Protein AF-A0A2V6ZKV6-F1 (afdb_monomer)

Radius of gyration: 33.15 Å; Cα contacts (8 Å, |Δi|>4): 1431; chains: 1; bounding box: 120×64×108 Å

Sequence (662 aa):
MRSTGNVPPTNAAPPEKPWSIALDKLELADHRVGITDRGTTPAVELGLADLKASVRDVRTDGKKPWPFDASFRVVQGGRFTARGRVAHDGRTADAMLKLTQLALTPAQPYVARSADVVLRSGEVSSTGKLTYRAGAESPSVTYTGSADVERLVVMEADIADPVLAWKSLHAETIRFGLGADRLEIDEVRVGDLDGRLVIFQDKTLNLAKLMKPGATAQNTAPAPPTPSALPTTTTGREPSPAFPVRIGRVRLDNSSMNFADLSLVLPFATRIHTLNGAVAGLGSDPNGRATVKLDGQVDEFGSVKVDGSMSALQPKVFTDIAVIFRNVPMSTLSPYSATFAGRRIEAGTMNLDLEYKVDRSELQGENKVVLERFKLGARVESAGAMKLPLDLAIAILTDSDGRINVAVPVRGNVDHPEFSYGHVLWQALVTVITKVATAPFRALGALFGGSGEERMEAVAFEPGRDVVPPPEREKLKRVGEVLGKRPQLKVTVHGGYDAKLDGEALRARHVREDLARRLGVTLKPGEDPGPVAFDDVKTQRALEAMLRERGRDKAVDEAMARYEKSSGKKAERASAVLALVGRGSGDRALYEAFYRQLVEMAPLAESEVTELAKRRGEATVRALNESSGAAAGRAEVGAPEAAGGADRKGISSRLELGAVGS

Foldseek 3Di:
DDDDDDDDDDDDDDPPDDDKDWDAKDKDWFDKDWDWAPVFVVIQIKIWGGWIKMWGGQILPQDDWIWMWIKTAIPQGWIKIKTWTAGNVNFKIKIWIWIWFRWCQSVQRVLVQWFQKHWPTKTKIWTWMWIWGRDPVHIKIKIWTKMKIAFTFIGRNPDPDTQKTFGIKIFHTWIDIPVLLETETLEIETEAIEHEWEQALVRDIPVVNGTDDPPPPDPPPPDDDDDDDDDDDPPPPDPDDPRKYWYQKYWYAFYKYKYWYHNFPDIAIWMWTGKTFMWGTDIDPQLFKIWTWIKTATPQQKIKIKGDIARPVCRQQWDWIKIWIFFAWCQSVQRVCCAAAQWGWPGWTKIWIWTWIHHNQKIKIKIKIKIAPTDIHDGHDYPNYDPDPVVVLLVQQQDLLRMGIDIDIFTDGNVDPPGPVPPVVVVVSCVSVVVCVPDDPDPPPPNPDDDNPPPLFKFWDAQQDQARHSNSLVSLLVVLAVCLVPVFKFKEWAQAFACPRNLLVNLLQVLLVQLCVQSVHDDDVPGRSHDQRLFWASSLVSLLVLQCVQPPNCRLVVLQVVCCVVVVDHDDFADPVCVVSRTTDSPSVSSVSSSSVSSVSGDDDPCVRQVSSQSNSVNSLVSSLVNNVVSRPSYHYDGHDYADPDDNVGTIIGMDMDTPPD

Solvent-accessible surface area (backbone atoms only — not comparable to full-atom values): 34890 Å² total; per-residue (Å²): 134,88,84,85,82,80,77,79,79,80,80,75,75,76,83,75,78,77,88,70,54,78,43,69,69,51,78,47,71,75,41,74,49,82,45,73,44,74,92,39,74,67,58,36,72,48,41,38,33,62,30,33,37,37,42,34,59,42,40,64,78,74,81,53,59,27,42,35,42,36,35,31,33,36,72,80,35,30,40,40,39,38,40,34,36,31,37,70,83,69,44,36,36,44,32,44,40,36,38,41,49,29,46,45,47,67,52,39,45,65,51,50,69,50,23,60,49,38,52,76,37,28,26,39,28,34,43,33,41,39,37,40,36,64,46,96,90,55,60,37,42,37,38,43,28,38,39,36,41,35,51,34,34,30,26,38,72,91,44,101,53,65,41,37,33,28,53,36,33,42,36,41,58,34,39,38,26,62,69,73,52,35,38,38,28,49,36,34,42,34,33,44,34,42,40,50,46,38,33,35,68,88,67,47,46,49,70,64,70,31,42,47,82,62,99,82,79,79,88,78,73,88,73,79,92,74,95,79,91,78,93,73,83,81,77,73,78,70,77,73,80,74,80,43,38,37,35,44,27,41,34,39,39,64,13,34,39,39,42,33,37,44,58,42,83,38,74,35,72,53,50,38,35,60,28,30,41,21,37,11,30,43,48,66,55,89,87,42,43,21,20,39,30,38,40,28,30,34,72,96,30,9,30,39,35,37,42,39,36,27,17,82,86,41,50,51,53,29,27,39,39,37,39,41,36,38,50,34,62,37,44,75,47,18,27,59,35,21,29,51,54,20,23,32,37,63,39,31,33,30,34,37,42,36,39,42,34,22,54,70,32,41,36,45,35,43,34,39,39,39,34,36,65,67,37,78,45,61,78,38,95,38,100,74,28,50,95,66,69,54,74,58,52,49,66,70,49,38,48,98,79,46,33,33,76,46,78,50,76,45,71,50,39,69,88,57,76,80,71,66,66,67,63,61,56,46,53,55,52,50,56,52,52,64,66,53,75,77,60,93,76,81,68,78,83,72,76,82,75,85,84,75,77,77,60,85,45,48,44,59,23,51,65,63,51,47,64,77,42,45,54,48,50,53,53,32,34,54,52,17,51,52,36,50,76,33,79,58,46,25,37,37,22,25,4,24,29,44,77,63,58,26,46,51,37,42,18,43,47,52,48,40,47,54,50,33,52,77,69,70,51,84,76,61,91,92,56,77,72,51,49,75,25,51,45,33,35,68,51,46,52,49,53,49,50,53,35,29,74,75,54,43,90,58,26,52,61,53,50,40,53,52,45,24,71,73,68,76,44,84,76,55,71,57,45,75,70,38,49,74,75,65,35,33,30,88,44,36,67,58,45,52,49,53,50,50,52,48,28,73,69,39,82,74,64,82,62,56,50,50,50,45,5,41,45,31,12,49,38,49,38,51,55,27,37,76,48,12,66,96,34,47,82,43,51,46,68,47,69,54,42,78,30,87,84,59,53,100,85,26,32,41,17,41,49,42,82,45,51,68,93,113

Structure (mmCIF, N/CA/C/O backbone):
data_AF-A0A2V6ZKV6-F1
#
_entry.id   AF-A0A2V6ZKV6-F1
#
loop_
_atom_site.group_PDB
_atom_site.id
_atom_site.type_symbol
_atom_site.label_atom_id
_atom_site.label_alt_id
_atom_site.label_comp_id
_atom_site.label_asym_id
_atom_site.label_entity_id
_atom_site.label_seq_id
_atom_site.pdbx_PDB_ins_code
_atom_site.Cartn_x
_atom_site.Cartn_y
_atom_site.Cartn_z
_atom_site.occupancy
_atom_site.B_iso_or_equiv
_atom_site.auth_seq_id
_atom_site.auth_comp_id
_atom_site.auth_asym_id
_atom_site.auth_atom_id
_atom_site.pdbx_PDB_model_num
ATOM 1 N N . MET A 1 1 ? 75.561 31.042 -51.340 1.00 42.53 1 MET A N 1
ATOM 2 C CA . MET A 1 1 ? 74.312 31.426 -52.035 1.00 42.53 1 MET A CA 1
ATOM 3 C C . MET A 1 1 ? 73.826 30.241 -52.863 1.00 42.53 1 MET A C 1
ATOM 5 O O . MET A 1 1 ? 74.603 29.754 -53.664 1.00 42.53 1 MET A O 1
ATOM 9 N N . ARG A 1 2 ? 72.563 29.840 -52.645 1.00 41.91 2 ARG A N 1
ATOM 10 C CA . ARG A 1 2 ? 71.647 29.074 -53.522 1.00 41.91 2 ARG A CA 1
ATOM 11 C C . ARG A 1 2 ? 72.077 27.690 -54.046 1.00 41.91 2 ARG A C 1
ATOM 13 O O . ARG A 1 2 ? 72.865 27.592 -54.971 1.00 41.91 2 ARG A O 1
ATOM 20 N N . SER A 1 3 ? 71.364 26.653 -53.601 1.00 39.41 3 SER A N 1
ATOM 21 C CA . SER A 1 3 ? 70.310 26.043 -54.432 1.00 39.41 3 SER A CA 1
ATOM 22 C C . SER A 1 3 ? 69.434 25.122 -53.572 1.00 39.41 3 SER A C 1
ATOM 24 O O . SER A 1 3 ? 69.829 24.020 -53.205 1.00 39.41 3 SER A O 1
ATOM 26 N N . THR A 1 4 ? 68.254 25.610 -53.191 1.00 41.41 4 THR A N 1
ATOM 27 C CA . THR A 1 4 ? 67.173 24.810 -52.607 1.00 41.41 4 THR A CA 1
ATOM 28 C C . THR A 1 4 ? 66.502 24.029 -53.733 1.00 41.41 4 THR A C 1
ATOM 30 O O . THR A 1 4 ? 65.799 24.616 -54.556 1.00 41.41 4 THR A O 1
ATOM 33 N N . GLY A 1 5 ? 66.740 22.717 -53.782 1.00 43.91 5 GLY A N 1
ATOM 34 C CA . GLY A 1 5 ? 66.009 21.798 -54.649 1.00 43.91 5 GLY A CA 1
ATOM 35 C C . GLY A 1 5 ? 64.541 21.741 -54.232 1.00 43.91 5 GLY A C 1
ATOM 36 O O . GLY A 1 5 ? 64.217 21.336 -53.119 1.00 43.91 5 GLY A O 1
ATOM 37 N N . ASN A 1 6 ? 63.672 22.196 -55.127 1.00 46.06 6 ASN A N 1
ATOM 38 C CA . ASN A 1 6 ? 62.226 22.194 -54.980 1.00 46.06 6 ASN A CA 1
ATOM 39 C C . ASN A 1 6 ? 61.712 20.767 -55.246 1.0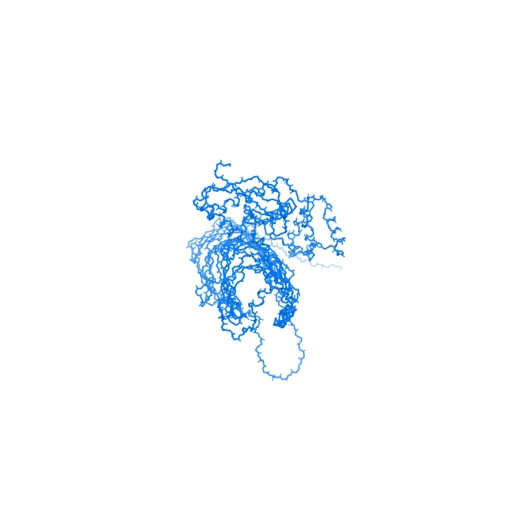0 46.06 6 ASN A C 1
ATOM 41 O O . ASN A 1 6 ? 61.747 20.309 -56.388 1.00 46.06 6 ASN A O 1
ATOM 45 N N . VAL A 1 7 ? 61.272 20.049 -54.210 1.00 53.66 7 VAL A N 1
ATOM 46 C CA . VAL A 1 7 ? 60.525 18.790 -54.375 1.00 53.66 7 VAL A CA 1
ATOM 47 C C . VAL A 1 7 ? 59.078 19.163 -54.727 1.00 53.66 7 VAL A C 1
ATOM 49 O O . VAL A 1 7 ? 58.478 19.953 -53.996 1.00 53.66 7 VAL A O 1
ATOM 52 N N . PRO A 1 8 ? 58.505 18.667 -55.837 1.00 53.34 8 PRO A N 1
ATOM 53 C CA . PRO A 1 8 ? 57.137 19.002 -56.214 1.00 53.34 8 PRO A CA 1
ATOM 54 C C . PRO A 1 8 ? 56.140 18.414 -55.199 1.00 53.34 8 PRO A C 1
ATOM 56 O O . PRO A 1 8 ? 56.352 17.300 -54.715 1.00 53.34 8 PRO A O 1
ATOM 59 N N . PRO A 1 9 ? 55.045 19.123 -54.870 1.00 50.91 9 PRO A N 1
ATOM 60 C CA . PRO A 1 9 ? 54.010 18.579 -54.005 1.00 50.91 9 PRO A CA 1
ATOM 61 C C . PRO A 1 9 ? 53.332 17.395 -54.701 1.00 50.91 9 PRO A C 1
ATOM 63 O O . PRO A 1 9 ? 52.823 17.522 -55.816 1.00 50.91 9 PRO A O 1
ATOM 66 N N . THR A 1 10 ? 53.322 16.241 -54.032 1.00 49.75 10 THR A N 1
ATOM 67 C CA . THR A 1 10 ? 52.497 15.089 -54.402 1.00 49.75 10 THR A CA 1
ATOM 68 C C . THR A 1 10 ? 51.052 15.552 -54.545 1.00 49.75 10 THR A C 1
ATOM 70 O O . THR A 1 10 ? 50.421 15.974 -53.577 1.00 49.75 10 THR A O 1
ATOM 73 N N . ASN A 1 11 ? 50.551 15.497 -55.777 1.00 49.25 11 ASN A N 1
ATOM 74 C CA . ASN A 1 11 ? 49.179 15.810 -56.141 1.00 49.25 11 ASN A CA 1
ATOM 75 C C . ASN A 1 11 ? 48.253 14.806 -55.430 1.00 49.25 11 ASN A C 1
ATOM 77 O O . ASN A 1 11 ? 48.142 13.654 -55.850 1.00 49.25 11 ASN A O 1
ATOM 81 N N . ALA A 1 12 ? 47.658 15.208 -54.306 1.00 56.19 12 ALA A N 1
ATOM 82 C CA . ALA A 1 12 ? 46.660 14.407 -53.614 1.00 56.19 12 ALA A CA 1
ATOM 83 C C . ALA A 1 12 ? 45.432 14.282 -54.523 1.00 56.19 12 ALA A C 1
ATOM 85 O O . ALA A 1 12 ? 44.820 15.287 -54.891 1.00 56.19 12 ALA A O 1
ATOM 86 N N . ALA A 1 13 ? 45.099 13.051 -54.915 1.00 56.25 13 ALA A N 1
ATOM 87 C CA . ALA A 1 13 ? 43.889 12.769 -55.673 1.00 56.25 13 ALA A CA 1
ATOM 88 C C . ALA A 1 13 ? 42.661 13.336 -54.928 1.00 56.25 13 ALA A C 1
ATOM 90 O O . ALA A 1 13 ? 42.603 13.241 -53.697 1.00 56.25 13 ALA A O 1
ATOM 91 N N . PRO A 1 14 ? 41.688 13.942 -55.635 1.00 55.62 14 PRO A N 1
ATOM 92 C CA . PRO A 1 14 ? 40.474 14.442 -55.003 1.00 55.62 14 PRO A CA 1
ATOM 93 C C . PRO A 1 14 ? 39.762 13.285 -54.284 1.00 55.62 14 PRO A C 1
ATOM 95 O O . PRO A 1 14 ? 39.712 12.187 -54.840 1.00 55.62 14 PRO A O 1
ATOM 98 N N . PRO A 1 15 ? 39.218 13.493 -53.069 1.00 56.53 15 PRO A N 1
ATOM 99 C CA . PRO A 1 15 ? 38.537 12.431 -52.339 1.00 56.53 15 PRO A CA 1
ATOM 100 C C . PRO A 1 15 ? 37.385 11.894 -53.192 1.00 56.53 15 PRO A C 1
ATOM 102 O O . PRO A 1 15 ? 36.459 12.635 -53.539 1.00 56.53 15 PRO A O 1
ATOM 105 N N . GLU A 1 16 ? 37.468 10.616 -53.566 1.00 62.41 16 GLU A N 1
ATOM 106 C CA . GLU A 1 16 ? 36.408 9.933 -54.300 1.00 62.41 16 GLU A CA 1
ATOM 107 C C . GLU A 1 16 ? 35.109 10.039 -53.500 1.00 62.41 16 GLU A C 1
ATOM 109 O O . GLU A 1 16 ? 35.068 9.758 -52.299 1.00 62.41 16 GLU A O 1
ATOM 114 N N . LYS A 1 17 ? 34.031 10.480 -54.159 1.00 68.50 17 LYS A N 1
ATOM 115 C CA . LYS A 1 17 ? 32.712 10.501 -53.525 1.00 68.50 17 LYS A CA 1
ATOM 116 C C . LYS A 1 17 ? 32.352 9.058 -53.154 1.00 68.50 17 LYS A C 1
ATOM 118 O O . LYS A 1 17 ? 32.308 8.218 -54.056 1.00 68.50 17 LYS A O 1
ATOM 123 N N . PRO A 1 18 ? 32.077 8.758 -51.874 1.00 75.31 18 PRO A N 1
ATOM 124 C CA . PRO A 1 18 ? 31.695 7.414 -51.477 1.00 75.31 18 PRO A CA 1
ATOM 125 C C . PRO A 1 18 ? 30.413 7.007 -52.209 1.00 75.31 18 PRO A C 1
ATOM 127 O O . PRO A 1 18 ? 29.516 7.826 -52.429 1.00 75.31 18 PRO A O 1
ATOM 130 N N . TRP A 1 19 ? 30.336 5.739 -52.606 1.00 81.56 19 TRP A N 1
ATOM 131 C CA . TRP A 1 19 ? 29.158 5.188 -53.268 1.00 81.56 19 TRP A CA 1
ATOM 132 C C . TRP A 1 19 ? 27.944 5.277 -52.331 1.00 81.56 19 TRP A C 1
ATOM 134 O O . TRP A 1 19 ? 28.034 4.930 -51.152 1.00 81.56 19 TRP A O 1
ATOM 144 N N . SER A 1 20 ? 26.798 5.731 -52.850 1.00 82.19 20 SER A N 1
ATOM 145 C CA . SER A 1 20 ? 25.534 5.786 -52.103 1.00 82.19 20 SER A CA 1
ATOM 146 C C . SER A 1 20 ? 24.582 4.681 -52.551 1.00 82.19 20 SER A C 1
ATOM 148 O O . SER A 1 20 ? 24.371 4.503 -53.749 1.00 82.19 20 SER A O 1
ATOM 150 N N . ILE A 1 21 ? 23.953 3.999 -51.598 1.00 86.19 21 ILE A N 1
ATOM 151 C CA . ILE A 1 21 ? 22.954 2.954 -51.828 1.00 86.19 21 ILE A CA 1
ATOM 152 C C . ILE A 1 21 ? 21.574 3.532 -51.504 1.00 86.19 21 ILE A C 1
ATOM 154 O O . ILE A 1 21 ? 21.418 4.253 -50.514 1.00 86.19 21 ILE A O 1
ATOM 158 N N . ALA A 1 22 ? 20.582 3.211 -52.334 1.00 90.50 22 ALA A N 1
ATOM 159 C CA . ALA A 1 22 ? 19.174 3.492 -52.084 1.00 90.50 22 ALA A CA 1
ATOM 160 C C . ALA A 1 22 ? 18.362 2.202 -52.255 1.00 90.50 22 ALA A C 1
ATOM 162 O O . ALA A 1 22 ? 18.453 1.547 -53.291 1.00 90.50 22 ALA A O 1
ATOM 163 N N . LEU A 1 23 ? 17.588 1.843 -51.234 1.00 91.88 23 LEU A N 1
ATOM 164 C CA . LEU A 1 23 ? 16.707 0.683 -51.209 1.00 91.88 23 LEU A CA 1
ATOM 165 C C . LEU A 1 23 ? 15.352 1.107 -50.633 1.00 91.88 23 LEU A C 1
ATOM 167 O O . LEU A 1 23 ? 15.253 1.475 -49.463 1.00 91.88 23 LEU A O 1
ATOM 171 N N . ASP A 1 24 ? 14.309 1.046 -51.459 1.00 92.50 24 ASP A N 1
ATOM 172 C CA . ASP A 1 24 ? 12.976 1.534 -51.087 1.00 92.50 24 ASP A CA 1
ATOM 173 C C . ASP A 1 24 ? 12.365 0.720 -49.943 1.00 92.50 24 ASP A C 1
ATOM 175 O O . ASP A 1 24 ? 11.793 1.277 -49.003 1.00 92.50 24 ASP A O 1
ATOM 179 N N . LYS A 1 25 ? 12.495 -0.610 -50.000 1.00 93.94 25 LYS A N 1
ATOM 180 C CA . LYS A 1 25 ? 11.951 -1.511 -48.986 1.00 93.94 25 LYS A CA 1
ATOM 181 C C . LYS A 1 25 ? 12.729 -2.819 -48.928 1.00 93.94 25 LYS A C 1
ATOM 183 O O . LYS A 1 25 ? 12.949 -3.463 -49.948 1.00 93.94 25 LYS A O 1
ATOM 188 N N . LEU A 1 26 ? 13.059 -3.235 -47.712 1.00 94.31 26 LEU A N 1
ATOM 189 C CA . LEU A 1 26 ? 13.461 -4.597 -47.382 1.00 94.31 26 LEU A CA 1
ATOM 190 C C . LEU A 1 26 ? 12.390 -5.195 -46.471 1.00 94.31 26 LEU A C 1
ATOM 192 O O . LEU A 1 26 ? 12.002 -4.566 -45.485 1.00 94.31 26 LEU A O 1
ATOM 196 N N . GLU A 1 27 ? 11.909 -6.392 -46.797 1.00 95.81 27 GLU A N 1
ATOM 197 C CA . GLU A 1 27 ? 10.905 -7.111 -46.012 1.00 95.81 27 GLU A CA 1
ATOM 198 C C . GLU A 1 27 ? 11.345 -8.551 -45.754 1.00 95.81 27 GLU A C 1
ATOM 200 O O . GLU A 1 27 ? 11.869 -9.227 -46.636 1.00 95.81 27 GLU A O 1
ATOM 205 N N . LEU A 1 28 ? 11.102 -8.996 -44.527 1.00 95.19 28 LEU A N 1
ATOM 206 C CA . LEU A 1 28 ? 11.281 -10.347 -44.030 1.00 95.19 28 LEU A CA 1
ATOM 207 C C . LEU A 1 28 ? 9.929 -10.786 -43.453 1.00 95.19 28 LEU A C 1
ATOM 209 O O . LEU A 1 28 ? 9.398 -10.084 -42.592 1.00 95.19 28 LEU A O 1
ATOM 213 N N . ALA A 1 29 ? 9.361 -11.906 -43.902 1.00 95.12 29 ALA A N 1
ATOM 214 C CA . ALA A 1 29 ? 8.031 -12.347 -43.475 1.00 95.12 29 ALA A CA 1
ATOM 215 C C . ALA A 1 29 ? 7.943 -13.867 -43.287 1.00 95.12 29 ALA A C 1
ATOM 217 O O . ALA A 1 29 ? 8.611 -14.628 -43.976 1.00 95.12 29 ALA A O 1
ATOM 218 N N . ASP A 1 30 ? 7.095 -14.287 -42.345 1.00 93.25 30 ASP A N 1
ATOM 219 C CA . ASP A 1 30 ? 6.736 -15.685 -42.073 1.00 93.25 30 ASP A CA 1
ATOM 220 C C . ASP A 1 30 ? 7.921 -16.579 -41.650 1.00 93.25 30 ASP A C 1
ATOM 222 O O . ASP A 1 30 ? 7.932 -17.795 -41.854 1.00 93.25 30 ASP A O 1
ATOM 226 N N . HIS A 1 31 ? 8.909 -15.979 -40.978 1.00 94.50 31 HIS A N 1
ATOM 227 C CA . HIS A 1 31 ? 10.054 -16.699 -40.419 1.00 94.50 31 HIS A CA 1
ATOM 228 C C . HIS A 1 31 ? 9.805 -17.188 -38.988 1.00 94.50 31 HIS A C 1
ATOM 230 O O . HIS A 1 31 ? 9.000 -16.633 -38.231 1.00 94.50 31 HIS A O 1
ATOM 236 N N . ARG A 1 32 ? 10.559 -18.225 -38.607 1.00 95.62 32 ARG A N 1
ATOM 237 C CA . ARG A 1 32 ? 10.631 -18.755 -37.243 1.00 95.62 32 ARG A CA 1
ATOM 238 C C . ARG A 1 32 ? 12.057 -18.667 -36.718 1.00 95.62 32 ARG A C 1
ATOM 240 O O . ARG A 1 32 ? 13.000 -18.915 -37.464 1.00 95.62 32 ARG A O 1
ATOM 247 N N . VAL A 1 33 ? 12.201 -18.342 -35.438 1.00 95.81 33 VAL A N 1
ATOM 248 C CA . VAL A 1 33 ? 13.494 -18.276 -34.743 1.00 95.81 33 VAL A CA 1
ATOM 249 C C . VAL A 1 33 ? 13.369 -19.019 -33.419 1.00 95.81 33 VAL A C 1
ATOM 251 O O . VAL A 1 33 ? 12.435 -18.770 -32.665 1.00 95.81 33 VAL A O 1
ATOM 254 N N . GLY A 1 34 ? 14.297 -19.929 -33.137 1.00 94.88 34 GLY A N 1
ATOM 255 C CA . GLY A 1 34 ? 14.426 -20.574 -31.830 1.00 94.88 34 GLY A CA 1
ATOM 256 C C . GLY A 1 34 ? 15.581 -19.956 -31.052 1.00 94.88 34 GLY A C 1
ATOM 257 O O . GLY A 1 34 ? 16.676 -19.811 -31.592 1.00 94.88 34 GLY A O 1
ATOM 258 N N . ILE A 1 35 ? 15.336 -19.589 -29.798 1.00 94.62 35 ILE A N 1
ATOM 259 C CA . ILE A 1 35 ? 16.343 -19.076 -28.869 1.00 94.62 35 ILE A CA 1
ATOM 260 C C . ILE A 1 35 ? 16.435 -20.057 -27.703 1.00 94.62 35 ILE A C 1
ATOM 262 O O . ILE A 1 35 ? 15.419 -20.404 -27.106 1.00 94.62 35 ILE A O 1
ATOM 266 N N . THR A 1 36 ? 17.651 -20.477 -27.366 1.00 95.31 36 THR A N 1
ATOM 267 C CA . THR A 1 36 ? 17.916 -21.364 -26.229 1.00 95.31 36 THR A CA 1
ATOM 268 C C . THR A 1 36 ? 18.958 -20.719 -25.325 1.00 95.31 36 THR A C 1
ATOM 270 O O . THR A 1 36 ? 20.122 -20.600 -25.716 1.00 95.31 36 THR A O 1
ATOM 273 N N . ASP A 1 37 ? 18.561 -20.325 -24.116 1.00 94.25 37 ASP A N 1
ATOM 274 C CA . ASP A 1 37 ? 19.486 -19.873 -23.079 1.00 94.25 37 ASP A CA 1
ATOM 275 C C . ASP A 1 37 ? 19.994 -21.070 -22.268 1.00 94.25 37 ASP A C 1
ATOM 277 O O . ASP A 1 37 ? 19.275 -21.651 -21.456 1.00 94.25 37 ASP A O 1
ATOM 281 N N . ARG A 1 38 ? 21.266 -21.419 -22.485 1.00 95.25 38 ARG A N 1
ATOM 282 C CA . ARG A 1 38 ? 21.980 -22.484 -21.762 1.00 95.25 38 ARG A CA 1
ATOM 283 C C . ARG A 1 38 ? 22.699 -21.994 -20.501 1.00 95.25 38 ARG A C 1
ATOM 285 O O . ARG A 1 38 ? 23.384 -22.778 -19.856 1.00 95.25 38 ARG A O 1
ATOM 292 N N . GLY A 1 39 ? 22.568 -20.717 -20.143 1.00 92.81 39 GLY A N 1
ATOM 293 C CA . GLY A 1 39 ? 23.064 -20.185 -18.876 1.00 92.81 39 GLY A CA 1
ATOM 294 C C . GLY A 1 39 ? 22.237 -20.652 -17.676 1.00 92.81 39 GLY A C 1
ATOM 295 O O . GLY A 1 39 ? 22.681 -20.539 -16.535 1.00 92.81 39 GLY A O 1
ATOM 296 N N . THR A 1 40 ? 21.029 -21.163 -17.904 1.00 91.25 40 THR A N 1
ATOM 297 C CA . THR A 1 40 ? 20.131 -21.716 -16.885 1.00 91.25 40 THR A CA 1
ATOM 298 C C . THR A 1 40 ? 20.036 -23.238 -16.989 1.00 91.25 40 THR A C 1
ATOM 300 O O . THR A 1 40 ? 20.366 -23.841 -18.010 1.00 91.25 40 THR A O 1
ATOM 303 N N . THR A 1 41 ? 19.610 -23.885 -15.905 1.00 89.00 41 THR A N 1
ATOM 304 C CA . THR A 1 41 ? 19.326 -25.323 -15.881 1.00 89.00 41 THR A CA 1
ATOM 305 C C . THR A 1 41 ? 17.956 -25.538 -15.228 1.00 89.00 41 THR A C 1
ATOM 307 O O . THR A 1 41 ? 17.796 -25.144 -14.072 1.00 89.00 41 THR A O 1
ATOM 310 N N . PRO A 1 42 ? 16.969 -26.125 -15.936 1.00 91.25 42 PRO A N 1
ATOM 311 C CA . PRO A 1 42 ? 17.012 -26.484 -17.361 1.00 91.25 42 PRO A CA 1
ATOM 312 C C . PRO A 1 42 ? 17.187 -25.250 -18.263 1.00 91.25 42 PRO A C 1
ATOM 314 O O . PRO A 1 42 ? 16.921 -24.127 -17.834 1.00 91.25 42 PRO A O 1
ATOM 317 N N . ALA A 1 43 ? 17.664 -25.464 -19.492 1.00 93.38 43 ALA A N 1
ATOM 318 C CA . ALA A 1 43 ? 17.825 -24.388 -20.465 1.00 93.38 43 ALA A CA 1
ATOM 319 C C . ALA A 1 43 ? 16.461 -23.771 -20.807 1.00 93.38 43 ALA A C 1
ATOM 321 O O . ALA A 1 43 ? 15.476 -24.491 -20.986 1.00 93.38 43 ALA A O 1
ATOM 322 N N . VAL A 1 44 ? 16.404 -22.445 -20.912 1.00 93.88 44 VAL A N 1
ATOM 323 C CA . VAL A 1 44 ? 15.177 -21.738 -21.296 1.00 93.88 44 VAL A CA 1
ATOM 324 C C . VAL A 1 44 ? 15.069 -21.711 -22.813 1.00 93.88 44 VAL A C 1
ATOM 326 O O . VAL A 1 44 ? 15.969 -21.226 -23.496 1.00 93.88 44 VAL A O 1
ATOM 329 N N . GLU A 1 45 ? 13.952 -22.198 -23.345 1.00 92.06 45 GLU A N 1
ATOM 330 C CA . GLU A 1 45 ? 13.650 -22.167 -24.775 1.00 92.06 45 GLU A CA 1
ATOM 331 C C . GLU A 1 45 ? 12.543 -21.155 -25.076 1.00 92.06 45 GLU A C 1
ATOM 333 O O . GLU A 1 45 ? 11.464 -21.191 -24.483 1.00 92.06 45 GLU A O 1
ATOM 338 N N . LEU A 1 46 ? 12.800 -20.267 -26.034 1.00 92.56 46 LEU A N 1
ATOM 339 C CA . LEU A 1 46 ? 11.859 -19.271 -26.537 1.00 92.56 46 LEU A CA 1
ATOM 340 C C . LEU A 1 46 ? 11.723 -19.430 -28.050 1.00 92.56 46 LEU A C 1
ATOM 342 O O . LEU A 1 46 ? 12.706 -19.388 -28.788 1.00 92.56 46 LEU A O 1
ATOM 346 N N . GLY A 1 47 ? 10.491 -19.616 -28.519 1.00 94.75 47 GLY A N 1
ATOM 347 C CA . GLY A 1 47 ? 10.184 -19.734 -29.939 1.00 94.75 47 GLY A CA 1
ATOM 348 C C . GLY A 1 47 ? 9.546 -18.450 -30.441 1.00 94.75 47 GLY A C 1
ATOM 349 O O . GLY A 1 47 ? 8.551 -17.998 -29.883 1.00 94.75 47 GLY A O 1
ATOM 350 N N . LEU A 1 48 ? 10.080 -17.873 -31.510 1.00 96.00 48 LEU A N 1
ATOM 351 C CA . LEU A 1 48 ? 9.467 -16.763 -32.230 1.00 96.00 48 LEU A CA 1
ATOM 352 C C . LEU A 1 48 ? 8.848 -17.310 -33.516 1.00 96.00 48 LEU A C 1
ATOM 354 O O . LEU A 1 48 ? 9.516 -17.994 -34.293 1.00 96.00 48 LEU A O 1
ATOM 358 N N . ALA A 1 49 ? 7.575 -17.012 -33.739 1.00 96.69 49 ALA A N 1
ATOM 359 C CA . ALA A 1 49 ? 6.816 -17.413 -34.914 1.00 96.69 49 ALA A CA 1
ATOM 360 C C . ALA A 1 49 ? 6.204 -16.196 -35.610 1.00 96.69 49 ALA A C 1
ATOM 362 O O . ALA A 1 49 ? 5.996 -15.149 -34.994 1.00 96.69 49 ALA A O 1
ATOM 363 N N . ASP A 1 50 ? 5.891 -16.358 -36.893 1.00 96.38 50 ASP A N 1
ATOM 364 C CA . ASP A 1 50 ? 5.298 -15.333 -37.755 1.00 96.38 50 ASP A CA 1
ATOM 365 C C . ASP A 1 50 ? 6.073 -14.009 -37.688 1.00 96.38 50 ASP A C 1
ATOM 367 O O . ASP A 1 50 ? 5.491 -12.924 -37.589 1.00 96.38 50 ASP A O 1
ATOM 371 N N . LEU A 1 51 ? 7.408 -14.112 -37.688 1.00 96.88 51 LEU A N 1
ATOM 372 C CA . LEU A 1 51 ? 8.290 -12.957 -37.681 1.00 96.88 51 LEU A CA 1
ATOM 373 C C . LEU A 1 51 ? 8.078 -12.169 -38.973 1.00 96.88 51 LEU A C 1
ATOM 375 O O . LEU A 1 51 ? 8.291 -12.682 -40.072 1.00 96.88 51 LEU A O 1
ATOM 379 N N . LYS A 1 52 ? 7.690 -10.907 -38.812 1.00 97.19 52 LYS A N 1
ATOM 380 C CA . LYS A 1 52 ? 7.600 -9.914 -39.878 1.00 97.19 52 LYS A CA 1
ATOM 381 C C . LYS A 1 52 ? 8.466 -8.731 -39.501 1.00 97.19 52 LYS A C 1
ATOM 383 O O . LYS A 1 52 ? 8.268 -8.156 -38.434 1.00 97.19 52 LYS A O 1
ATOM 388 N N . ALA A 1 53 ? 9.410 -8.369 -40.352 1.00 97.00 53 ALA A N 1
ATOM 389 C CA . ALA A 1 53 ? 10.250 -7.196 -40.186 1.00 97.00 53 ALA A CA 1
ATOM 390 C C . ALA A 1 53 ? 10.351 -6.460 -41.519 1.00 97.00 53 ALA A C 1
ATOM 392 O O . ALA A 1 53 ? 10.512 -7.076 -42.567 1.00 97.00 53 ALA A O 1
ATOM 393 N N . SER A 1 54 ? 10.253 -5.138 -41.492 1.00 97.00 54 SER A N 1
ATOM 394 C CA . SER A 1 54 ? 10.472 -4.315 -42.672 1.00 97.00 54 SER A CA 1
ATOM 395 C C . SER A 1 54 ? 11.249 -3.065 -42.313 1.00 97.00 54 SER A C 1
ATOM 397 O O . SER A 1 54 ? 11.054 -2.495 -41.239 1.00 97.00 54 SER A O 1
ATOM 399 N N . VAL A 1 55 ? 12.107 -2.635 -43.229 1.00 95.50 55 VAL A N 1
ATOM 400 C CA . VAL A 1 55 ? 12.750 -1.323 -43.202 1.00 95.50 55 VAL A CA 1
ATOM 401 C C . VAL A 1 55 ? 12.484 -0.645 -44.542 1.00 95.50 55 VAL A C 1
ATOM 403 O O . VAL A 1 55 ? 12.517 -1.296 -45.589 1.00 95.50 55 VAL A O 1
ATOM 406 N N . ARG A 1 56 ? 12.138 0.642 -44.508 1.00 94.31 56 ARG A N 1
ATOM 407 C CA . ARG A 1 56 ? 11.815 1.434 -45.704 1.00 94.31 56 ARG A CA 1
ATOM 408 C C . ARG A 1 56 ? 12.800 2.583 -45.870 1.00 94.31 56 ARG A C 1
ATOM 410 O O . ARG A 1 56 ? 13.432 2.994 -44.900 1.00 94.31 56 ARG A O 1
ATOM 417 N N . ASP A 1 57 ? 12.895 3.098 -47.090 1.00 91.19 57 ASP A N 1
ATOM 418 C CA . ASP A 1 57 ? 13.663 4.298 -47.437 1.00 91.19 57 ASP A CA 1
ATOM 419 C C . ASP A 1 57 ? 15.136 4.234 -46.986 1.00 91.19 57 ASP A C 1
ATOM 421 O O . ASP A 1 57 ? 15.700 5.214 -46.488 1.00 91.19 57 ASP A O 1
ATOM 425 N N . VAL A 1 58 ? 15.772 3.069 -47.143 1.00 88.88 58 VAL A N 1
ATOM 426 C CA . VAL A 1 58 ? 17.166 2.851 -46.746 1.00 88.88 58 VAL A CA 1
ATOM 427 C C . VAL A 1 58 ? 18.070 3.601 -47.714 1.00 88.88 58 VAL A C 1
ATOM 429 O O . VAL A 1 58 ? 18.266 3.194 -48.857 1.00 88.88 58 VAL A O 1
ATOM 432 N N . ARG A 1 59 ? 18.624 4.721 -47.254 1.00 88.06 59 ARG A N 1
ATOM 433 C CA . ARG A 1 59 ? 19.601 5.526 -47.996 1.00 88.06 59 ARG A CA 1
ATOM 434 C C . ARG A 1 59 ? 20.859 5.717 -47.164 1.00 88.06 59 ARG A C 1
ATOM 436 O O . ARG A 1 59 ? 20.768 6.089 -45.995 1.00 88.06 59 ARG A O 1
ATOM 443 N N . THR A 1 60 ? 22.025 5.513 -47.771 1.00 82.00 60 THR A N 1
ATOM 444 C CA . THR A 1 60 ? 23.332 5.731 -47.118 1.00 82.00 60 THR A CA 1
ATOM 445 C C . THR A 1 60 ? 23.874 7.151 -47.319 1.00 82.00 60 THR A C 1
ATOM 447 O O . THR A 1 60 ? 25.040 7.417 -47.054 1.00 82.00 60 THR A O 1
ATOM 450 N N . ASP A 1 61 ? 23.026 8.087 -47.761 1.00 80.50 61 ASP A N 1
ATOM 451 C CA . ASP A 1 61 ? 23.375 9.498 -47.984 1.00 80.50 61 ASP A CA 1
ATOM 452 C C . ASP A 1 61 ? 23.516 10.322 -46.688 1.00 80.50 61 ASP A C 1
ATOM 454 O O . ASP A 1 61 ? 23.821 11.515 -46.741 1.00 80.50 61 ASP A O 1
ATOM 458 N N . GLY A 1 62 ? 23.276 9.689 -45.535 1.00 71.44 62 GLY A N 1
ATOM 459 C CA . GLY A 1 62 ? 23.435 10.264 -44.203 1.00 71.44 62 GLY A CA 1
ATOM 460 C C . GLY A 1 62 ? 22.308 11.196 -43.750 1.00 71.44 62 GLY A C 1
ATOM 461 O O . GLY A 1 62 ? 22.401 11.770 -42.667 1.00 71.44 62 GLY A O 1
ATOM 462 N N . LYS A 1 63 ? 21.238 11.378 -44.541 1.00 77.81 63 LYS A N 1
ATOM 463 C CA . LYS A 1 63 ? 20.274 12.474 -44.315 1.00 77.81 63 LYS A CA 1
ATOM 464 C C . LYS A 1 63 ? 19.038 12.094 -43.509 1.00 77.81 63 LYS A C 1
ATOM 466 O O . LYS A 1 63 ? 18.487 12.950 -42.818 1.00 77.81 63 LYS A O 1
ATOM 471 N N . LYS A 1 64 ? 18.549 10.856 -43.627 1.00 85.62 64 LYS A N 1
ATOM 472 C CA . LYS A 1 64 ? 17.270 10.431 -43.030 1.00 85.62 64 LYS A CA 1
ATOM 473 C C . LYS A 1 64 ? 17.419 9.122 -42.246 1.00 85.62 64 LYS A C 1
ATOM 475 O O . LYS A 1 64 ? 18.013 8.184 -42.771 1.00 85.62 64 LYS A O 1
ATOM 480 N N . PRO A 1 65 ? 16.867 9.030 -41.022 1.00 91.94 65 PRO A N 1
ATOM 481 C CA . PRO A 1 65 ? 16.733 7.759 -40.314 1.00 91.94 65 PRO A CA 1
ATOM 482 C C . PRO A 1 65 ? 15.842 6.779 -41.082 1.00 91.94 65 PRO A C 1
ATOM 484 O O . PRO A 1 65 ? 14.855 7.194 -41.694 1.00 91.94 65 PRO A O 1
ATOM 487 N N . TRP A 1 66 ? 16.147 5.489 -40.993 1.00 94.69 66 TRP A N 1
ATOM 488 C CA . TRP A 1 66 ? 15.393 4.426 -41.646 1.00 94.69 66 TRP A CA 1
ATOM 489 C C . TRP A 1 66 ? 14.222 3.986 -40.757 1.00 94.69 66 TRP A C 1
ATOM 491 O O . TRP A 1 66 ? 14.454 3.491 -39.646 1.00 94.69 66 TRP A O 1
ATOM 501 N N . PRO A 1 67 ? 12.958 4.190 -41.176 1.00 96.44 67 PRO A N 1
ATOM 502 C CA . PRO A 1 67 ? 11.805 3.661 -40.461 1.00 96.44 67 PRO A CA 1
ATOM 503 C C . PRO A 1 67 ? 11.775 2.134 -40.534 1.00 96.44 67 PRO A C 1
ATOM 505 O O . PRO A 1 67 ? 11.951 1.554 -41.606 1.00 96.44 67 PRO A O 1
ATOM 508 N N . PHE A 1 68 ? 11.487 1.498 -39.402 1.00 97.31 68 PHE A N 1
ATOM 509 C CA . PHE A 1 68 ? 11.317 0.055 -39.320 1.00 97.31 68 PHE A CA 1
ATOM 510 C C . PHE A 1 68 ? 10.020 -0.328 -38.604 1.00 97.31 68 PHE A C 1
ATOM 512 O O . PHE A 1 68 ? 9.546 0.366 -37.701 1.00 97.31 68 PHE A O 1
ATOM 519 N N . ASP A 1 69 ? 9.487 -1.479 -38.991 1.00 97.81 69 ASP A N 1
ATOM 520 C CA . ASP A 1 69 ? 8.369 -2.156 -38.346 1.00 97.81 69 ASP A CA 1
ATOM 521 C C . ASP A 1 69 ? 8.772 -3.613 -38.114 1.00 97.81 69 ASP A C 1
ATOM 523 O O . ASP A 1 69 ? 9.250 -4.270 -39.036 1.00 97.81 69 ASP A O 1
ATOM 527 N N . ALA A 1 70 ? 8.568 -4.129 -36.906 1.00 97.62 70 ALA A N 1
ATOM 528 C CA . ALA A 1 70 ? 8.807 -5.524 -36.566 1.00 97.62 70 ALA A CA 1
ATOM 529 C C . ALA A 1 70 ? 7.650 -6.086 -35.738 1.00 97.62 70 ALA A C 1
ATOM 531 O O . ALA A 1 70 ? 7.087 -5.406 -34.880 1.00 97.62 70 ALA A O 1
ATOM 532 N N . SER A 1 71 ? 7.290 -7.342 -35.967 1.00 97.81 71 SER A N 1
ATOM 533 C CA . SER A 1 71 ? 6.329 -8.066 -35.144 1.00 97.81 71 SER A CA 1
ATOM 534 C C . SER A 1 71 ? 6.601 -9.558 -35.158 1.00 97.81 71 SER A C 1
ATOM 536 O O . SER A 1 71 ? 7.002 -10.094 -36.186 1.00 97.81 71 SER A O 1
ATOM 538 N N . PHE A 1 72 ? 6.329 -10.226 -34.045 1.00 97.56 72 PHE A N 1
ATOM 53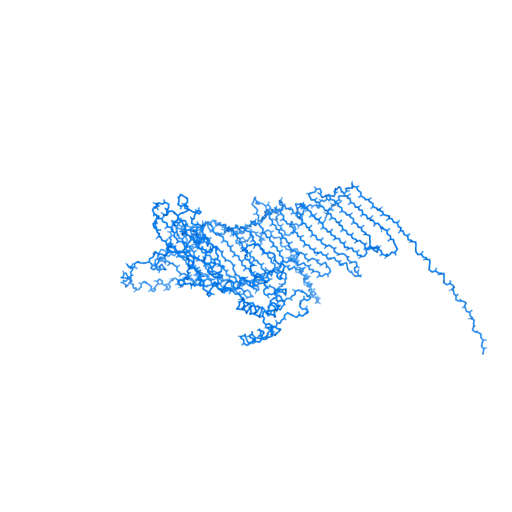9 C CA . PHE A 1 72 ? 6.359 -11.682 -33.955 1.00 97.56 72 PHE A CA 1
ATOM 540 C C . PHE A 1 72 ? 5.384 -12.168 -32.881 1.00 97.56 72 PHE A C 1
ATOM 542 O O . PHE A 1 72 ? 5.001 -11.420 -31.974 1.00 97.56 72 PHE A O 1
ATOM 549 N N . ARG A 1 73 ? 4.979 -13.433 -32.983 1.00 97.31 73 ARG A N 1
ATOM 550 C CA . ARG A 1 73 ? 4.312 -14.170 -31.907 1.00 97.31 73 ARG A CA 1
ATOM 551 C C . ARG A 1 73 ? 5.365 -14.951 -31.130 1.00 97.31 73 ARG A C 1
ATOM 553 O O . ARG A 1 73 ? 6.256 -15.536 -31.738 1.00 97.31 73 ARG A O 1
ATOM 560 N N . VAL A 1 74 ? 5.248 -14.993 -29.810 1.00 95.12 74 VAL A N 1
ATOM 561 C CA . VAL A 1 74 ? 6.048 -15.909 -28.991 1.00 95.12 74 VAL A CA 1
ATOM 562 C C . VAL A 1 74 ? 5.261 -17.209 -28.843 1.00 95.12 74 VAL A C 1
ATOM 564 O O . VAL A 1 74 ? 4.082 -17.188 -28.498 1.00 95.12 74 VAL A O 1
ATOM 567 N N . VAL A 1 75 ? 5.887 -18.343 -29.157 1.00 92.88 75 VAL A N 1
ATOM 568 C CA . VAL A 1 75 ? 5.257 -19.676 -29.162 1.00 92.88 75 VAL A CA 1
ATOM 569 C C . VAL A 1 75 ? 4.703 -20.028 -27.782 1.00 92.88 75 VAL A C 1
ATOM 571 O O . VAL A 1 75 ? 3.620 -20.590 -27.677 1.00 92.88 75 VAL A O 1
ATOM 574 N N . GLN A 1 76 ? 5.418 -19.630 -26.734 1.00 87.94 76 GLN A N 1
ATOM 575 C CA . GLN A 1 76 ? 5.055 -19.822 -25.333 1.00 87.94 76 GLN A CA 1
ATOM 576 C C . GLN A 1 76 ? 3.899 -18.914 -24.875 1.00 87.94 76 GLN A C 1
ATOM 578 O O . GLN A 1 76 ? 3.424 -19.062 -23.756 1.00 87.94 76 GLN A O 1
ATOM 583 N N . GLY A 1 77 ? 3.431 -17.995 -25.723 1.00 92.94 77 GLY A N 1
ATOM 584 C CA . GLY A 1 77 ? 2.344 -17.065 -25.435 1.00 92.94 77 GLY A CA 1
ATOM 585 C C . GLY A 1 77 ? 2.759 -15.620 -25.677 1.00 92.94 77 GLY A C 1
ATOM 586 O O . GLY A 1 77 ? 3.865 -15.215 -25.330 1.00 92.94 77 GLY A O 1
ATOM 587 N N . GLY A 1 78 ? 1.854 -14.842 -26.266 1.00 95.44 78 GLY A N 1
ATOM 588 C CA . GLY A 1 78 ? 2.002 -13.402 -26.428 1.00 95.44 78 GLY A CA 1
ATOM 589 C C . GLY A 1 78 ? 2.441 -12.929 -27.812 1.00 95.44 78 GLY A C 1
ATOM 590 O O . GLY A 1 78 ? 2.803 -13.694 -28.712 1.00 95.44 78 GLY A O 1
ATOM 591 N N . ARG A 1 79 ? 2.370 -11.611 -27.997 1.00 97.38 79 ARG A N 1
ATOM 592 C CA . ARG A 1 79 ? 2.707 -10.924 -29.248 1.00 97.38 79 ARG A CA 1
ATOM 593 C C . ARG A 1 79 ? 3.574 -9.714 -28.967 1.00 97.38 79 ARG A C 1
ATOM 595 O O . ARG A 1 79 ? 3.276 -8.927 -28.073 1.00 97.38 79 ARG A O 1
ATOM 602 N N . PHE A 1 80 ? 4.597 -9.539 -29.789 1.00 97.94 80 PHE A N 1
ATOM 603 C CA . PHE A 1 80 ? 5.455 -8.370 -29.764 1.00 97.94 80 PHE A CA 1
ATOM 604 C C . PHE A 1 80 ? 5.294 -7.565 -31.049 1.00 97.94 80 PHE A C 1
ATOM 606 O O . PHE A 1 80 ? 5.194 -8.120 -32.147 1.00 97.94 80 PHE A O 1
ATOM 613 N N . THR A 1 81 ? 5.296 -6.244 -30.913 1.00 98.31 81 THR A N 1
ATOM 614 C CA . THR A 1 81 ? 5.421 -5.304 -32.024 1.00 98.31 81 THR A CA 1
ATOM 615 C C . THR A 1 81 ? 6.393 -4.194 -31.649 1.00 98.31 81 THR A C 1
ATOM 617 O O . THR A 1 81 ? 6.315 -3.658 -30.544 1.00 98.31 81 THR A O 1
ATOM 620 N N . ALA A 1 82 ? 7.249 -3.810 -32.587 1.00 98.19 82 ALA A N 1
ATOM 621 C CA . ALA A 1 82 ? 8.117 -2.651 -32.489 1.00 98.19 82 ALA A CA 1
ATOM 622 C C . ALA A 1 82 ? 7.956 -1.790 -33.741 1.00 98.19 82 ALA A C 1
ATOM 624 O O . ALA A 1 82 ? 7.958 -2.305 -34.858 1.00 98.19 82 ALA A O 1
ATOM 625 N N . ARG A 1 83 ? 7.827 -0.478 -33.560 1.00 98.31 83 ARG A N 1
ATOM 626 C CA . ARG A 1 83 ? 7.841 0.493 -34.661 1.00 98.31 83 ARG A CA 1
ATOM 627 C C . ARG A 1 83 ? 8.777 1.620 -34.312 1.00 98.31 83 ARG A C 1
ATOM 629 O O . ARG A 1 83 ? 8.682 2.166 -33.215 1.00 98.31 83 ARG A O 1
ATOM 636 N N . GLY A 1 84 ? 9.661 1.990 -35.220 1.00 97.31 84 GLY A N 1
ATOM 637 C CA . GLY A 1 84 ? 10.700 2.937 -34.867 1.00 97.31 84 GLY A CA 1
ATOM 638 C C . GLY A 1 84 ? 11.475 3.480 -36.041 1.00 97.31 84 GLY A C 1
ATOM 639 O O . GLY A 1 84 ? 11.098 3.327 -37.202 1.00 97.31 84 GLY A O 1
ATOM 640 N N . ARG A 1 85 ? 12.566 4.156 -35.707 1.00 96.69 85 ARG A N 1
ATOM 641 C CA . ARG A 1 85 ? 13.550 4.663 -36.655 1.00 96.69 85 ARG A CA 1
ATOM 642 C C . ARG A 1 85 ? 14.939 4.329 -36.144 1.00 96.69 85 ARG A C 1
ATOM 644 O O . ARG A 1 85 ? 15.194 4.454 -34.948 1.00 96.69 85 ARG A O 1
ATOM 651 N N . VAL A 1 86 ? 15.822 3.940 -37.051 1.00 95.12 86 VAL A N 1
ATOM 652 C CA . VAL A 1 86 ? 17.247 3.733 -36.783 1.00 95.12 86 VAL A CA 1
ATOM 653 C C . VAL A 1 86 ? 18.053 4.724 -37.617 1.00 95.12 86 VAL A C 1
ATOM 655 O O . VAL A 1 86 ? 17.719 4.980 -38.773 1.00 95.12 86 VAL A O 1
ATOM 658 N N . ALA A 1 87 ? 19.072 5.350 -37.038 1.00 92.25 87 ALA A N 1
ATOM 659 C CA . ALA A 1 87 ? 19.972 6.198 -37.808 1.00 92.25 87 ALA A CA 1
ATOM 660 C C . ALA A 1 87 ? 20.773 5.369 -38.818 1.00 92.25 87 ALA A C 1
ATOM 662 O O . ALA A 1 87 ? 21.028 4.185 -38.613 1.00 92.25 87 ALA A O 1
ATOM 663 N N . HIS A 1 88 ? 21.182 6.016 -39.906 1.00 86.88 88 HIS A N 1
ATOM 664 C CA . HIS A 1 88 ? 21.914 5.383 -41.005 1.00 86.88 88 HIS A CA 1
ATOM 665 C C . HIS A 1 88 ? 23.254 4.759 -40.575 1.00 86.88 88 HIS A C 1
ATOM 667 O O . HIS A 1 88 ? 23.747 3.848 -41.230 1.00 86.88 88 HIS A O 1
ATOM 673 N N . ASP A 1 89 ? 23.845 5.250 -39.484 1.00 85.44 89 ASP A N 1
ATOM 674 C CA . ASP A 1 89 ? 25.082 4.742 -38.889 1.00 85.44 89 ASP A CA 1
ATOM 675 C C . ASP A 1 89 ? 24.841 3.604 -37.877 1.00 85.44 89 ASP A C 1
ATOM 677 O O . ASP A 1 89 ? 25.788 3.084 -37.291 1.00 85.44 89 ASP A O 1
ATOM 681 N N . GLY A 1 90 ? 23.578 3.235 -37.631 1.00 85.12 90 GLY A N 1
ATOM 682 C CA . GLY A 1 90 ? 23.179 2.234 -36.642 1.00 85.12 90 GLY A CA 1
ATOM 683 C C . GLY A 1 90 ? 23.416 2.649 -35.186 1.00 85.12 90 GLY A C 1
ATOM 684 O O . GLY A 1 90 ? 23.171 1.857 -34.278 1.00 85.12 90 GLY A O 1
ATOM 685 N N . ARG A 1 91 ? 23.879 3.880 -34.926 1.00 91.00 91 ARG A N 1
ATOM 686 C CA . ARG A 1 91 ? 24.297 4.315 -33.584 1.00 91.00 91 ARG A CA 1
ATOM 687 C C . ARG A 1 91 ? 23.154 4.832 -32.737 1.00 91.00 91 ARG A C 1
ATOM 689 O O . ARG A 1 91 ? 23.304 4.943 -31.525 1.00 91.00 91 ARG A O 1
ATOM 696 N N . THR A 1 92 ? 22.022 5.175 -33.338 1.00 94.25 92 THR A N 1
ATOM 697 C CA . THR A 1 92 ? 20.847 5.630 -32.593 1.00 94.25 92 THR A CA 1
ATOM 698 C C . THR A 1 92 ? 19.593 4.942 -33.093 1.00 94.25 92 THR A C 1
ATOM 700 O O . THR A 1 92 ? 19.430 4.725 -34.294 1.00 94.25 92 THR A O 1
ATOM 703 N N . ALA A 1 93 ? 18.708 4.585 -32.166 1.00 96.12 93 ALA A N 1
ATOM 704 C CA . ALA A 1 93 ? 17.402 4.042 -32.498 1.00 96.12 93 ALA A CA 1
ATOM 705 C C . ALA A 1 93 ? 16.347 4.520 -31.499 1.00 96.12 93 ALA A C 1
ATOM 707 O O . ALA A 1 93 ? 16.572 4.518 -30.290 1.00 96.12 93 ALA A O 1
ATOM 708 N N . ASP A 1 94 ? 15.179 4.890 -32.013 1.00 97.44 94 ASP A N 1
ATOM 709 C CA . ASP A 1 94 ? 13.985 5.192 -31.229 1.00 97.44 94 ASP A CA 1
ATOM 710 C C . ASP A 1 94 ? 12.893 4.209 -31.641 1.00 97.44 94 ASP A C 1
ATOM 712 O O . ASP A 1 94 ? 12.572 4.100 -32.826 1.00 97.44 94 ASP A O 1
ATOM 716 N N . ALA A 1 95 ? 12.308 3.500 -30.677 1.00 98.12 95 ALA A N 1
ATOM 717 C CA . ALA A 1 95 ? 11.302 2.481 -30.941 1.00 98.12 95 ALA A CA 1
ATOM 718 C C . ALA A 1 95 ? 10.136 2.580 -29.958 1.00 98.12 95 ALA A C 1
ATOM 720 O O . ALA A 1 95 ? 10.332 2.677 -28.751 1.00 98.12 95 ALA A O 1
ATOM 721 N N . MET A 1 96 ? 8.914 2.512 -30.473 1.00 98.50 96 MET A N 1
ATOM 722 C CA . MET A 1 96 ? 7.730 2.212 -29.682 1.00 98.50 96 MET A CA 1
ATOM 723 C C . MET A 1 96 ? 7.568 0.698 -29.630 1.00 98.50 96 MET A C 1
ATOM 725 O O . MET A 1 96 ? 7.456 0.050 -30.673 1.00 98.50 96 MET A O 1
ATOM 729 N N . LEU A 1 97 ? 7.572 0.147 -28.424 1.00 98.38 97 LEU A N 1
ATOM 730 C CA . LEU A 1 97 ? 7.463 -1.275 -28.148 1.00 98.38 97 LEU A CA 1
ATOM 731 C C . LEU A 1 97 ? 6.091 -1.572 -27.552 1.00 98.38 97 LEU A C 1
ATOM 733 O O . LEU A 1 97 ? 5.594 -0.827 -26.706 1.00 98.38 97 LEU A O 1
ATOM 737 N N . LYS A 1 98 ? 5.496 -2.683 -27.977 1.00 98.50 98 LYS A N 1
ATOM 738 C CA . LYS A 1 98 ? 4.306 -3.254 -27.355 1.00 98.50 98 LYS A CA 1
ATOM 739 C C . LYS A 1 98 ? 4.459 -4.764 -27.274 1.00 98.50 98 LYS A C 1
ATOM 741 O O . LYS A 1 98 ? 4.592 -5.436 -28.295 1.00 98.50 98 LYS A O 1
ATOM 746 N N . LEU A 1 99 ? 4.418 -5.267 -26.053 1.00 98.06 99 LEU A N 1
ATOM 747 C CA . LEU A 1 99 ? 4.335 -6.669 -25.691 1.00 98.06 99 LEU A CA 1
ATOM 748 C C . LEU A 1 99 ? 2.947 -6.920 -25.106 1.00 98.06 99 LEU A C 1
ATOM 750 O O . LEU A 1 99 ? 2.462 -6.144 -24.284 1.00 98.06 99 LEU A O 1
ATOM 754 N N . THR A 1 100 ? 2.290 -7.983 -25.538 1.00 98.06 100 THR A N 1
ATOM 755 C CA . THR A 1 100 ? 0.955 -8.346 -25.059 1.00 98.06 100 THR A CA 1
ATOM 756 C C . THR A 1 100 ? 0.961 -9.799 -24.626 1.00 98.06 100 THR A C 1
ATOM 758 O O . THR A 1 100 ? 1.280 -10.657 -25.449 1.00 98.06 100 THR A O 1
ATOM 761 N N . GLN A 1 101 ? 0.597 -10.040 -23.364 1.00 96.50 101 GLN A N 1
ATOM 762 C CA . GLN A 1 101 ? 0.345 -11.357 -22.768 1.00 96.50 101 GLN A CA 1
ATOM 763 C C . GLN A 1 101 ? 1.468 -12.382 -22.996 1.00 96.50 101 GLN A C 1
ATOM 765 O O . GLN A 1 101 ? 1.222 -13.522 -23.385 1.00 96.50 101 GLN A O 1
ATOM 770 N N . LEU A 1 102 ? 2.724 -11.977 -22.786 1.00 96.94 102 LEU A N 1
ATOM 771 C CA . LEU A 1 102 ? 3.843 -12.917 -22.781 1.00 96.94 102 LEU A CA 1
ATOM 772 C C . LEU A 1 102 ? 3.751 -13.806 -21.541 1.00 96.94 102 LEU A C 1
ATOM 774 O O . LEU A 1 102 ? 3.754 -13.296 -20.422 1.00 96.94 102 LEU A O 1
ATOM 778 N N . ALA A 1 103 ? 3.703 -15.122 -21.727 1.00 96.56 103 ALA A N 1
ATOM 779 C CA . ALA A 1 103 ? 3.696 -16.050 -20.603 1.00 96.56 103 ALA A CA 1
ATOM 780 C C . ALA A 1 103 ? 5.020 -15.978 -19.827 1.00 96.56 103 ALA A C 1
ATOM 782 O O . ALA A 1 103 ? 6.101 -16.014 -20.417 1.00 96.56 103 ALA A O 1
ATOM 783 N N . LEU A 1 104 ? 4.934 -15.910 -18.498 1.00 96.06 104 LEU A N 1
ATOM 784 C CA . LEU A 1 104 ? 6.096 -15.847 -17.611 1.00 96.06 104 LEU A CA 1
ATOM 785 C C . LEU A 1 104 ? 6.633 -17.230 -17.224 1.00 96.06 104 LEU A C 1
ATOM 787 O O . LEU A 1 104 ? 7.778 -17.327 -16.797 1.00 96.06 104 LEU A O 1
ATOM 791 N N . THR A 1 105 ? 5.859 -18.305 -17.398 1.00 94.44 105 THR A N 1
ATOM 792 C CA . THR A 1 105 ? 6.260 -19.671 -17.010 1.00 94.44 105 THR A CA 1
ATOM 793 C C . THR A 1 105 ? 7.607 -20.138 -17.590 1.00 94.44 105 THR A C 1
ATOM 795 O O . THR A 1 105 ? 8.341 -20.802 -16.855 1.00 94.44 105 THR A O 1
ATOM 798 N N . PRO A 1 106 ? 8.041 -19.754 -18.815 1.00 93.56 106 PRO A N 1
ATOM 799 C CA . PRO A 1 106 ? 9.375 -20.109 -19.308 1.00 93.56 106 PRO A CA 1
ATOM 800 C C . PRO A 1 106 ? 10.519 -19.470 -18.507 1.00 93.56 106 PRO A C 1
ATOM 802 O O . PRO A 1 106 ? 11.645 -19.951 -18.570 1.00 93.56 106 PRO A O 1
ATOM 805 N N . ALA A 1 107 ? 10.259 -18.408 -17.736 1.00 93.12 107 ALA A N 1
ATOM 806 C CA . ALA A 1 107 ? 11.259 -17.742 -16.905 1.00 93.12 107 ALA A CA 1
ATOM 807 C C . ALA A 1 107 ? 11.544 -18.474 -15.577 1.00 93.12 107 ALA A C 1
ATOM 809 O O . ALA A 1 107 ? 12.384 -18.015 -14.799 1.00 93.12 107 ALA A O 1
ATOM 810 N N . GLN A 1 108 ? 10.888 -19.613 -15.318 1.00 94.31 108 GLN A N 1
ATOM 811 C CA . GLN A 1 108 ? 11.064 -20.414 -14.103 1.00 94.31 108 GLN A CA 1
ATOM 812 C C . GLN A 1 108 ? 12.541 -20.658 -13.724 1.00 94.31 108 GLN A C 1
ATOM 814 O O . GLN A 1 108 ? 12.880 -20.458 -12.554 1.00 94.31 108 GLN A O 1
ATOM 819 N N . PRO A 1 109 ? 13.456 -21.017 -14.651 1.00 94.25 109 PRO A N 1
ATOM 820 C CA . PRO A 1 109 ? 14.854 -21.257 -14.292 1.00 94.25 109 PRO A CA 1
ATOM 821 C C . PRO A 1 109 ? 15.595 -20.021 -13.762 1.00 94.25 109 PRO A C 1
ATOM 823 O O . PRO A 1 109 ? 16.582 -20.174 -13.047 1.00 94.25 109 PRO A O 1
ATOM 826 N N . TYR A 1 110 ? 15.138 -18.801 -14.068 1.00 93.00 110 TYR A N 1
ATOM 827 C CA . TYR A 1 110 ? 15.706 -17.579 -13.487 1.00 93.00 110 TYR A CA 1
ATOM 828 C C . TYR A 1 110 ? 15.211 -17.347 -12.061 1.00 93.00 110 TYR A C 1
ATOM 830 O O . TYR A 1 110 ? 16.005 -16.994 -11.194 1.00 93.00 110 TYR A O 1
ATOM 838 N N . VAL A 1 111 ? 13.923 -17.595 -11.803 1.00 91.75 111 VAL A N 1
ATOM 839 C CA . VAL A 1 111 ? 13.328 -17.480 -10.461 1.00 91.75 111 VAL A CA 1
ATOM 840 C C . VAL A 1 111 ? 13.957 -18.502 -9.509 1.00 91.75 111 VAL A C 1
ATOM 842 O O . VAL A 1 111 ? 14.363 -18.152 -8.400 1.00 91.75 111 VAL A O 1
ATOM 845 N N . ALA A 1 112 ? 14.156 -19.734 -9.988 1.00 90.31 112 ALA A N 1
ATOM 846 C CA . ALA A 1 112 ? 14.747 -20.839 -9.232 1.00 90.31 112 ALA A CA 1
ATOM 847 C C . ALA A 1 112 ? 16.187 -20.581 -8.738 1.00 90.31 112 ALA A C 1
ATOM 849 O O . ALA A 1 112 ? 16.668 -21.283 -7.845 1.00 90.31 112 ALA A O 1
ATOM 850 N N . ARG A 1 113 ? 16.897 -19.588 -9.300 1.00 90.19 113 ARG A N 1
ATOM 851 C CA . ARG A 1 113 ? 18.241 -19.193 -8.837 1.00 90.19 113 ARG A CA 1
ATOM 852 C C . ARG A 1 113 ? 18.212 -18.459 -7.503 1.00 90.19 113 ARG A C 1
ATOM 854 O O . ARG A 1 113 ? 19.177 -18.543 -6.752 1.00 90.19 113 ARG A O 1
ATOM 861 N N . SER A 1 114 ? 17.138 -17.725 -7.238 1.00 88.62 114 SER A N 1
ATOM 862 C CA . SER A 1 114 ? 17.024 -16.859 -6.063 1.00 88.62 114 SER A CA 1
ATOM 863 C C . SER A 1 114 ? 16.033 -17.392 -5.038 1.00 88.62 114 SER A C 1
ATOM 865 O O . SER A 1 114 ? 16.164 -17.058 -3.863 1.00 88.62 114 SER A O 1
ATOM 867 N N . ALA A 1 115 ? 15.074 -18.222 -5.454 1.00 90.81 115 ALA A N 1
ATOM 868 C CA . ALA A 1 115 ? 14.071 -18.777 -4.560 1.00 90.81 115 ALA A CA 1
ATOM 869 C C . ALA A 1 115 ? 13.619 -20.189 -4.968 1.00 90.81 115 ALA A C 1
ATOM 871 O O . ALA A 1 115 ? 13.509 -20.496 -6.154 1.00 90.81 115 ALA A O 1
ATOM 872 N N . ASP A 1 116 ? 13.314 -21.031 -3.985 1.00 90.56 116 ASP A N 1
ATOM 873 C CA . ASP A 1 116 ? 12.730 -22.368 -4.137 1.00 90.56 116 ASP A CA 1
ATOM 874 C C . ASP A 1 116 ? 11.206 -22.296 -4.305 1.00 90.56 116 ASP A C 1
ATOM 876 O O . ASP A 1 116 ? 10.417 -22.756 -3.482 1.00 90.56 116 ASP A O 1
ATOM 880 N N . VAL A 1 117 ? 10.784 -21.673 -5.405 1.00 92.75 117 VAL A N 1
ATOM 881 C CA . VAL A 1 117 ? 9.373 -21.473 -5.760 1.00 92.75 117 VAL A CA 1
ATOM 882 C C . VAL A 1 117 ? 9.095 -21.909 -7.194 1.00 92.75 117 VAL A C 1
ATOM 884 O O . VAL A 1 117 ? 9.990 -21.922 -8.040 1.00 92.75 117 VAL A O 1
ATOM 887 N N . VAL A 1 118 ? 7.834 -22.223 -7.488 1.00 93.75 118 VAL A N 1
ATOM 888 C CA . VAL A 1 118 ? 7.353 -22.605 -8.819 1.00 93.75 118 VAL A CA 1
ATOM 889 C C . VAL A 1 118 ? 6.370 -21.561 -9.336 1.00 93.75 118 VAL A C 1
ATOM 891 O O . VAL A 1 118 ? 5.286 -21.359 -8.792 1.00 93.75 118 VAL A O 1
ATOM 894 N N . LEU A 1 119 ? 6.736 -20.917 -10.435 1.00 94.81 119 LEU A N 1
ATOM 895 C CA . LEU A 1 119 ? 5.902 -20.013 -11.205 1.00 94.81 119 LEU A CA 1
ATOM 896 C C . LEU A 1 119 ? 4.895 -20.823 -12.028 1.00 94.81 119 LEU A C 1
ATOM 898 O O . LEU A 1 119 ? 5.204 -21.332 -13.105 1.00 94.81 119 LEU A O 1
ATOM 902 N N . ARG A 1 120 ? 3.676 -20.953 -11.501 1.00 95.12 120 ARG A N 1
ATOM 903 C CA . ARG A 1 120 ? 2.604 -21.747 -12.115 1.00 95.12 120 ARG A CA 1
ATOM 904 C C . ARG A 1 120 ? 1.917 -21.002 -13.256 1.00 95.12 120 ARG A C 1
ATOM 906 O O . ARG A 1 120 ? 1.564 -21.615 -14.259 1.00 95.12 120 ARG A O 1
ATOM 913 N N . SER A 1 121 ? 1.714 -19.698 -13.106 1.00 96.12 121 SER A N 1
ATOM 914 C CA . SER A 1 121 ? 1.107 -18.851 -14.132 1.00 96.12 121 SER A CA 1
ATOM 915 C C . SER A 1 121 ? 1.553 -17.406 -13.984 1.00 96.12 121 SER A C 1
ATOM 917 O O . SER A 1 121 ? 2.045 -16.998 -12.933 1.00 96.12 121 SER A O 1
ATOM 919 N N . GLY A 1 122 ? 1.356 -16.634 -15.046 1.00 97.44 122 GLY A N 1
ATOM 920 C CA . GLY A 1 122 ? 1.605 -15.203 -15.087 1.00 97.44 122 GLY A CA 1
ATOM 921 C C . GLY A 1 122 ? 1.761 -14.749 -16.528 1.00 97.44 122 GLY A C 1
ATOM 922 O O . GLY A 1 122 ? 2.407 -15.431 -17.325 1.00 97.44 122 GLY A O 1
ATOM 923 N N . GLU A 1 123 ? 1.178 -13.608 -16.861 1.00 98.00 123 GLU A N 1
ATOM 924 C CA . GLU A 1 123 ? 1.289 -13.007 -18.186 1.00 98.00 123 GLU A CA 1
ATOM 925 C C . GLU A 1 123 ? 1.735 -11.563 -18.063 1.00 98.00 123 GLU A C 1
ATOM 927 O O . GLU A 1 123 ? 1.134 -10.797 -17.315 1.00 98.00 123 GLU A O 1
ATOM 932 N N . VAL A 1 124 ? 2.773 -11.189 -18.810 1.00 98.00 124 VAL A N 1
ATOM 933 C CA . VAL A 1 124 ? 3.284 -9.822 -18.837 1.00 98.00 124 VAL A CA 1
ATOM 934 C C . VAL A 1 124 ? 2.887 -9.111 -20.126 1.00 98.00 124 VAL A C 1
ATOM 936 O O . VAL A 1 124 ? 3.105 -9.601 -21.238 1.00 98.00 124 VAL A O 1
ATOM 939 N N . SER A 1 125 ? 2.322 -7.920 -19.978 1.00 98.44 125 SER A N 1
ATOM 940 C CA . SER A 1 125 ? 2.145 -6.952 -21.057 1.00 98.44 125 SER A CA 1
ATOM 941 C C . SER A 1 125 ? 2.984 -5.720 -20.756 1.00 98.44 125 SER A C 1
ATOM 943 O O . SER A 1 125 ? 3.249 -5.394 -19.605 1.00 98.44 125 SER A O 1
ATOM 945 N N . SER A 1 126 ? 3.465 -5.047 -21.791 1.00 98.31 126 SER A N 1
ATOM 946 C CA . SER A 1 126 ? 4.317 -3.875 -21.624 1.00 98.31 126 SER A CA 1
ATOM 947 C C . SER A 1 126 ? 4.192 -2.972 -22.837 1.00 98.31 126 SER A C 1
ATOM 949 O O . SER A 1 126 ? 4.216 -3.450 -23.970 1.00 98.31 126 SER A O 1
ATOM 951 N N . THR A 1 127 ? 4.027 -1.672 -22.621 1.00 98.44 127 THR A N 1
ATOM 952 C CA . THR A 1 127 ? 3.964 -0.687 -23.704 1.00 98.44 127 THR A CA 1
ATOM 953 C C . THR A 1 127 ? 4.843 0.492 -23.346 1.00 98.44 127 THR A C 1
ATOM 955 O O . THR A 1 127 ? 4.679 1.086 -22.284 1.00 98.44 127 THR A O 1
ATOM 958 N N . GLY A 1 128 ? 5.760 0.866 -24.235 1.00 98.19 128 GLY A N 1
ATOM 959 C CA . GLY A 1 128 ? 6.674 1.958 -23.934 1.00 98.19 128 GLY A CA 1
ATOM 960 C C . GLY A 1 128 ? 7.592 2.351 -25.073 1.00 98.19 128 GLY A C 1
ATOM 961 O O . GLY A 1 128 ? 7.688 1.686 -26.103 1.00 98.19 128 GLY A O 1
ATOM 962 N N . LYS A 1 129 ? 8.285 3.464 -24.865 1.00 98.38 129 LYS A N 1
ATOM 963 C CA . LYS A 1 129 ? 9.303 3.994 -25.760 1.00 98.38 129 LYS A CA 1
ATOM 964 C C . LYS A 1 129 ? 10.680 3.530 -25.298 1.00 98.38 129 LYS A C 1
ATOM 966 O O . LYS A 1 129 ? 11.068 3.784 -24.161 1.00 98.38 129 LYS A O 1
ATOM 971 N N . LEU A 1 130 ? 11.425 2.911 -26.203 1.00 97.88 130 LEU A N 1
ATOM 972 C CA . LEU A 1 130 ? 12.838 2.592 -26.062 1.00 97.88 130 LEU A CA 1
ATOM 973 C C . LEU A 1 130 ? 13.664 3.617 -26.844 1.00 97.88 130 LEU A C 1
ATOM 975 O O . LEU A 1 130 ? 13.349 3.911 -28.000 1.00 97.88 130 LEU A O 1
ATOM 979 N N . THR A 1 131 ? 14.739 4.124 -26.247 1.00 97.06 131 THR A N 1
ATOM 980 C CA . THR A 1 131 ? 15.776 4.852 -26.983 1.00 97.06 131 THR A CA 1
ATOM 981 C C . THR A 1 131 ? 17.128 4.197 -26.762 1.00 97.06 131 THR A C 1
ATOM 983 O O . THR A 1 131 ? 17.491 3.855 -25.637 1.00 97.06 131 THR A O 1
ATOM 986 N N . TYR A 1 132 ? 17.859 4.008 -27.850 1.00 95.88 132 TYR A N 1
ATOM 987 C CA . TYR A 1 132 ? 19.202 3.457 -27.878 1.00 95.88 132 TYR A CA 1
ATOM 988 C C . TYR A 1 132 ? 20.153 4.499 -28.451 1.00 95.88 132 TYR A C 1
ATOM 990 O O . TYR A 1 132 ? 19.862 5.126 -29.474 1.00 95.88 132 TYR A O 1
ATOM 998 N N . ARG A 1 133 ? 21.298 4.672 -27.797 1.00 94.75 133 ARG A N 1
ATOM 999 C CA . ARG A 1 133 ? 22.410 5.491 -28.277 1.00 94.75 133 ARG A CA 1
ATOM 1000 C C . ARG A 1 133 ? 23.721 4.757 -28.019 1.00 94.75 133 ARG A C 1
ATOM 1002 O O . ARG A 1 133 ? 24.057 4.477 -26.871 1.00 94.75 133 ARG A O 1
ATOM 1009 N N . ALA A 1 134 ? 24.476 4.480 -29.072 1.00 89.94 134 ALA A N 1
ATOM 1010 C CA . ALA A 1 134 ? 25.821 3.932 -28.998 1.00 89.94 134 ALA A CA 1
ATOM 1011 C C . ALA A 1 134 ? 26.786 5.011 -28.471 1.00 89.94 134 ALA A C 1
ATOM 1013 O O . ALA A 1 134 ? 27.195 5.907 -29.219 1.00 89.94 134 ALA A O 1
ATOM 1014 N N . GLY A 1 135 ? 27.119 4.952 -27.178 1.00 81.44 135 GLY A N 1
ATOM 1015 C CA . GLY A 1 135 ? 28.127 5.814 -26.555 1.00 81.44 135 GLY A CA 1
ATOM 1016 C C . GLY A 1 135 ? 29.556 5.411 -26.930 1.00 81.44 135 GLY A C 1
ATOM 1017 O O . GLY A 1 135 ? 29.771 4.385 -27.572 1.00 81.44 135 GLY A O 1
ATOM 1018 N N . ALA A 1 136 ? 30.534 6.245 -26.565 1.00 76.88 136 ALA A N 1
ATOM 1019 C CA . ALA A 1 136 ? 31.951 5.981 -26.837 1.00 76.88 136 ALA A CA 1
ATOM 1020 C C . ALA A 1 136 ? 32.515 4.828 -25.985 1.00 76.88 136 ALA A C 1
ATOM 1022 O O . ALA A 1 136 ? 33.314 4.047 -26.488 1.00 76.88 136 ALA A O 1
ATOM 1023 N N . GLU A 1 137 ? 32.065 4.704 -24.730 1.00 79.81 137 GLU A N 1
ATOM 1024 C CA . GLU A 1 137 ? 32.502 3.651 -23.797 1.00 79.81 137 GLU A CA 1
ATOM 1025 C C . GLU A 1 137 ? 31.416 2.600 -23.530 1.00 79.81 137 GLU A C 1
ATOM 1027 O O . GLU A 1 137 ? 31.709 1.411 -23.436 1.00 79.81 137 GLU A O 1
ATOM 1032 N N . SER A 1 138 ? 30.148 3.013 -23.436 1.00 83.44 138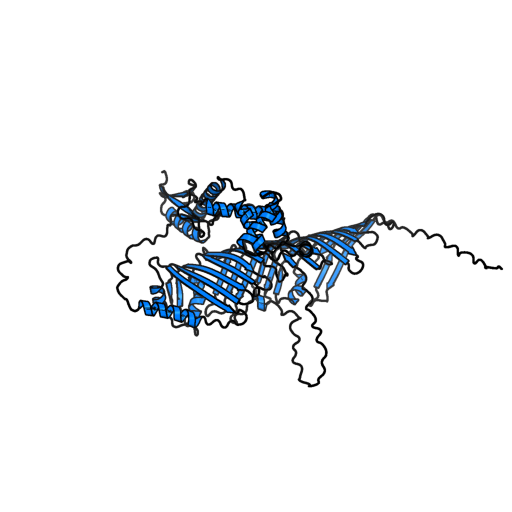 SER A N 1
ATOM 1033 C CA . SER A 1 138 ? 29.022 2.114 -23.175 1.00 83.44 138 SER A CA 1
ATOM 1034 C C . SER A 1 138 ? 27.740 2.576 -23.881 1.00 83.44 138 SER A C 1
ATOM 1036 O O . SER A 1 138 ? 27.543 3.775 -24.117 1.00 83.44 138 SER A O 1
ATOM 1038 N N . PRO A 1 139 ? 26.850 1.647 -24.275 1.00 88.94 139 PRO A N 1
ATOM 1039 C CA . PRO A 1 139 ? 25.566 2.005 -24.859 1.00 88.94 139 PRO A CA 1
ATOM 1040 C C . PRO A 1 139 ? 24.622 2.589 -23.802 1.00 88.94 139 PRO A C 1
ATOM 1042 O O . PRO A 1 139 ? 24.462 2.046 -22.711 1.00 88.94 139 PRO A O 1
ATOM 1045 N N . SER A 1 140 ? 23.924 3.665 -24.161 1.00 91.69 140 SER A N 1
ATOM 1046 C CA . SER A 1 140 ? 22.808 4.188 -23.380 1.00 91.69 140 SER A CA 1
ATOM 1047 C C . SER A 1 140 ? 21.505 3.599 -23.907 1.00 91.69 140 SER A C 1
ATOM 1049 O O . SER A 1 140 ? 21.148 3.790 -25.072 1.00 91.69 140 SER A O 1
ATOM 1051 N N . VAL A 1 141 ? 20.804 2.872 -23.039 1.00 94.88 141 VAL A N 1
ATOM 1052 C CA . VAL A 1 141 ? 19.458 2.354 -23.285 1.00 94.88 141 VAL A CA 1
ATOM 1053 C C . VAL A 1 141 ? 18.527 2.993 -22.273 1.00 94.88 141 VAL A C 1
ATOM 1055 O O . VAL A 1 141 ? 18.761 2.870 -21.070 1.00 94.88 141 VAL A O 1
ATOM 1058 N N . THR A 1 142 ? 17.473 3.650 -22.748 1.00 96.38 142 THR A N 1
ATOM 1059 C CA . THR A 1 142 ? 16.395 4.141 -21.889 1.00 96.38 142 THR A CA 1
ATOM 1060 C C . THR A 1 142 ? 15.065 3.552 -22.312 1.00 96.38 142 THR A C 1
ATOM 1062 O O . THR A 1 142 ? 14.786 3.403 -23.501 1.00 96.38 142 THR A O 1
ATOM 1065 N N . TYR A 1 143 ? 14.238 3.225 -21.327 1.00 97.56 143 TYR A N 1
ATOM 1066 C CA . TYR A 1 143 ? 12.873 2.765 -21.524 1.00 97.56 143 TYR A CA 1
ATOM 1067 C C . TYR A 1 143 ? 11.929 3.618 -20.680 1.00 97.56 143 TYR A C 1
ATOM 1069 O O . TYR A 1 143 ? 12.204 3.884 -19.508 1.00 97.56 143 TYR A O 1
ATOM 1077 N N . THR A 1 144 ? 10.831 4.077 -21.278 1.00 97.94 144 THR A N 1
ATOM 1078 C CA . THR A 1 144 ? 9.742 4.756 -20.568 1.00 97.94 144 THR A CA 1
ATOM 1079 C C . THR A 1 144 ? 8.400 4.203 -21.013 1.00 97.94 144 THR A C 1
ATOM 1081 O O . THR A 1 144 ? 8.083 4.259 -22.200 1.00 97.94 144 THR A O 1
ATOM 1084 N N . GLY A 1 145 ? 7.608 3.680 -20.083 1.00 97.69 145 GLY A N 1
ATOM 1085 C CA . GLY A 1 145 ? 6.328 3.056 -20.410 1.00 97.69 145 GLY A CA 1
ATOM 1086 C C . GLY A 1 145 ? 5.605 2.500 -19.194 1.00 97.69 145 GLY A C 1
ATOM 1087 O O . GLY A 1 145 ? 5.878 2.911 -18.072 1.00 97.69 145 GLY A O 1
ATOM 1088 N N . SER A 1 146 ? 4.720 1.541 -19.423 1.00 97.81 146 SER A N 1
ATOM 1089 C CA . SER A 1 146 ? 3.995 0.806 -18.387 1.00 97.81 146 SER A CA 1
ATOM 1090 C C . SER A 1 146 ? 4.173 -0.703 -18.561 1.00 97.81 146 SER A C 1
ATOM 1092 O O . SER A 1 146 ? 4.665 -1.182 -19.597 1.00 97.81 146 SER A O 1
ATOM 1094 N N . ALA A 1 147 ? 3.825 -1.455 -17.521 1.00 98.38 147 ALA A N 1
ATOM 1095 C CA . ALA A 1 147 ? 3.757 -2.907 -17.577 1.00 98.38 147 ALA A CA 1
ATOM 1096 C C . ALA A 1 147 ? 2.601 -3.446 -16.734 1.00 98.38 147 ALA A C 1
ATOM 1098 O O . ALA A 1 147 ? 2.314 -2.928 -15.659 1.00 98.38 147 ALA A O 1
ATOM 1099 N N . ASP A 1 148 ? 2.001 -4.528 -17.208 1.00 98.50 148 ASP A N 1
ATOM 1100 C CA . ASP A 1 148 ? 0.945 -5.265 -16.530 1.00 98.50 148 ASP A CA 1
ATOM 1101 C C . ASP A 1 148 ? 1.416 -6.697 -16.296 1.00 98.50 148 ASP A C 1
ATOM 1103 O O . ASP A 1 148 ? 2.000 -7.306 -17.193 1.00 98.50 148 ASP A O 1
ATOM 1107 N N . VAL A 1 149 ? 1.148 -7.241 -15.112 1.00 98.50 149 VAL A N 1
ATOM 1108 C CA . VAL A 1 149 ? 1.324 -8.660 -14.799 1.00 98.50 149 VAL A CA 1
ATOM 1109 C C . VAL A 1 149 ? -0.008 -9.221 -14.326 1.00 98.50 149 VAL A C 1
ATOM 1111 O O . VAL A 1 149 ? -0.471 -8.918 -13.226 1.00 98.50 149 VAL A O 1
ATOM 1114 N N . GLU A 1 150 ? -0.620 -10.060 -15.150 1.00 98.38 150 GLU A N 1
ATOM 1115 C CA . GLU A 1 150 ? -1.925 -10.657 -14.884 1.00 98.38 150 GLU A CA 1
ATOM 1116 C C . GLU A 1 150 ? -1.799 -12.113 -14.435 1.00 98.38 150 GLU A C 1
ATOM 1118 O O . GLU A 1 150 ? -0.915 -12.845 -14.889 1.00 98.38 150 GLU A O 1
ATOM 1123 N N . ARG A 1 151 ? -2.736 -12.546 -13.581 1.00 97.56 151 ARG A N 1
ATOM 1124 C CA . ARG A 1 151 ? -2.934 -13.947 -13.166 1.00 97.56 151 ARG A CA 1
ATOM 1125 C C . ARG A 1 151 ? -1.642 -14.623 -12.693 1.00 97.56 151 ARG A C 1
ATOM 1127 O O . ARG A 1 151 ? -1.359 -15.767 -13.065 1.00 97.56 151 ARG A O 1
ATOM 1134 N N . LEU A 1 152 ? -0.848 -13.915 -11.890 1.00 98.25 152 LEU A N 1
ATOM 1135 C CA . LEU A 1 152 ? 0.371 -14.481 -11.325 1.00 98.25 152 LEU A CA 1
ATOM 1136 C C . LEU A 1 152 ? 0.003 -15.475 -10.224 1.00 98.25 152 LEU A C 1
ATOM 1138 O O . LEU A 1 152 ? -0.745 -15.135 -9.308 1.00 98.25 152 LEU A O 1
ATOM 1142 N N . VAL A 1 153 ? 0.573 -16.675 -10.294 1.00 97.25 153 VAL A N 1
ATOM 1143 C CA . VAL A 1 153 ? 0.522 -17.660 -9.211 1.00 97.25 153 VAL A CA 1
ATOM 1144 C C . VAL A 1 153 ? 1.916 -18.227 -9.003 1.00 97.25 153 VAL A C 1
ATOM 1146 O O . VAL A 1 153 ? 2.486 -18.861 -9.897 1.00 97.25 153 VAL A O 1
ATOM 1149 N N . VAL A 1 154 ? 2.447 -18.014 -7.804 1.00 95.62 154 VAL A N 1
ATOM 1150 C CA . VAL A 1 154 ? 3.717 -18.562 -7.338 1.00 95.62 154 VAL A CA 1
ATOM 1151 C C . VAL A 1 154 ? 3.424 -19.552 -6.218 1.00 95.62 154 VAL A C 1
ATOM 1153 O O . VAL A 1 154 ? 2.798 -19.222 -5.208 1.00 95.62 154 VAL A O 1
ATOM 1156 N N . MET A 1 155 ? 3.878 -20.780 -6.422 1.00 93.38 155 MET A N 1
ATOM 1157 C CA . MET A 1 155 ? 3.726 -21.900 -5.505 1.00 93.38 155 MET A CA 1
ATOM 1158 C C . MET A 1 155 ? 5.040 -22.139 -4.769 1.00 93.38 155 MET A C 1
ATOM 1160 O O . MET A 1 155 ? 6.120 -21.882 -5.298 1.00 93.38 155 MET A O 1
ATOM 1164 N N . GLU A 1 156 ? 4.950 -22.680 -3.569 1.00 88.94 156 GLU A N 1
ATOM 1165 C CA . GLU A 1 156 ? 6.082 -23.355 -2.940 1.00 88.94 156 GLU A CA 1
ATOM 1166 C C . GLU A 1 156 ? 6.316 -24.699 -3.648 1.00 88.94 156 GLU A C 1
ATOM 1168 O O . GLU A 1 156 ? 5.356 -25.334 -4.083 1.00 88.94 156 GLU A O 1
ATOM 1173 N N . ALA A 1 157 ? 7.573 -25.112 -3.835 1.00 76.38 157 ALA A N 1
ATOM 1174 C CA . ALA A 1 157 ? 7.883 -26.294 -4.649 1.00 76.38 157 ALA A CA 1
ATOM 1175 C C . ALA A 1 157 ? 7.254 -27.590 -4.098 1.00 76.38 157 ALA A C 1
ATOM 1177 O O . ALA A 1 157 ? 6.779 -28.417 -4.877 1.00 76.38 157 ALA A O 1
ATOM 1178 N N . ASP A 1 158 ? 7.189 -27.712 -2.769 1.00 76.56 158 ASP A N 1
ATOM 1179 C CA . ASP A 1 158 ? 6.770 -28.933 -2.069 1.00 76.56 158 ASP A CA 1
ATOM 1180 C C . ASP A 1 158 ? 5.355 -28.853 -1.468 1.00 76.56 158 ASP A C 1
ATOM 1182 O O . ASP A 1 158 ? 4.855 -29.835 -0.917 1.00 76.56 158 ASP A O 1
ATOM 1186 N N . ILE A 1 159 ? 4.683 -27.696 -1.564 1.00 76.25 159 ILE A N 1
ATOM 1187 C CA . ILE A 1 159 ? 3.356 -27.467 -0.974 1.00 76.25 159 ILE A CA 1
ATOM 1188 C C . ILE A 1 159 ? 2.373 -27.015 -2.055 1.00 76.25 159 ILE A C 1
ATOM 1190 O O . ILE A 1 159 ? 2.624 -26.079 -2.809 1.00 76.25 159 ILE A O 1
ATOM 1194 N N . ALA A 1 160 ? 1.199 -27.650 -2.095 1.00 72.75 160 ALA A N 1
ATOM 1195 C CA . ALA A 1 160 ? 0.146 -27.373 -3.075 1.00 72.75 160 ALA A CA 1
ATOM 1196 C C . ALA A 1 160 ? -0.602 -26.037 -2.864 1.00 72.75 160 ALA A C 1
ATOM 1198 O O . ALA A 1 160 ? -1.584 -25.783 -3.561 1.00 72.75 160 ALA A O 1
ATOM 1199 N N . ASP A 1 161 ? -0.123 -25.179 -1.962 1.00 75.38 161 ASP A N 1
ATOM 1200 C CA . ASP A 1 161 ? -0.715 -23.881 -1.644 1.00 75.38 161 ASP A CA 1
ATOM 1201 C C . ASP A 1 161 ? 0.137 -22.737 -2.218 1.00 75.38 161 ASP A C 1
ATOM 1203 O O . ASP A 1 161 ? 1.362 -22.723 -2.032 1.00 75.38 161 ASP A O 1
ATOM 1207 N N . PRO A 1 162 ? -0.482 -21.730 -2.861 1.00 87.19 162 PRO A N 1
ATOM 1208 C CA . PRO A 1 162 ? 0.230 -20.538 -3.300 1.00 87.19 162 PRO A CA 1
ATOM 1209 C C . PRO A 1 162 ? 0.953 -19.854 -2.132 1.00 87.19 162 PRO A C 1
ATOM 1211 O O . PRO A 1 162 ? 0.410 -19.703 -1.034 1.00 87.19 162 PRO A O 1
ATOM 1214 N N . VAL A 1 163 ? 2.193 -19.422 -2.361 1.00 92.75 163 VAL A N 1
ATOM 1215 C CA . VAL A 1 163 ? 2.872 -18.485 -1.450 1.00 92.75 163 VAL A CA 1
ATOM 1216 C C . VAL A 1 163 ? 2.471 -17.042 -1.766 1.00 92.75 163 VAL A C 1
ATOM 1218 O O . VAL A 1 163 ? 2.360 -16.209 -0.866 1.00 92.75 163 VAL A O 1
ATOM 1221 N N . LEU A 1 164 ? 2.234 -16.763 -3.049 1.00 95.19 164 LEU A N 1
ATOM 1222 C CA . LEU A 1 164 ? 1.929 -15.441 -3.572 1.00 95.19 164 LEU A CA 1
ATOM 1223 C C . LEU A 1 164 ? 1.101 -15.580 -4.850 1.00 95.19 164 LEU A C 1
ATOM 1225 O O . LEU A 1 164 ? 1.515 -16.256 -5.793 1.00 95.19 164 LEU A O 1
ATOM 1229 N N . ALA A 1 165 ? -0.042 -14.913 -4.907 1.00 96.81 165 ALA A N 1
ATOM 1230 C CA . ALA A 1 165 ? -0.845 -14.804 -6.116 1.00 96.81 165 ALA A CA 1
ATOM 1231 C C . ALA A 1 165 ? -1.446 -13.404 -6.241 1.00 96.81 165 ALA A C 1
ATOM 1233 O O . ALA A 1 165 ? -1.679 -12.739 -5.238 1.00 96.81 165 ALA A O 1
ATOM 1234 N N . TRP A 1 166 ? -1.723 -12.954 -7.461 1.00 98.06 166 TRP A N 1
ATOM 1235 C CA . TRP A 1 166 ? -2.544 -11.763 -7.695 1.00 98.06 166 TRP A CA 1
ATOM 1236 C C . TRP A 1 166 ? -3.294 -11.862 -9.020 1.00 98.06 166 TRP A C 1
ATOM 1238 O O . TRP A 1 166 ? -2.829 -12.500 -9.972 1.00 98.06 166 TRP A O 1
ATOM 1248 N N . LYS A 1 167 ? -4.452 -11.196 -9.116 1.00 98.19 167 LYS A N 1
ATOM 1249 C CA . LYS A 1 167 ? -5.199 -11.125 -10.384 1.00 98.19 167 LYS A CA 1
ATOM 1250 C C . LYS A 1 167 ? -4.567 -10.136 -11.352 1.00 98.19 167 LYS A C 1
ATOM 1252 O O . LYS A 1 167 ? -4.417 -10.463 -12.528 1.00 98.19 167 LYS A O 1
ATOM 1257 N N . SER A 1 168 ? -4.172 -8.966 -10.860 1.00 98.25 168 SER A N 1
ATOM 1258 C CA . SER A 1 16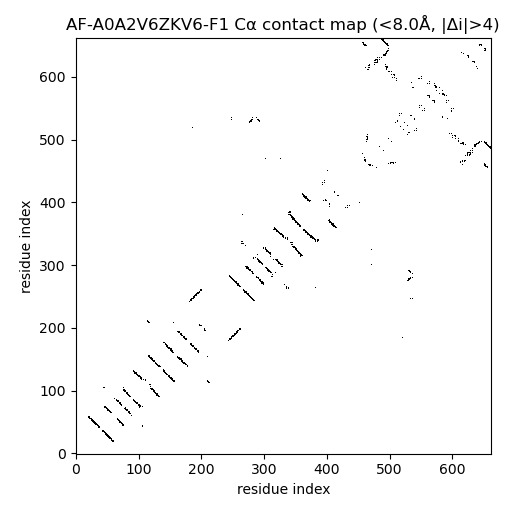8 ? -3.587 -7.904 -11.680 1.00 98.25 168 SER A CA 1
ATOM 1259 C C . SER A 1 168 ? -2.550 -7.106 -10.903 1.00 98.25 168 SER A C 1
ATOM 1261 O O . SER A 1 168 ? -2.814 -6.667 -9.787 1.00 98.25 168 SER A O 1
ATOM 1263 N N . LEU A 1 169 ? -1.413 -6.847 -11.531 1.00 98.56 169 LEU A N 1
ATOM 1264 C CA . LEU A 1 169 ? -0.447 -5.842 -11.116 1.00 98.56 169 LEU A CA 1
ATOM 1265 C C . LEU A 1 169 ? -0.242 -4.887 -12.285 1.00 98.56 169 LEU A C 1
ATOM 1267 O O . LEU A 1 169 ? 0.079 -5.335 -13.378 1.00 98.56 169 LEU A O 1
ATOM 1271 N N . HIS A 1 170 ? -0.400 -3.592 -12.050 1.00 97.94 170 HIS A N 1
ATOM 1272 C CA . HIS A 1 170 ? -0.165 -2.545 -13.036 1.00 97.94 170 HIS A CA 1
ATOM 1273 C C . HIS A 1 170 ? 0.934 -1.611 -12.532 1.00 97.94 170 HIS A C 1
ATOM 1275 O O . HIS A 1 170 ? 0.806 -1.031 -11.455 1.00 97.94 170 HIS A O 1
ATOM 1281 N N . ALA A 1 171 ? 2.014 -1.480 -13.294 1.00 97.69 171 ALA A N 1
ATOM 1282 C CA . ALA A 1 171 ? 3.122 -0.577 -13.028 1.00 97.69 171 ALA A CA 1
ATOM 1283 C C . ALA A 1 171 ? 3.084 0.583 -14.027 1.00 97.69 171 ALA A C 1
ATOM 1285 O O . ALA A 1 171 ? 3.332 0.403 -15.224 1.00 97.69 171 ALA A O 1
ATOM 1286 N N . GLU A 1 172 ? 2.803 1.775 -13.513 1.00 94.00 172 GLU A N 1
ATOM 1287 C CA . GLU A 1 172 ? 2.660 2.998 -14.291 1.00 94.00 172 GLU A CA 1
ATOM 1288 C C . GLU A 1 172 ? 3.959 3.812 -14.261 1.00 94.00 172 GLU A C 1
ATOM 1290 O O . GLU A 1 172 ? 4.624 3.951 -13.228 1.00 94.00 172 GLU A O 1
ATOM 1295 N N . THR A 1 173 ? 4.317 4.381 -15.414 1.00 94.62 173 THR A N 1
ATOM 1296 C CA . THR A 1 173 ? 5.518 5.215 -15.593 1.00 94.62 173 THR A CA 1
ATOM 1297 C C . THR A 1 173 ? 6.800 4.547 -15.075 1.00 94.62 173 THR A C 1
ATOM 1299 O O . THR A 1 173 ? 7.493 5.025 -14.174 1.00 94.62 173 THR A O 1
ATOM 1302 N N . ILE A 1 174 ? 7.150 3.427 -15.697 1.00 96.94 174 ILE A N 1
ATOM 1303 C CA . ILE A 1 174 ? 8.443 2.760 -15.563 1.00 96.94 174 ILE A CA 1
ATOM 1304 C C . ILE A 1 174 ? 9.478 3.571 -16.334 1.00 96.94 174 ILE A C 1
ATOM 1306 O O . ILE A 1 174 ? 9.331 3.774 -17.536 1.00 96.94 174 ILE A O 1
ATOM 1310 N N . ARG A 1 175 ? 10.547 3.991 -15.664 1.00 95.62 175 ARG A N 1
ATOM 1311 C CA . ARG A 1 175 ? 11.730 4.622 -16.249 1.00 95.62 175 ARG A CA 1
ATOM 1312 C C . ARG A 1 175 ? 12.950 3.783 -15.926 1.00 95.62 175 ARG A C 1
ATOM 1314 O O . ARG A 1 175 ? 13.420 3.769 -14.792 1.00 95.62 175 ARG A O 1
ATOM 1321 N N . PHE A 1 176 ? 13.463 3.107 -16.940 1.00 96.06 176 PHE A N 1
ATOM 1322 C CA . PHE A 1 176 ? 14.698 2.341 -16.852 1.00 96.06 176 PHE A CA 1
ATOM 1323 C C . PHE A 1 176 ? 15.792 3.031 -17.663 1.00 96.06 176 PHE A C 1
ATOM 1325 O O . PHE A 1 176 ? 15.543 3.503 -18.776 1.00 96.06 176 PHE A O 1
ATOM 1332 N N . GLY A 1 177 ? 17.003 3.077 -17.114 1.00 93.38 177 GLY A N 1
ATOM 1333 C CA . GLY A 1 177 ? 18.187 3.576 -17.798 1.00 93.38 177 GLY A CA 1
ATOM 1334 C C . GLY A 1 177 ? 19.390 2.694 -17.503 1.00 93.38 177 GLY A C 1
ATOM 1335 O O . GLY A 1 177 ? 19.837 2.650 -16.362 1.00 93.38 177 GLY A O 1
ATOM 1336 N N . LEU A 1 178 ? 19.941 2.047 -18.533 1.00 88.00 178 LEU A N 1
ATOM 1337 C CA . LEU A 1 178 ? 21.118 1.185 -18.393 1.00 88.00 178 LEU A CA 1
ATOM 1338 C C . LEU A 1 178 ? 22.369 1.998 -18.030 1.00 88.00 178 LEU A C 1
ATOM 1340 O O . LEU A 1 178 ? 23.056 1.679 -17.073 1.00 88.00 178 LEU A O 1
ATOM 1344 N N . GLY A 1 179 ? 22.639 3.091 -18.753 1.00 79.19 179 GLY A N 1
ATOM 1345 C CA . GLY A 1 179 ? 23.808 3.940 -18.478 1.00 79.19 179 GLY A CA 1
ATOM 1346 C C . GLY A 1 179 ? 23.686 4.775 -17.198 1.00 79.19 179 GLY A C 1
ATOM 1347 O O . GLY A 1 179 ? 24.694 5.166 -16.626 1.00 79.19 179 GLY A O 1
ATOM 1348 N N . ALA A 1 180 ? 22.457 5.048 -16.748 1.00 75.44 180 ALA A N 1
ATOM 1349 C CA . ALA A 1 180 ? 22.190 5.748 -15.489 1.00 75.44 180 ALA A CA 1
ATOM 1350 C C . ALA A 1 180 ? 22.108 4.799 -14.282 1.00 75.44 180 ALA A C 1
ATOM 1352 O O . ALA A 1 180 ? 21.914 5.282 -13.168 1.00 75.44 180 ALA A O 1
ATOM 1353 N N . ASP A 1 181 ? 22.192 3.488 -14.536 1.00 86.00 181 ASP A N 1
ATOM 1354 C CA . ASP A 1 181 ? 22.015 2.403 -13.576 1.00 86.00 181 ASP A CA 1
ATOM 1355 C C . ASP A 1 181 ? 20.808 2.640 -12.659 1.00 86.00 181 ASP A C 1
ATOM 1357 O O . ASP A 1 181 ? 20.933 2.865 -11.458 1.00 86.00 181 ASP A O 1
ATOM 1361 N N . ARG A 1 182 ? 19.612 2.755 -13.250 1.00 89.38 182 ARG A N 1
ATOM 1362 C CA . ARG A 1 182 ? 18.418 3.117 -12.478 1.00 89.38 182 ARG A CA 1
ATOM 1363 C C . ARG A 1 182 ? 17.138 2.514 -13.021 1.00 89.38 182 ARG A C 1
ATOM 1365 O O . ARG A 1 182 ? 16.881 2.550 -14.226 1.00 89.38 182 ARG A O 1
ATOM 1372 N N . LEU A 1 183 ? 16.289 2.072 -12.097 1.00 94.00 183 LEU A N 1
ATOM 1373 C CA . LEU A 1 183 ? 14.879 1.780 -12.324 1.00 94.00 183 LEU A CA 1
ATOM 1374 C C . LEU A 1 183 ? 14.014 2.627 -11.391 1.00 94.00 183 LEU A C 1
ATOM 1376 O O . LEU A 1 183 ? 14.091 2.511 -10.171 1.00 94.00 183 LEU A O 1
ATOM 1380 N N . GLU A 1 184 ? 13.162 3.461 -11.973 1.00 93.81 184 GLU A N 1
ATOM 1381 C CA . GLU A 1 184 ? 12.127 4.189 -11.248 1.00 93.81 184 GLU A CA 1
ATOM 1382 C C . GLU A 1 184 ? 10.747 3.756 -11.733 1.00 93.81 184 GLU A C 1
ATOM 1384 O O . GLU A 1 184 ? 10.505 3.701 -12.934 1.00 93.81 184 GLU A O 1
ATOM 1389 N N . ILE A 1 185 ? 9.828 3.510 -10.809 1.00 95.31 185 ILE A N 1
ATOM 1390 C CA . ILE A 1 185 ? 8.411 3.270 -11.090 1.00 95.31 185 ILE A CA 1
ATOM 1391 C C . ILE A 1 185 ? 7.629 4.272 -10.251 1.00 95.31 185 ILE A C 1
ATOM 1393 O O . ILE A 1 185 ? 7.898 4.390 -9.055 1.00 95.31 185 ILE A O 1
ATOM 1397 N N . ASP A 1 186 ? 6.713 5.036 -10.842 1.00 93.31 186 ASP A N 1
ATOM 1398 C CA . ASP A 1 186 ? 5.972 6.038 -10.064 1.00 93.31 186 ASP A CA 1
ATOM 1399 C C . ASP A 1 186 ? 4.883 5.391 -9.211 1.00 93.31 186 ASP A C 1
ATOM 1401 O O . ASP A 1 186 ? 4.783 5.691 -8.019 1.00 93.31 186 ASP A O 1
ATOM 1405 N N . GLU A 1 187 ? 4.133 4.449 -9.781 1.00 94.25 187 GLU A N 1
ATOM 1406 C CA . GLU A 1 187 ? 3.093 3.725 -9.063 1.00 94.25 187 GLU A CA 1
ATOM 1407 C C . GLU A 1 187 ? 3.002 2.261 -9.505 1.00 94.25 187 GLU A C 1
ATOM 1409 O O . GLU A 1 187 ? 3.070 1.945 -10.689 1.00 94.25 187 GLU A O 1
ATOM 1414 N N . VAL A 1 188 ? 2.801 1.372 -8.536 1.00 97.19 188 VAL A N 1
ATOM 1415 C CA . VAL A 1 188 ? 2.406 -0.021 -8.735 1.00 97.19 188 VAL A CA 1
ATOM 1416 C C . VAL A 1 188 ? 1.063 -0.230 -8.048 1.00 97.19 188 VAL A C 1
ATOM 1418 O O . VAL A 1 188 ? 0.932 0.024 -6.854 1.00 97.19 188 VAL A O 1
ATOM 1421 N N . ARG A 1 189 ? 0.063 -0.712 -8.779 1.00 97.00 189 ARG A N 1
ATOM 1422 C CA . ARG A 1 189 ? -1.253 -1.087 -8.251 1.00 97.00 189 ARG A CA 1
ATOM 1423 C C . ARG A 1 189 ? -1.399 -2.595 -8.312 1.00 97.00 189 ARG A C 1
ATOM 1425 O O . ARG A 1 189 ? -1.269 -3.168 -9.388 1.00 97.00 189 ARG A O 1
ATOM 1432 N N . VAL A 1 190 ? -1.668 -3.224 -7.176 1.00 98.06 190 VAL A N 1
ATOM 1433 C CA . VAL A 1 190 ? -1.870 -4.670 -7.064 1.00 98.06 190 VAL A CA 1
ATOM 1434 C C . VAL A 1 190 ? -3.311 -4.926 -6.644 1.00 98.06 190 VAL A C 1
ATOM 1436 O O . VAL A 1 190 ? -3.745 -4.477 -5.586 1.00 98.06 190 VAL A O 1
ATOM 1439 N N . GLY A 1 191 ? -4.050 -5.624 -7.499 1.00 97.50 191 GLY A N 1
ATOM 1440 C CA . GLY A 1 191 ? -5.440 -6.008 -7.289 1.00 97.50 191 GLY A CA 1
ATOM 1441 C C . GLY A 1 191 ? -5.558 -7.484 -6.937 1.00 97.50 191 GLY A C 1
ATOM 1442 O O . GLY A 1 191 ? -4.976 -8.338 -7.619 1.00 97.50 191 GLY A O 1
ATOM 1443 N N . ASP A 1 192 ? -6.329 -7.766 -5.886 1.00 97.38 192 ASP A N 1
ATOM 1444 C CA . ASP A 1 192 ? -6.610 -9.117 -5.400 1.00 97.38 192 ASP A CA 1
ATOM 1445 C C . ASP A 1 192 ? -5.325 -9.919 -5.118 1.00 97.38 192 ASP A C 1
ATOM 1447 O O . ASP A 1 192 ? -5.190 -11.067 -5.547 1.00 97.38 192 ASP A O 1
ATOM 1451 N N . LEU A 1 193 ? -4.354 -9.305 -4.431 1.00 97.44 193 LEU A N 1
ATOM 1452 C CA . LEU A 1 193 ? -3.191 -10.022 -3.904 1.00 97.44 193 LEU A CA 1
ATOM 1453 C C . LEU A 1 193 ? -3.659 -11.056 -2.867 1.00 97.44 193 LEU A C 1
ATOM 1455 O O . LEU A 1 193 ? -4.460 -10.731 -1.996 1.00 97.44 193 LEU A O 1
ATOM 1459 N N . ASP A 1 194 ? -3.136 -12.274 -2.921 1.00 95.56 194 ASP A N 1
ATOM 1460 C CA . ASP A 1 194 ? -3.278 -13.298 -1.886 1.00 95.56 194 ASP A CA 1
ATOM 1461 C C . ASP A 1 194 ? -1.882 -13.787 -1.496 1.00 95.56 194 ASP A C 1
ATOM 1463 O O . ASP A 1 194 ? -1.173 -14.413 -2.291 1.00 95.56 194 ASP A O 1
ATOM 1467 N N . GLY A 1 195 ? -1.452 -13.418 -0.292 1.00 94.62 195 GLY A N 1
ATOM 1468 C CA . GLY A 1 195 ? -0.151 -13.787 0.261 1.00 94.62 195 GLY A CA 1
ATOM 1469 C C . GLY A 1 195 ? -0.274 -14.797 1.396 1.00 94.62 195 GLY A C 1
ATOM 1470 O O . GLY A 1 195 ? -1.277 -14.828 2.112 1.00 94.62 195 GLY A O 1
ATOM 1471 N N . ARG A 1 196 ? 0.772 -15.598 1.610 1.00 93.25 196 ARG A N 1
ATOM 1472 C CA . ARG A 1 196 ? 0.842 -16.558 2.720 1.00 93.25 196 ARG A CA 1
ATOM 1473 C C . ARG A 1 196 ? 2.126 -16.378 3.524 1.00 93.25 196 ARG A C 1
ATOM 1475 O O . ARG A 1 196 ? 3.224 -16.578 3.005 1.00 93.25 196 ARG A O 1
ATOM 1482 N N . LEU A 1 197 ? 1.978 -16.049 4.805 1.00 92.94 197 LEU A N 1
ATOM 1483 C CA . LEU A 1 197 ? 3.066 -15.954 5.775 1.00 92.94 197 LEU A CA 1
ATOM 1484 C C . LEU A 1 197 ? 2.885 -17.021 6.855 1.00 92.94 197 LEU A C 1
ATOM 1486 O O . LEU A 1 197 ? 1.841 -17.088 7.499 1.00 92.94 197 LEU A O 1
ATOM 1490 N N . VAL A 1 198 ? 3.903 -17.850 7.057 1.00 92.50 198 VAL A N 1
ATOM 1491 C CA . VAL A 1 198 ? 3.872 -18.950 8.027 1.00 92.50 198 VAL A CA 1
ATOM 1492 C C . VAL A 1 198 ? 5.103 -18.877 8.919 1.00 92.50 198 VAL A C 1
ATOM 1494 O O . VAL A 1 198 ? 6.223 -18.803 8.413 1.00 92.50 198 VAL A O 1
ATOM 1497 N N . ILE A 1 199 ? 4.891 -18.928 10.232 1.00 92.50 199 ILE A N 1
ATOM 1498 C CA . ILE A 1 199 ? 5.921 -19.196 11.237 1.00 92.50 199 ILE A CA 1
ATOM 1499 C C . ILE A 1 199 ? 5.912 -20.703 11.506 1.00 92.50 199 ILE A C 1
ATOM 1501 O O . ILE A 1 199 ? 4.885 -21.268 11.878 1.00 92.50 199 ILE A O 1
ATOM 1505 N N . PHE A 1 200 ? 7.042 -21.370 11.301 1.00 91.50 200 PHE A N 1
ATOM 1506 C CA . PHE A 1 200 ? 7.183 -22.806 11.536 1.00 91.50 200 PHE A CA 1
ATOM 1507 C C . PHE A 1 200 ? 7.491 -23.137 13.003 1.00 91.50 200 PHE A C 1
ATOM 1509 O O . PHE A 1 200 ? 7.786 -22.258 13.808 1.00 91.50 200 PHE A O 1
ATOM 1516 N N . GLN A 1 201 ? 7.478 -24.431 13.347 1.00 88.62 201 GLN A N 1
ATOM 1517 C CA . GLN A 1 201 ? 7.806 -24.926 14.694 1.00 88.62 201 GLN A CA 1
ATOM 1518 C C . GLN A 1 201 ? 9.181 -24.477 15.208 1.00 88.62 201 GLN A C 1
ATOM 1520 O O . GLN A 1 201 ? 9.346 -24.193 16.392 1.00 88.62 201 GLN A O 1
ATOM 1525 N N . ASP A 1 202 ? 10.153 -24.351 14.306 1.00 88.81 202 ASP A N 1
ATOM 1526 C CA . ASP A 1 202 ? 11.503 -23.843 14.578 1.00 88.81 202 ASP A CA 1
ATOM 1527 C C . ASP A 1 202 ? 11.583 -22.301 14.627 1.00 88.81 202 ASP A C 1
ATOM 1529 O O . ASP A 1 202 ? 12.676 -21.745 14.719 1.00 88.81 202 ASP A O 1
ATOM 1533 N N . LYS A 1 203 ? 10.435 -21.608 14.576 1.00 86.50 203 LYS A N 1
ATOM 1534 C CA . LYS A 1 203 ? 10.273 -20.142 14.559 1.00 86.50 203 LYS A CA 1
ATOM 1535 C C . LYS A 1 203 ? 10.839 -19.448 13.318 1.00 86.50 203 LYS A C 1
ATOM 1537 O O . LYS A 1 203 ? 10.940 -18.222 13.287 1.00 86.50 203 LYS A O 1
ATOM 1542 N N . THR A 1 204 ? 11.187 -20.205 12.282 1.00 90.00 204 THR A N 1
ATOM 1543 C CA . THR A 1 204 ? 11.571 -19.639 10.985 1.00 90.00 204 THR A CA 1
ATOM 1544 C C . THR A 1 204 ? 10.339 -19.253 10.168 1.00 90.00 204 THR A C 1
ATOM 1546 O O . THR A 1 204 ? 9.248 -19.788 10.368 1.00 90.00 204 THR A O 1
ATOM 1549 N N . LEU A 1 205 ? 10.515 -18.328 9.222 1.00 90.25 205 LEU A N 1
ATOM 1550 C CA . LEU A 1 205 ? 9.465 -17.907 8.294 1.00 90.25 205 LEU A CA 1
ATOM 1551 C C . LEU A 1 205 ? 9.523 -18.711 6.994 1.00 90.25 205 LEU A C 1
ATOM 1553 O O . LEU A 1 205 ? 10.612 -18.972 6.479 1.00 90.25 205 LEU A O 1
ATOM 1557 N N . ASN A 1 206 ? 8.364 -19.009 6.403 1.00 90.94 206 ASN A N 1
ATOM 1558 C CA . ASN A 1 206 ? 8.288 -19.607 5.066 1.00 90.94 206 ASN A CA 1
ATOM 1559 C C . ASN A 1 206 ? 9.019 -18.787 4.007 1.00 90.94 206 ASN A C 1
ATOM 1561 O O . ASN A 1 206 ? 9.880 -19.331 3.330 1.00 90.94 206 ASN A O 1
ATOM 1565 N N . LEU A 1 207 ? 8.790 -17.475 3.924 1.00 88.62 207 LEU A N 1
ATOM 1566 C CA . LEU A 1 207 ? 9.497 -16.626 2.959 1.00 88.62 207 LEU A CA 1
ATOM 1567 C C . LEU A 1 207 ? 11.023 -16.687 3.127 1.00 88.62 207 LEU A C 1
ATOM 1569 O O . LEU A 1 207 ? 11.736 -16.687 2.133 1.00 88.62 207 LEU A O 1
ATOM 1573 N N . ALA A 1 208 ? 11.531 -16.787 4.359 1.00 87.69 208 ALA A N 1
ATOM 1574 C CA . ALA A 1 208 ? 12.968 -16.905 4.597 1.00 87.69 208 ALA A CA 1
ATOM 1575 C C . ALA A 1 208 ? 13.525 -18.259 4.126 1.00 87.69 208 ALA A C 1
ATOM 1577 O O . ALA A 1 208 ? 14.613 -18.297 3.564 1.00 87.69 208 ALA A O 1
ATOM 1578 N N . LYS A 1 209 ? 12.771 -19.351 4.316 1.00 87.56 209 LYS A N 1
ATOM 1579 C CA . LYS A 1 209 ? 13.130 -20.694 3.829 1.00 87.56 209 LYS A CA 1
ATOM 1580 C C . LYS A 1 209 ? 13.065 -20.819 2.308 1.00 87.56 209 LYS A C 1
ATOM 1582 O O . LYS A 1 209 ? 13.827 -21.588 1.739 1.00 87.56 209 LYS A O 1
ATOM 1587 N N . LEU A 1 210 ? 12.175 -20.061 1.667 1.00 88.94 210 LEU A N 1
ATOM 1588 C CA . LEU A 1 210 ? 12.029 -20.051 0.212 1.00 88.94 210 LEU A CA 1
ATOM 1589 C C . LEU A 1 210 ? 13.150 -19.287 -0.488 1.00 88.94 210 LEU A C 1
ATOM 1591 O O . LEU A 1 210 ? 13.398 -19.538 -1.659 1.00 88.94 210 LEU A O 1
ATOM 1595 N N . MET A 1 211 ? 13.815 -18.343 0.177 1.00 89.56 211 MET A N 1
ATOM 1596 C CA . MET A 1 211 ? 14.905 -17.580 -0.429 1.00 89.56 211 MET A CA 1
ATOM 1597 C C . MET A 1 211 ? 16.218 -18.357 -0.337 1.00 89.56 211 MET A C 1
ATOM 1599 O O . MET A 1 211 ? 16.627 -18.787 0.741 1.00 89.56 211 MET A O 1
ATOM 1603 N N . LYS A 1 212 ? 16.938 -18.474 -1.455 1.00 85.56 212 LYS A N 1
ATOM 1604 C CA . LYS A 1 212 ? 18.287 -19.046 -1.448 1.00 85.56 212 LYS A CA 1
ATOM 1605 C C . LYS A 1 212 ? 19.263 -18.022 -0.878 1.00 85.56 212 LYS A C 1
ATOM 1607 O O . LYS A 1 212 ? 19.234 -16.867 -1.316 1.00 85.56 212 LYS A O 1
ATOM 1612 N N . PRO A 1 213 ? 20.156 -18.411 0.053 1.00 72.69 213 PRO A N 1
ATOM 1613 C CA . PRO A 1 213 ? 21.275 -17.565 0.436 1.00 72.69 213 PRO A CA 1
ATOM 1614 C C . PRO A 1 213 ? 22.003 -17.133 -0.835 1.00 72.69 213 PRO A C 1
ATOM 1616 O O . PRO A 1 213 ? 22.403 -17.975 -1.642 1.00 72.69 213 PRO A O 1
ATOM 1619 N N . GLY A 1 214 ? 22.122 -15.822 -1.050 1.00 51.50 214 GLY A N 1
ATOM 1620 C CA . GLY A 1 214 ? 22.836 -15.303 -2.209 1.00 51.50 214 GLY A CA 1
ATOM 1621 C C . GLY A 1 214 ? 24.227 -15.932 -2.279 1.00 51.50 214 GLY A C 1
ATOM 1622 O O . GLY A 1 214 ? 24.894 -16.087 -1.253 1.00 51.50 214 GLY A O 1
ATOM 1623 N N . ALA A 1 215 ? 24.674 -16.278 -3.487 1.00 36.38 215 ALA A N 1
ATOM 1624 C CA . ALA A 1 215 ? 25.988 -16.858 -3.780 1.00 36.38 215 ALA A CA 1
ATOM 1625 C C . ALA A 1 215 ? 27.178 -15.902 -3.497 1.00 36.38 215 ALA A C 1
ATOM 1627 O O . ALA A 1 215 ? 28.196 -15.924 -4.181 1.00 36.38 215 ALA A O 1
ATOM 1628 N N . THR A 1 216 ? 27.053 -15.046 -2.486 1.00 37.59 216 THR A N 1
ATOM 1629 C CA . THR A 1 216 ? 28.064 -14.122 -1.970 1.00 37.59 216 THR A CA 1
ATOM 1630 C C . THR A 1 216 ? 28.317 -14.284 -0.468 1.00 37.59 216 THR A C 1
ATOM 1632 O O . THR A 1 216 ? 29.155 -13.568 0.068 1.00 37.59 216 THR A O 1
ATOM 1635 N N . ALA A 1 217 ? 27.679 -15.245 0.216 1.00 36.28 217 ALA A N 1
ATOM 1636 C CA . ALA A 1 217 ? 27.879 -15.478 1.654 1.00 36.28 217 ALA A CA 1
ATOM 1637 C C . ALA A 1 217 ? 28.307 -16.910 2.029 1.00 36.28 217 ALA A C 1
ATOM 1639 O O . ALA A 1 217 ? 28.069 -17.345 3.152 1.00 36.28 217 ALA A O 1
ATOM 1640 N N . GLN A 1 218 ? 28.961 -17.649 1.127 1.00 32.88 218 GLN A N 1
ATOM 1641 C CA . GLN A 1 218 ? 29.620 -18.917 1.464 1.00 32.88 218 GLN A CA 1
ATOM 1642 C C . GLN A 1 218 ? 30.945 -19.048 0.713 1.00 32.88 218 GLN A C 1
ATOM 1644 O O . GLN A 1 218 ? 31.043 -19.691 -0.324 1.00 32.88 218 GLN A O 1
ATOM 1649 N N . ASN A 1 219 ? 31.983 -18.425 1.267 1.00 35.25 219 ASN A N 1
ATOM 1650 C CA . ASN A 1 219 ? 33.350 -18.902 1.090 1.00 35.25 219 ASN A CA 1
ATOM 1651 C C . ASN A 1 219 ? 34.075 -18.853 2.441 1.00 35.25 219 ASN A C 1
ATOM 1653 O O . ASN A 1 219 ? 35.092 -18.196 2.623 1.00 35.25 219 ASN A O 1
ATOM 1657 N N . THR A 1 220 ? 33.507 -19.558 3.415 1.00 37.62 220 THR A N 1
ATOM 1658 C CA . THR A 1 220 ? 34.224 -20.051 4.594 1.00 37.62 220 THR A CA 1
ATOM 1659 C C . THR A 1 220 ? 34.204 -21.571 4.540 1.00 37.62 220 THR A C 1
ATOM 1661 O O . THR A 1 220 ? 33.589 -22.251 5.356 1.00 37.62 220 THR A O 1
ATOM 1664 N N . ALA A 1 221 ? 34.892 -22.120 3.537 1.00 32.84 221 ALA A N 1
ATOM 1665 C CA . ALA A 1 221 ? 35.477 -23.439 3.707 1.00 32.84 221 ALA A CA 1
ATOM 1666 C C . ALA A 1 221 ? 36.568 -23.311 4.790 1.00 32.84 221 ALA A C 1
ATOM 1668 O O . ALA A 1 221 ? 37.397 -22.400 4.694 1.00 32.84 221 ALA A O 1
ATOM 1669 N N . PRO A 1 222 ? 36.587 -24.157 5.832 1.00 36.09 222 PRO A N 1
ATOM 1670 C CA . PRO A 1 222 ? 37.664 -24.141 6.807 1.00 36.09 222 PRO A CA 1
ATOM 1671 C C . PRO A 1 222 ? 38.942 -24.633 6.119 1.00 36.09 222 PRO A C 1
ATOM 1673 O O . PRO A 1 222 ? 39.075 -25.811 5.791 1.00 36.09 222 PRO A O 1
ATOM 1676 N N . ALA A 1 223 ? 39.876 -23.720 5.855 1.00 36.75 223 ALA A N 1
ATOM 1677 C CA . ALA A 1 223 ? 41.214 -24.092 5.421 1.00 36.75 223 ALA A CA 1
ATOM 1678 C C . ALA A 1 223 ? 41.964 -24.750 6.600 1.00 36.75 223 ALA A C 1
ATOM 1680 O O . ALA A 1 223 ? 41.884 -24.245 7.724 1.00 36.75 223 ALA A O 1
ATOM 1681 N N . PRO A 1 224 ? 42.690 -25.860 6.382 1.00 39.31 224 PRO A N 1
ATOM 1682 C CA . PRO A 1 224 ? 43.520 -26.463 7.419 1.00 39.31 224 PRO A CA 1
ATOM 1683 C C . PRO A 1 224 ? 44.660 -25.507 7.825 1.00 39.31 224 PRO A C 1
ATOM 1685 O O . PRO A 1 224 ? 45.171 -24.758 6.985 1.00 39.31 224 PRO A O 1
ATOM 1688 N N . PRO A 1 225 ? 45.075 -25.507 9.105 1.00 37.56 225 PRO A N 1
ATOM 1689 C CA . PRO A 1 225 ? 46.033 -24.539 9.611 1.00 37.56 225 PRO A CA 1
ATOM 1690 C C . PRO A 1 225 ? 47.416 -24.851 9.042 1.00 37.56 225 PRO A C 1
ATOM 1692 O O . PRO A 1 225 ? 48.002 -25.887 9.342 1.00 37.56 225 PRO A O 1
ATOM 1695 N N . THR A 1 226 ? 47.958 -23.934 8.245 1.00 36.88 226 THR A N 1
ATOM 1696 C CA . THR A 1 226 ? 49.391 -23.923 7.934 1.00 36.88 226 THR A CA 1
ATOM 1697 C C . THR A 1 226 ? 49.954 -22.574 8.373 1.00 36.88 226 THR A C 1
ATOM 1699 O O . THR A 1 226 ? 49.445 -21.542 7.932 1.00 36.88 226 THR A O 1
ATOM 1702 N N . PRO A 1 227 ? 50.959 -22.535 9.261 1.00 43.69 227 PRO A N 1
ATOM 1703 C CA . PRO A 1 227 ? 51.555 -21.287 9.703 1.00 43.69 227 PRO A CA 1
ATOM 1704 C C . PRO A 1 227 ? 52.589 -20.824 8.674 1.00 43.69 227 PRO A C 1
ATOM 1706 O O . PRO A 1 227 ? 53.626 -21.461 8.503 1.00 43.69 227 PRO A O 1
ATOM 1709 N N . SER A 1 228 ? 52.347 -19.699 8.005 1.00 34.75 228 SER A N 1
ATOM 1710 C CA . SER A 1 228 ? 53.445 -18.912 7.443 1.00 34.75 228 SER A CA 1
ATOM 1711 C C . SER A 1 228 ? 53.057 -17.448 7.284 1.00 34.75 228 SER A C 1
ATOM 1713 O O . SER A 1 228 ? 52.026 -17.109 6.708 1.00 34.75 228 SER A O 1
ATOM 1715 N N . ALA A 1 229 ? 53.888 -16.597 7.875 1.00 40.41 229 ALA A N 1
ATOM 1716 C CA . ALA A 1 229 ? 53.736 -15.161 7.972 1.00 40.41 229 ALA A CA 1
ATOM 1717 C C . ALA A 1 229 ? 54.198 -14.456 6.691 1.00 40.41 229 ALA A C 1
ATOM 1719 O O . ALA A 1 229 ? 55.309 -14.705 6.238 1.00 40.41 229 ALA A O 1
ATOM 1720 N N . LEU A 1 230 ? 53.379 -13.528 6.183 1.00 34.38 230 LEU A N 1
ATOM 1721 C CA . LEU A 1 230 ? 53.761 -12.233 5.591 1.00 34.38 230 LEU A CA 1
ATOM 1722 C C . LEU A 1 230 ? 52.479 -11.406 5.334 1.00 34.38 230 LEU A C 1
ATOM 1724 O O . LEU A 1 230 ? 51.447 -11.984 4.988 1.00 34.38 230 LEU A O 1
ATOM 1728 N N . PRO A 1 231 ? 52.495 -10.072 5.523 1.00 40.03 231 PRO A N 1
ATOM 1729 C CA . PRO A 1 231 ? 51.301 -9.245 5.434 1.00 40.03 231 PRO A CA 1
ATOM 1730 C C . PRO A 1 231 ? 51.060 -8.832 3.979 1.00 40.03 231 PRO A C 1
ATOM 1732 O O . PRO A 1 231 ? 51.748 -7.963 3.449 1.00 40.03 231 PRO A O 1
ATOM 1735 N N . THR A 1 232 ? 50.062 -9.422 3.330 1.00 29.77 232 THR A N 1
ATOM 1736 C CA . THR A 1 232 ? 49.496 -8.873 2.093 1.00 29.77 232 THR A CA 1
ATOM 1737 C C . THR A 1 232 ? 48.160 -8.226 2.402 1.00 29.77 232 THR A C 1
ATOM 1739 O O . THR A 1 232 ? 47.224 -8.865 2.874 1.00 29.77 232 THR A O 1
ATOM 1742 N N . THR A 1 233 ? 48.128 -6.926 2.147 1.00 30.50 233 THR A N 1
ATOM 1743 C CA . THR A 1 233 ? 46.983 -6.025 2.146 1.00 30.50 233 THR A CA 1
ATOM 1744 C C . THR A 1 233 ? 45.712 -6.684 1.611 1.00 30.50 233 THR A C 1
ATOM 1746 O O . THR A 1 233 ? 45.568 -6.938 0.416 1.00 30.50 233 THR A O 1
ATOM 1749 N N . THR A 1 234 ? 44.745 -6.894 2.504 1.00 29.72 234 THR A N 1
ATOM 1750 C CA . THR A 1 234 ? 43.352 -7.153 2.145 1.00 29.72 234 THR A CA 1
ATOM 1751 C C . THR A 1 234 ? 42.813 -5.916 1.433 1.00 29.72 234 THR A C 1
ATOM 1753 O O . THR A 1 234 ? 42.346 -4.969 2.062 1.00 29.72 234 THR A O 1
ATOM 1756 N N . THR A 1 235 ? 42.879 -5.900 0.104 1.00 30.36 235 THR A N 1
ATOM 1757 C CA . THR A 1 235 ? 41.956 -5.088 -0.687 1.00 30.36 235 THR A CA 1
ATOM 1758 C C . THR A 1 235 ? 40.595 -5.750 -0.539 1.00 30.36 235 THR A C 1
ATOM 1760 O O . THR A 1 235 ? 40.268 -6.723 -1.216 1.00 30.36 235 THR A O 1
ATOM 1763 N N . GLY A 1 236 ? 39.830 -5.262 0.440 1.00 31.16 236 GLY A N 1
ATOM 1764 C CA . GLY A 1 236 ? 38.414 -5.557 0.554 1.00 31.16 236 GLY A CA 1
ATOM 1765 C C . GLY A 1 236 ? 37.768 -5.231 -0.784 1.00 31.16 236 GLY A C 1
ATOM 1766 O O . GLY A 1 236 ? 37.770 -4.081 -1.218 1.00 31.16 236 GLY A O 1
ATOM 1767 N N . ARG A 1 237 ? 37.270 -6.259 -1.471 1.00 30.25 237 ARG A N 1
ATOM 1768 C CA . ARG A 1 237 ? 36.386 -6.071 -2.611 1.00 30.25 237 ARG A CA 1
ATOM 1769 C C . ARG A 1 237 ? 35.113 -5.457 -2.047 1.00 30.25 237 ARG A C 1
ATOM 1771 O O . ARG A 1 237 ? 34.298 -6.160 -1.457 1.00 30.25 237 ARG A O 1
ATOM 1778 N N . GLU A 1 238 ? 35.016 -4.138 -2.162 1.00 30.66 238 GLU A N 1
ATOM 1779 C CA . GLU A 1 238 ? 33.809 -3.376 -1.874 1.00 30.66 238 GLU A CA 1
ATOM 1780 C C . GLU A 1 238 ? 32.637 -4.080 -2.583 1.00 30.66 238 GLU A C 1
ATOM 1782 O O . GLU A 1 238 ? 32.767 -4.416 -3.771 1.00 30.66 238 GLU A O 1
ATOM 1787 N N . PRO A 1 239 ? 31.537 -4.408 -1.881 1.00 40.12 239 PRO A N 1
ATOM 1788 C CA . PRO A 1 239 ? 30.376 -4.993 -2.531 1.00 40.12 239 PRO A CA 1
ATOM 1789 C C . PRO A 1 239 ? 29.935 -4.028 -3.630 1.00 40.12 239 PRO A C 1
ATOM 1791 O O . PRO A 1 239 ? 29.694 -2.852 -3.359 1.00 40.12 239 PRO A O 1
ATOM 1794 N N . SER A 1 240 ? 29.890 -4.505 -4.878 1.00 41.84 240 SER A N 1
ATOM 1795 C CA . SER A 1 240 ? 29.438 -3.683 -5.999 1.00 41.84 240 SER A CA 1
ATOM 1796 C C . SER A 1 240 ? 28.087 -3.056 -5.639 1.00 41.84 240 SER A C 1
ATOM 1798 O O . SER A 1 240 ? 27.214 -3.781 -5.149 1.00 41.84 240 SER A O 1
ATOM 1800 N N . PRO A 1 241 ? 27.919 -1.734 -5.819 1.00 55.97 241 PRO A N 1
ATOM 1801 C CA . PRO A 1 241 ? 26.704 -1.049 -5.411 1.00 55.97 241 PRO A CA 1
ATOM 1802 C C . PRO A 1 241 ? 25.503 -1.713 -6.084 1.00 55.97 241 PRO A C 1
ATOM 1804 O O . PRO A 1 241 ? 25.511 -1.965 -7.288 1.00 55.97 241 PRO A O 1
ATOM 1807 N N . ALA A 1 242 ? 24.499 -2.066 -5.283 1.00 68.69 242 ALA A N 1
ATOM 1808 C CA . ALA A 1 242 ? 23.291 -2.703 -5.783 1.00 68.69 242 ALA A CA 1
ATOM 1809 C C . ALA A 1 242 ? 22.573 -1.767 -6.764 1.00 68.69 242 ALA A C 1
ATOM 1811 O O . ALA A 1 242 ? 22.452 -0.575 -6.483 1.00 68.69 242 ALA A O 1
ATOM 1812 N N . PHE A 1 243 ? 22.071 -2.328 -7.869 1.00 82.12 243 PHE A N 1
ATOM 1813 C CA . PHE A 1 243 ? 21.300 -1.620 -8.893 1.00 82.12 243 PHE A CA 1
ATOM 1814 C C . PHE A 1 243 ? 20.211 -0.729 -8.250 1.00 82.12 243 PHE A C 1
ATOM 1816 O O . PHE A 1 243 ? 19.306 -1.260 -7.597 1.00 82.12 243 PHE A O 1
ATOM 1823 N N . PRO A 1 244 ? 20.288 0.609 -8.383 1.00 87.56 244 PRO A N 1
ATOM 1824 C CA . PRO A 1 244 ? 19.326 1.537 -7.797 1.00 87.56 244 PRO A CA 1
ATOM 1825 C C . PRO A 1 244 ? 17.884 1.326 -8.285 1.00 87.56 244 PRO A C 1
ATOM 1827 O O . PRO A 1 244 ? 17.560 1.543 -9.456 1.00 87.56 244 PRO A O 1
ATOM 1830 N N . VAL A 1 245 ? 16.986 0.982 -7.358 1.00 90.94 245 VAL A N 1
ATOM 1831 C CA . VAL A 1 245 ? 15.545 0.828 -7.612 1.00 90.94 245 VAL A CA 1
ATOM 1832 C C . VAL A 1 245 ? 14.758 1.792 -6.733 1.00 90.94 245 VAL A C 1
ATOM 1834 O O . VAL A 1 245 ? 14.996 1.879 -5.530 1.00 90.94 245 VAL A O 1
ATOM 1837 N N . ARG A 1 246 ? 13.780 2.487 -7.320 1.00 91.56 246 ARG A N 1
ATOM 1838 C CA . ARG A 1 246 ? 12.814 3.329 -6.604 1.00 91.56 246 ARG A CA 1
ATOM 1839 C C . ARG A 1 246 ? 11.401 3.041 -7.095 1.00 91.56 246 ARG A C 1
ATOM 1841 O O . ARG A 1 246 ? 11.125 3.132 -8.288 1.00 91.56 246 ARG A O 1
ATOM 1848 N N . ILE A 1 247 ? 10.499 2.761 -6.168 1.00 94.38 247 ILE A N 1
ATOM 1849 C CA . ILE A 1 247 ? 9.065 2.629 -6.402 1.00 94.38 247 ILE A CA 1
ATOM 1850 C C . ILE A 1 247 ? 8.379 3.729 -5.590 1.00 94.38 247 ILE A C 1
ATOM 1852 O O . ILE A 1 247 ? 8.356 3.699 -4.359 1.00 94.38 247 ILE A O 1
ATOM 1856 N N . GLY A 1 248 ? 7.840 4.729 -6.287 1.00 92.94 248 GLY A N 1
ATOM 1857 C CA . GLY A 1 248 ? 7.212 5.895 -5.671 1.00 92.94 248 GLY A CA 1
ATOM 1858 C C . GLY A 1 248 ? 6.044 5.499 -4.774 1.00 92.94 248 GLY A C 1
ATOM 1859 O O . GLY A 1 248 ? 5.950 5.970 -3.638 1.00 92.94 248 GLY A O 1
ATOM 1860 N N . ARG A 1 249 ? 5.193 4.588 -5.252 1.00 95.12 249 ARG A N 1
ATOM 1861 C CA . ARG A 1 249 ? 4.049 4.074 -4.503 1.00 95.12 249 ARG A CA 1
ATOM 1862 C C . ARG A 1 249 ? 3.693 2.648 -4.906 1.00 95.12 249 ARG A C 1
ATOM 1864 O O . ARG A 1 249 ? 3.694 2.327 -6.085 1.00 95.12 249 ARG A O 1
ATOM 1871 N N . VAL A 1 250 ? 3.329 1.824 -3.931 1.00 96.69 250 VAL A N 1
ATOM 1872 C CA . VAL A 1 250 ? 2.662 0.532 -4.117 1.00 96.69 250 VAL A CA 1
ATOM 1873 C C . VAL A 1 250 ? 1.298 0.623 -3.456 1.00 96.69 250 VAL A C 1
ATOM 1875 O O . VAL A 1 250 ? 1.212 0.987 -2.287 1.00 96.69 250 VAL A O 1
ATOM 1878 N N . ARG A 1 251 ? 0.236 0.306 -4.185 1.00 96.44 251 ARG A N 1
ATOM 1879 C CA . ARG A 1 251 ? -1.138 0.304 -3.692 1.00 96.44 251 ARG A CA 1
ATOM 1880 C C . ARG A 1 251 ? -1.718 -1.098 -3.759 1.00 96.44 251 ARG A C 1
ATOM 1882 O O . ARG A 1 251 ? -1.529 -1.793 -4.754 1.00 96.44 251 ARG A O 1
ATOM 1889 N N . LEU A 1 252 ? -2.417 -1.473 -2.698 1.00 97.00 252 LEU A N 1
ATOM 1890 C CA . LEU A 1 252 ? -3.139 -2.729 -2.580 1.00 97.00 252 LEU A CA 1
ATOM 1891 C C . LEU A 1 252 ? -4.634 -2.435 -2.673 1.00 97.00 252 LEU A C 1
ATOM 1893 O O . LEU A 1 252 ? -5.137 -1.590 -1.933 1.00 97.00 252 LEU A O 1
ATOM 1897 N N . ASP A 1 253 ? -5.312 -3.142 -3.572 1.00 95.38 253 ASP A N 1
ATOM 1898 C CA . ASP A 1 253 ? -6.754 -3.067 -3.775 1.00 95.38 253 ASP A CA 1
ATOM 1899 C C . ASP A 1 253 ? -7.360 -4.457 -3.535 1.00 95.38 253 ASP A C 1
ATOM 1901 O O . ASP A 1 253 ? -6.949 -5.437 -4.166 1.00 95.38 253 ASP A O 1
ATOM 1905 N N . ASN A 1 254 ? -8.339 -4.549 -2.630 1.00 95.31 254 ASN A N 1
ATOM 1906 C CA . ASN A 1 254 ? -9.101 -5.769 -2.334 1.00 95.31 254 ASN A CA 1
ATOM 1907 C C . ASN A 1 254 ? -8.219 -7.014 -2.115 1.00 95.31 254 ASN A C 1
ATOM 1909 O O . ASN A 1 254 ? -8.477 -8.094 -2.646 1.00 95.31 254 ASN A O 1
ATOM 1913 N N . SER A 1 255 ? -7.122 -6.844 -1.384 1.00 96.88 255 SER A N 1
ATOM 1914 C CA . SER A 1 255 ? -6.121 -7.890 -1.191 1.00 96.88 255 SER A CA 1
ATOM 1915 C C . SER A 1 255 ? -6.408 -8.727 0.057 1.00 96.88 255 SER A C 1
ATOM 1917 O O . SER A 1 255 ? -7.286 -8.419 0.860 1.00 96.88 255 SER A O 1
ATOM 1919 N N . SER A 1 256 ? -5.678 -9.817 0.237 1.00 95.44 256 SER A N 1
ATOM 1920 C CA . SER A 1 256 ? -5.797 -10.695 1.391 1.00 95.44 256 SER A CA 1
ATOM 1921 C C . SER A 1 256 ? -4.456 -11.306 1.772 1.00 95.44 256 SER A C 1
ATOM 1923 O O . SER A 1 256 ? -3.538 -11.416 0.958 1.00 95.44 256 SER A O 1
ATOM 1925 N N . MET A 1 257 ? -4.334 -11.674 3.041 1.00 93.31 257 MET A N 1
ATOM 1926 C CA . MET A 1 257 ? -3.126 -12.277 3.582 1.00 93.31 257 MET A CA 1
ATOM 1927 C C . MET A 1 257 ? -3.499 -13.372 4.570 1.00 93.31 257 MET A C 1
ATOM 1929 O O . MET A 1 257 ? -4.253 -13.140 5.514 1.00 93.31 257 MET A O 1
ATOM 1933 N N . ASN A 1 258 ? -2.951 -14.561 4.357 1.00 92.06 258 ASN A N 1
ATOM 1934 C CA . ASN A 1 258 ? -3.039 -15.672 5.291 1.00 92.06 258 ASN A CA 1
ATOM 1935 C C . ASN A 1 258 ? -1.826 -15.634 6.208 1.00 92.06 258 ASN A C 1
ATOM 1937 O O . ASN A 1 258 ? -0.688 -15.564 5.738 1.00 92.06 258 ASN A O 1
ATOM 1941 N N . PHE A 1 259 ? -2.079 -15.712 7.505 1.00 91.31 259 PHE A N 1
ATOM 1942 C CA . PHE A 1 259 ? -1.048 -15.822 8.519 1.00 91.31 259 PHE A CA 1
ATOM 1943 C C . PHE A 1 259 ? -1.248 -17.112 9.304 1.00 91.31 259 PHE A C 1
ATOM 1945 O O . PHE A 1 259 ? -2.358 -17.389 9.758 1.00 91.31 259 PHE A O 1
ATOM 1952 N N . ALA A 1 260 ? -0.182 -17.885 9.484 1.00 91.06 260 ALA A N 1
ATOM 1953 C CA . ALA A 1 260 ? -0.194 -19.060 10.341 1.00 91.06 260 ALA A CA 1
ATOM 1954 C C . ALA A 1 260 ? 1.023 -19.086 11.266 1.00 91.06 260 ALA A C 1
ATOM 1956 O O . ALA A 1 260 ? 2.138 -18.779 10.850 1.00 91.06 260 ALA A O 1
ATOM 1957 N N . ASP A 1 261 ? 0.806 -19.496 12.511 1.00 90.19 261 ASP A N 1
ATOM 1958 C CA . ASP A 1 261 ? 1.859 -19.733 13.492 1.00 90.19 261 ASP A CA 1
ATOM 1959 C C . ASP A 1 261 ? 1.772 -21.177 13.985 1.00 90.19 261 ASP A C 1
ATOM 1961 O O . ASP A 1 261 ? 0.893 -21.562 14.762 1.00 90.19 261 ASP A O 1
ATOM 1965 N N . LEU A 1 262 ? 2.688 -21.991 13.470 1.00 90.06 262 LEU A N 1
ATOM 1966 C CA . LEU A 1 262 ? 2.823 -23.408 13.778 1.00 90.06 262 LEU A CA 1
ATOM 1967 C C . LEU A 1 262 ? 3.799 -23.651 14.938 1.00 90.06 262 LEU A C 1
ATOM 1969 O O . LEU A 1 262 ? 4.033 -24.806 15.280 1.00 90.06 262 LEU A O 1
ATOM 1973 N N . SER A 1 263 ? 4.376 -22.601 15.540 1.00 84.62 263 SER A N 1
ATOM 1974 C CA . SER A 1 263 ? 5.301 -22.705 16.683 1.00 84.62 263 SER A CA 1
ATOM 1975 C C . SER A 1 263 ? 4.620 -22.950 18.031 1.00 84.62 263 SER A C 1
ATOM 1977 O O . SER A 1 263 ? 5.282 -23.197 19.040 1.00 84.62 263 SER A O 1
ATOM 1979 N N . LEU A 1 264 ? 3.292 -22.910 18.040 1.00 81.31 264 LEU A N 1
ATOM 1980 C CA . LEU A 1 264 ? 2.442 -23.052 19.212 1.00 81.31 264 LEU A CA 1
ATOM 1981 C C . LEU A 1 264 ? 2.003 -24.511 19.427 1.00 81.31 264 LEU A C 1
ATOM 1983 O O . LEU A 1 264 ? 2.021 -25.331 18.513 1.00 81.31 264 LEU A O 1
ATOM 1987 N N . VAL A 1 265 ? 1.542 -24.829 20.642 1.00 75.31 265 VAL A N 1
ATOM 1988 C CA . VAL A 1 265 ? 1.042 -26.173 21.013 1.00 75.31 265 VAL A CA 1
ATOM 1989 C C . VAL A 1 265 ? -0.213 -26.559 20.221 1.00 75.31 265 VAL A C 1
ATOM 1991 O O . VAL A 1 265 ? -0.446 -27.734 19.949 1.00 75.31 265 VAL A O 1
ATOM 1994 N N . LEU A 1 266 ? -1.022 -25.572 19.838 1.00 80.12 266 LEU A N 1
ATOM 1995 C CA . LEU A 1 266 ? -2.093 -25.716 18.854 1.00 80.12 266 LEU A CA 1
ATOM 1996 C C . LEU A 1 266 ? -1.713 -24.845 17.650 1.00 80.12 266 LEU A C 1
ATOM 1998 O O . LEU A 1 266 ? -1.257 -23.730 17.880 1.00 80.12 266 LEU A O 1
ATOM 2002 N N . PRO A 1 267 ? -1.900 -25.276 16.395 1.00 79.50 267 PRO A N 1
ATOM 2003 C CA . PRO A 1 267 ? -1.612 -24.415 15.252 1.00 79.50 267 PRO A CA 1
ATOM 2004 C C . PRO A 1 267 ? -2.564 -23.210 15.237 1.00 79.50 267 PRO A C 1
ATOM 2006 O O . PRO A 1 267 ? -3.775 -23.366 15.407 1.00 79.50 267 PRO A O 1
ATOM 2009 N N . PHE A 1 268 ? -2.020 -22.011 15.033 1.00 87.31 268 PHE A N 1
ATOM 2010 C CA . PHE A 1 268 ? -2.799 -20.796 14.803 1.00 87.31 268 PHE A CA 1
ATOM 2011 C C . PHE A 1 268 ? -2.846 -20.480 13.311 1.00 87.31 268 PHE A C 1
ATOM 2013 O O . PHE A 1 268 ? -1.829 -20.565 12.626 1.00 87.31 268 PHE A O 1
ATOM 2020 N N . ALA A 1 269 ? -4.016 -20.083 12.818 1.00 88.38 269 ALA A N 1
ATOM 2021 C CA . ALA A 1 269 ? -4.187 -19.563 11.471 1.00 88.38 269 ALA A CA 1
ATOM 2022 C C . ALA A 1 269 ? -5.271 -18.483 11.468 1.00 88.38 269 ALA A C 1
ATOM 2024 O O . ALA A 1 269 ? -6.302 -18.628 12.123 1.00 88.38 269 ALA A O 1
ATOM 2025 N N . THR A 1 270 ? -5.037 -17.409 10.723 1.00 88.12 270 THR A N 1
ATOM 2026 C CA . THR A 1 270 ? -6.003 -16.333 10.505 1.00 88.12 270 THR A CA 1
ATOM 2027 C C . THR A 1 270 ? -5.860 -15.762 9.100 1.00 88.12 270 THR A C 1
ATOM 2029 O O . THR A 1 270 ? -4.815 -15.900 8.455 1.00 88.12 270 THR A O 1
ATOM 2032 N N . ARG A 1 271 ? -6.919 -15.111 8.623 1.00 90.62 271 ARG A N 1
ATOM 2033 C CA . ARG A 1 271 ? -6.941 -14.443 7.327 1.00 90.62 271 ARG A CA 1
ATOM 2034 C C . ARG A 1 271 ? -7.333 -12.984 7.498 1.00 90.62 271 ARG A C 1
ATOM 2036 O O . ARG A 1 271 ? -8.327 -12.659 8.143 1.00 90.62 271 ARG A O 1
ATOM 2043 N N . ILE A 1 272 ? -6.531 -12.117 6.893 1.00 91.75 272 ILE A N 1
ATOM 2044 C CA . ILE A 1 272 ? -6.846 -10.706 6.712 1.00 91.75 272 ILE A CA 1
ATOM 2045 C C . ILE A 1 272 ? -7.504 -10.583 5.341 1.00 91.75 272 ILE A C 1
ATOM 2047 O O . ILE A 1 272 ? -6.916 -10.963 4.325 1.00 91.75 272 ILE A O 1
ATOM 2051 N N . HIS A 1 273 ? -8.732 -10.086 5.324 1.00 92.88 273 HIS A N 1
ATOM 2052 C CA . HIS A 1 273 ? -9.537 -9.849 4.134 1.00 92.88 273 HIS A CA 1
ATOM 2053 C C . HIS A 1 273 ? -9.557 -8.361 3.800 1.00 92.88 273 HIS A C 1
ATOM 2055 O O . HIS A 1 273 ? -9.315 -7.520 4.668 1.00 92.88 273 HIS A O 1
ATOM 2061 N N . THR A 1 274 ? -9.893 -8.038 2.550 1.00 92.88 274 THR A N 1
ATOM 2062 C CA . THR A 1 274 ? -10.173 -6.659 2.123 1.00 92.88 274 THR A CA 1
ATOM 2063 C C . THR A 1 274 ? -9.040 -5.696 2.504 1.00 92.88 274 THR A C 1
ATOM 2065 O O . THR A 1 274 ? -9.281 -4.587 2.968 1.00 92.88 274 THR A O 1
ATOM 2068 N N . LEU A 1 275 ? -7.792 -6.150 2.362 1.00 95.00 275 LEU A N 1
ATOM 2069 C CA . LEU A 1 275 ? -6.595 -5.367 2.634 1.00 95.00 275 LEU A CA 1
ATOM 2070 C C . LEU A 1 275 ? -6.455 -4.301 1.547 1.00 95.00 275 LEU A C 1
ATOM 2072 O O . LEU A 1 275 ? -6.240 -4.623 0.375 1.00 95.00 275 LEU A O 1
ATOM 2076 N N . ASN A 1 276 ? -6.574 -3.043 1.953 1.00 95.25 276 ASN A N 1
ATOM 2077 C CA . ASN A 1 276 ? -6.435 -1.874 1.103 1.00 95.25 276 ASN A CA 1
ATOM 2078 C C . ASN A 1 276 ? -5.376 -0.924 1.661 1.00 95.25 276 ASN A C 1
ATOM 2080 O O . ASN A 1 276 ? -4.999 -0.983 2.832 1.00 95.25 276 ASN A O 1
ATOM 2084 N N . GLY A 1 277 ? -4.905 -0.019 0.812 1.00 95.38 277 GLY A N 1
ATOM 2085 C CA . GLY A 1 277 ? -4.045 1.085 1.216 1.00 95.38 277 GLY A CA 1
ATOM 2086 C C . GLY A 1 277 ? -2.793 1.177 0.362 1.00 95.38 277 GLY A C 1
ATOM 2087 O O . GLY A 1 277 ? -2.747 0.670 -0.757 1.00 95.38 277 GLY A O 1
ATOM 2088 N N . ALA A 1 278 ? -1.777 1.875 0.858 1.00 96.31 278 ALA A N 1
ATOM 2089 C CA . ALA A 1 278 ? -0.573 2.126 0.085 1.00 96.31 278 ALA A CA 1
ATOM 2090 C C . ALA A 1 278 ? 0.696 2.213 0.934 1.00 96.31 278 ALA A C 1
ATOM 2092 O O . ALA A 1 278 ? 0.693 2.655 2.082 1.00 96.31 278 ALA A O 1
ATOM 2093 N N . VAL A 1 279 ? 1.806 1.856 0.298 1.00 96.56 279 VAL A N 1
ATOM 2094 C CA . VAL A 1 279 ? 3.173 2.099 0.750 1.00 96.56 279 VAL A CA 1
ATOM 2095 C C . VAL A 1 279 ? 3.800 3.110 -0.205 1.00 96.56 279 VAL A C 1
ATOM 2097 O O . VAL A 1 279 ? 3.727 2.936 -1.417 1.00 96.56 279 VAL A O 1
ATOM 2100 N N . ALA A 1 280 ? 4.400 4.179 0.304 1.00 95.06 280 ALA A N 1
ATOM 2101 C CA . ALA A 1 280 ? 5.040 5.220 -0.495 1.00 95.06 280 ALA A CA 1
ATOM 2102 C C . ALA A 1 280 ? 6.538 5.308 -0.179 1.00 95.06 280 ALA A C 1
ATOM 2104 O O . ALA A 1 280 ? 6.923 5.182 0.980 1.00 95.06 280 ALA A O 1
ATOM 2105 N N . GLY A 1 281 ? 7.372 5.560 -1.189 1.00 91.75 281 GLY A N 1
ATOM 2106 C CA . GLY A 1 281 ? 8.818 5.747 -1.021 1.00 91.75 281 GLY A CA 1
ATOM 2107 C C . GLY A 1 281 ? 9.613 4.452 -0.829 1.00 91.75 281 GLY A C 1
ATOM 2108 O O . GLY A 1 281 ? 10.565 4.430 -0.056 1.00 91.75 281 GLY A O 1
ATOM 2109 N N . LEU A 1 282 ? 9.231 3.366 -1.507 1.00 92.62 282 LEU A N 1
ATOM 2110 C CA . LEU A 1 282 ? 10.018 2.129 -1.511 1.00 92.62 282 LEU A CA 1
ATOM 2111 C C . LEU A 1 282 ? 11.253 2.297 -2.403 1.00 92.62 282 LEU A C 1
ATOM 2113 O O . LEU A 1 282 ? 11.173 2.853 -3.497 1.00 92.62 282 LEU A O 1
ATOM 2117 N N . GLY A 1 283 ? 12.403 1.788 -1.977 1.00 89.38 283 GLY A N 1
ATOM 2118 C CA . GLY A 1 283 ? 13.601 1.831 -2.804 1.00 89.38 283 GLY A CA 1
ATOM 2119 C C . GLY A 1 283 ? 14.809 1.172 -2.162 1.00 89.38 283 GLY A C 1
ATOM 2120 O O . GLY A 1 283 ? 14.743 0.695 -1.031 1.00 89.38 283 GLY A O 1
ATOM 2121 N N . SER A 1 284 ? 15.909 1.149 -2.910 1.00 86.94 284 SER A N 1
ATOM 2122 C CA . SER A 1 284 ? 17.185 0.577 -2.477 1.00 86.94 284 SER A CA 1
ATOM 2123 C C . SER A 1 284 ? 18.127 1.578 -1.805 1.00 86.94 284 SER A C 1
ATOM 2125 O O . SER A 1 284 ? 19.251 1.215 -1.460 1.00 86.94 284 SER A O 1
ATOM 2127 N N . ASP A 1 285 ? 17.695 2.829 -1.615 1.00 82.81 285 ASP A N 1
ATOM 2128 C CA . ASP A 1 285 ? 18.467 3.812 -0.856 1.00 82.81 285 ASP A CA 1
ATOM 2129 C C . ASP A 1 285 ? 18.490 3.412 0.630 1.00 82.81 285 ASP A C 1
ATOM 2131 O O . ASP A 1 285 ? 17.424 3.368 1.248 1.00 82.81 285 ASP A O 1
ATOM 2135 N N . PRO A 1 286 ? 19.665 3.144 1.230 1.00 78.44 286 PRO A N 1
ATOM 2136 C CA . PRO A 1 286 ? 19.758 2.762 2.639 1.00 78.44 286 PRO A CA 1
ATOM 2137 C C . PRO A 1 286 ? 19.247 3.850 3.596 1.00 78.44 286 PRO A C 1
ATOM 2139 O O . PRO A 1 286 ? 18.835 3.535 4.711 1.00 78.44 286 PRO A O 1
ATOM 2142 N N . ASN A 1 287 ? 19.238 5.115 3.164 1.00 79.94 287 ASN A N 1
ATOM 2143 C CA . ASN A 1 287 ? 18.741 6.241 3.954 1.00 79.94 287 ASN A CA 1
ATOM 2144 C C . ASN A 1 287 ? 17.260 6.556 3.690 1.00 79.94 287 ASN A C 1
ATOM 2146 O O . ASN A 1 287 ? 16.692 7.407 4.374 1.00 79.94 287 ASN A O 1
ATOM 2150 N N . GLY A 1 288 ? 16.636 5.910 2.700 1.00 85.50 288 GLY A N 1
ATOM 2151 C CA . GLY A 1 288 ? 15.237 6.139 2.353 1.00 85.50 288 GLY A CA 1
ATOM 2152 C C . GLY A 1 288 ? 14.281 5.418 3.301 1.00 85.50 288 GLY A C 1
ATOM 2153 O O . GLY A 1 288 ? 14.491 4.252 3.642 1.00 85.50 288 GLY A O 1
ATOM 2154 N N . ARG A 1 289 ? 13.197 6.092 3.704 1.00 91.81 289 ARG A N 1
ATOM 2155 C CA . ARG A 1 289 ? 12.118 5.478 4.489 1.00 91.81 289 ARG A CA 1
ATOM 2156 C C . ARG A 1 289 ? 10.851 5.353 3.659 1.00 91.81 289 ARG A C 1
ATOM 2158 O O . ARG A 1 289 ? 10.297 6.341 3.172 1.00 91.81 289 ARG A O 1
ATOM 2165 N N . ALA A 1 290 ? 10.340 4.133 3.590 1.00 94.81 290 ALA A N 1
ATOM 2166 C CA . ALA A 1 290 ? 9.004 3.872 3.095 1.00 94.81 290 ALA A CA 1
ATOM 2167 C C . ALA A 1 290 ? 7.984 4.257 4.171 1.00 94.81 290 ALA A C 1
ATOM 2169 O O . ALA A 1 290 ? 8.195 3.993 5.351 1.00 94.81 290 ALA A O 1
ATOM 2170 N N . THR A 1 291 ? 6.876 4.879 3.780 1.00 95.81 291 THR A N 1
ATOM 2171 C CA . THR A 1 291 ? 5.745 5.183 4.671 1.00 95.81 291 THR A CA 1
ATOM 2172 C C . THR A 1 291 ? 4.568 4.303 4.271 1.00 95.81 291 THR A C 1
ATOM 2174 O O . THR A 1 291 ? 4.231 4.236 3.091 1.00 95.81 291 THR A O 1
ATOM 2177 N N . VAL A 1 292 ? 3.960 3.609 5.225 1.00 96.19 292 VAL A N 1
ATOM 2178 C CA . VAL A 1 292 ? 2.884 2.639 5.009 1.00 96.19 292 VAL A CA 1
ATOM 2179 C C . VAL A 1 292 ? 1.598 3.133 5.654 1.00 96.19 292 VAL A C 1
ATOM 2181 O O . VAL A 1 292 ? 1.617 3.664 6.758 1.00 96.19 292 VAL A O 1
ATOM 2184 N N . LYS A 1 293 ? 0.482 2.956 4.949 1.00 96.62 293 LYS A N 1
ATOM 2185 C CA . LYS A 1 293 ? -0.864 3.121 5.488 1.00 96.62 293 LYS A CA 1
ATOM 2186 C C . LYS A 1 293 ? -1.762 2.049 4.886 1.00 96.62 293 LYS A C 1
ATOM 2188 O O . LYS A 1 293 ? -2.051 2.113 3.690 1.00 96.62 293 LYS A O 1
ATOM 2193 N N . LEU A 1 294 ? -2.166 1.073 5.691 1.00 96.00 294 LEU A N 1
ATOM 2194 C CA . LEU A 1 294 ? -3.010 -0.048 5.280 1.00 96.00 294 LEU A CA 1
ATOM 2195 C C . LEU A 1 294 ? -4.202 -0.192 6.222 1.00 96.00 294 LEU A C 1
ATOM 2197 O O . LEU A 1 294 ? -4.088 0.055 7.422 1.00 96.00 294 LEU A O 1
ATOM 2201 N N . ASP A 1 295 ? -5.320 -0.645 5.680 1.00 95.06 295 ASP A N 1
ATOM 2202 C CA . ASP A 1 295 ? -6.508 -1.050 6.416 1.00 95.06 295 ASP A CA 1
ATOM 2203 C C . ASP A 1 295 ? -6.977 -2.417 5.919 1.00 95.06 295 ASP A C 1
ATOM 2205 O O . ASP A 1 295 ? -6.799 -2.766 4.756 1.00 95.06 295 ASP A O 1
ATOM 2209 N N . GLY A 1 296 ? -7.526 -3.225 6.817 1.00 94.44 296 GLY A N 1
ATOM 2210 C CA . GLY A 1 296 ? -8.018 -4.552 6.487 1.00 94.44 296 GLY A CA 1
ATOM 2211 C C . GLY A 1 296 ? -9.039 -5.048 7.497 1.00 94.44 296 GLY A C 1
ATOM 2212 O O . GLY A 1 296 ? -9.208 -4.494 8.586 1.00 94.44 296 GLY A O 1
ATOM 2213 N N . GLN A 1 297 ? -9.716 -6.124 7.127 1.00 94.12 297 GLN A N 1
ATOM 2214 C CA . GLN A 1 297 ? -10.705 -6.803 7.947 1.00 94.12 297 GLN A CA 1
ATOM 2215 C C . GLN A 1 297 ? -10.119 -8.116 8.470 1.00 94.12 297 GLN A C 1
ATOM 2217 O O . GLN A 1 297 ? -9.473 -8.857 7.734 1.00 94.12 297 GLN A O 1
ATOM 2222 N N . VAL A 1 298 ? -10.335 -8.397 9.749 1.00 89.88 298 VAL A N 1
ATOM 2223 C CA . VAL A 1 298 ? -9.902 -9.628 10.416 1.00 89.88 298 VAL A CA 1
ATOM 2224 C C . VAL A 1 298 ? -11.156 -10.395 10.806 1.00 89.88 298 VAL A C 1
ATOM 2226 O O . VAL A 1 298 ? -11.952 -9.882 11.591 1.00 89.88 298 VAL A O 1
ATOM 2229 N N . ASP A 1 299 ? -11.324 -11.611 10.285 1.00 85.44 299 ASP A N 1
ATOM 2230 C CA . ASP A 1 299 ? -12.550 -12.401 10.493 1.00 85.44 299 ASP A CA 1
ATOM 2231 C C . ASP A 1 299 ? -13.825 -11.625 10.040 1.00 85.44 299 ASP A C 1
ATOM 2233 O O . ASP A 1 299 ? -13.747 -10.785 9.139 1.00 85.44 299 ASP A O 1
ATOM 2237 N N . GLU A 1 300 ? -15.007 -11.888 10.616 1.00 84.38 300 GLU A N 1
ATOM 2238 C CA . GLU A 1 300 ? -16.275 -11.260 10.196 1.00 84.38 300 GLU A CA 1
ATOM 2239 C C . GLU A 1 300 ? -16.368 -9.763 10.563 1.00 84.38 300 GLU A C 1
ATOM 2241 O O . GLU A 1 300 ? -16.849 -8.970 9.755 1.00 84.38 300 GLU A O 1
ATOM 2246 N N . PHE A 1 301 ? -15.890 -9.339 11.741 1.00 88.56 301 PHE A N 1
ATOM 2247 C CA . PHE A 1 301 ? -16.105 -7.967 12.254 1.00 88.56 301 PHE A CA 1
ATOM 2248 C C . PHE A 1 301 ? -14.868 -7.282 12.841 1.00 88.56 301 PHE A C 1
ATOM 2250 O O . PHE A 1 301 ? -14.944 -6.120 13.255 1.00 88.56 301 PHE A O 1
ATOM 2257 N N . GLY A 1 302 ? -13.730 -7.973 12.886 1.00 91.94 302 GLY A N 1
ATOM 2258 C CA . GLY A 1 302 ? -12.478 -7.380 13.323 1.00 91.94 302 GLY A CA 1
ATOM 2259 C C . GLY A 1 302 ? -11.912 -6.451 12.255 1.00 91.94 302 GLY A C 1
ATOM 2260 O O . GLY A 1 302 ? -12.132 -6.627 11.056 1.00 91.94 302 GLY A O 1
ATOM 2261 N N . SER A 1 303 ? -11.149 -5.453 12.678 1.00 93.94 303 SER A N 1
ATOM 2262 C CA . SER A 1 303 ? -10.402 -4.587 11.761 1.00 93.94 303 SER A CA 1
ATOM 2263 C C . SER A 1 303 ? -8.949 -4.478 12.185 1.00 93.94 303 SER A C 1
ATOM 2265 O O . SER A 1 303 ? -8.649 -4.535 13.379 1.00 93.94 303 SER A O 1
ATOM 2267 N N . VAL A 1 304 ? -8.074 -4.289 11.204 1.00 94.50 304 VAL A N 1
ATOM 2268 C CA . VAL A 1 304 ? -6.661 -3.973 11.384 1.00 94.50 304 VAL A CA 1
ATOM 2269 C C . VAL A 1 304 ? -6.329 -2.705 10.612 1.00 94.50 304 VAL A C 1
ATOM 2271 O O . VAL A 1 304 ? -6.796 -2.503 9.492 1.00 94.50 304 VAL A O 1
ATOM 2274 N N . LYS A 1 305 ? -5.506 -1.850 11.208 1.00 95.06 305 LYS A N 1
ATOM 2275 C CA . LYS A 1 305 ? -4.878 -0.714 10.539 1.00 95.06 305 LYS A CA 1
ATOM 2276 C C . LYS A 1 305 ? -3.394 -0.717 10.812 1.00 95.06 305 LYS A C 1
ATOM 2278 O O . LYS A 1 305 ? -2.980 -1.015 11.927 1.00 95.06 305 LYS A O 1
ATOM 2283 N N . VAL A 1 306 ? -2.619 -0.354 9.805 1.00 95.94 306 VAL A N 1
ATOM 2284 C CA . VAL A 1 306 ? -1.170 -0.201 9.881 1.00 95.94 306 VAL A CA 1
ATOM 2285 C C . VAL A 1 306 ? -0.844 1.209 9.427 1.00 95.94 306 VAL A C 1
ATOM 2287 O O . VAL A 1 306 ? -1.246 1.596 8.333 1.00 95.94 306 VAL A O 1
ATOM 2290 N N . ASP A 1 307 ? -0.119 1.964 10.238 1.00 96.19 307 ASP A N 1
ATOM 2291 C CA . ASP A 1 307 ? 0.390 3.288 9.881 1.00 96.19 307 ASP A CA 1
ATOM 2292 C C . ASP A 1 307 ? 1.830 3.421 10.379 1.00 96.19 307 ASP A C 1
ATOM 2294 O O . ASP A 1 307 ? 2.167 2.920 11.451 1.00 96.19 307 ASP A O 1
ATOM 2298 N N . GLY A 1 308 ? 2.696 4.058 9.600 1.00 95.31 308 GLY A N 1
ATOM 2299 C CA . GLY A 1 308 ? 4.034 4.411 10.052 1.00 95.31 308 GLY A CA 1
ATOM 2300 C C . GLY A 1 308 ? 5.061 4.415 8.934 1.00 95.31 308 GLY A C 1
ATOM 2301 O O . GLY A 1 308 ? 4.736 4.558 7.755 1.00 95.31 308 GLY A O 1
ATOM 2302 N N . SER A 1 309 ? 6.334 4.279 9.290 1.00 95.19 309 SER A N 1
ATOM 2303 C CA . SER A 1 309 ? 7.438 4.303 8.335 1.00 95.19 309 SER A CA 1
ATOM 2304 C C . SER A 1 309 ? 8.565 3.342 8.701 1.00 95.19 309 SER A C 1
ATOM 2306 O O . SER A 1 309 ? 8.770 3.018 9.862 1.00 95.19 309 SER A O 1
ATOM 2308 N N . MET A 1 310 ? 9.302 2.858 7.705 1.00 94.62 310 MET A N 1
ATOM 2309 C CA . MET A 1 310 ? 10.399 1.908 7.899 1.00 94.62 310 MET A CA 1
ATOM 2310 C C . MET A 1 310 ? 11.452 2.042 6.799 1.00 94.62 310 MET A C 1
ATOM 2312 O O . MET A 1 310 ? 11.136 2.418 5.669 1.00 94.62 310 MET A O 1
ATOM 2316 N N . SER A 1 311 ? 12.695 1.674 7.096 1.00 92.44 311 SER A N 1
ATOM 2317 C CA . SER A 1 311 ? 13.686 1.384 6.058 1.00 92.44 311 SER A CA 1
ATOM 2318 C C . SER A 1 311 ? 13.428 -0.026 5.524 1.00 92.44 311 SER A C 1
ATOM 2320 O O . SER A 1 311 ? 13.709 -1.017 6.192 1.00 92.44 311 SER A O 1
ATOM 2322 N N . ALA A 1 312 ? 12.843 -0.127 4.327 1.00 87.62 312 ALA A N 1
ATOM 2323 C CA . ALA A 1 312 ? 12.288 -1.383 3.810 1.00 87.62 312 ALA A CA 1
ATOM 2324 C C . ALA A 1 312 ? 13.330 -2.505 3.644 1.00 87.62 312 ALA A C 1
ATOM 2326 O O . ALA A 1 312 ? 13.025 -3.668 3.890 1.00 87.62 312 ALA A O 1
ATOM 2327 N N . LEU A 1 313 ? 14.561 -2.161 3.249 1.00 86.62 313 LEU A N 1
ATOM 2328 C CA . LEU A 1 313 ? 15.659 -3.127 3.115 1.00 86.62 313 LEU A CA 1
ATOM 2329 C C . LEU A 1 313 ? 16.496 -3.272 4.393 1.00 86.62 313 LEU A C 1
ATOM 2331 O O . LEU A 1 313 ? 17.289 -4.204 4.500 1.00 86.62 313 LEU A O 1
ATOM 2335 N N . GLN A 1 314 ? 16.346 -2.354 5.352 1.00 88.81 314 GLN A N 1
ATOM 2336 C CA . GLN A 1 314 ? 17.103 -2.338 6.604 1.00 88.81 314 GLN A CA 1
ATOM 2337 C C . GLN A 1 314 ? 16.177 -2.022 7.792 1.00 88.81 314 GLN A C 1
ATOM 2339 O O . GLN A 1 314 ? 16.383 -1.027 8.488 1.00 88.81 314 GLN A O 1
ATOM 2344 N N . PRO A 1 315 ? 15.168 -2.866 8.084 1.00 88.50 315 PRO A N 1
ATOM 2345 C CA . PRO A 1 315 ? 14.179 -2.577 9.129 1.00 88.50 315 PRO A CA 1
ATOM 2346 C C . PRO A 1 315 ? 14.806 -2.435 10.527 1.00 88.50 315 PRO A C 1
ATOM 2348 O O . PRO A 1 315 ? 14.259 -1.744 11.384 1.00 88.50 315 PRO A O 1
ATOM 2351 N N . LYS A 1 316 ? 15.989 -3.030 10.748 1.00 88.94 316 LYS A N 1
ATOM 2352 C CA . LYS A 1 316 ? 16.789 -2.852 11.971 1.00 88.94 316 LYS A CA 1
ATOM 2353 C C . LYS A 1 316 ? 17.384 -1.448 12.119 1.00 88.94 316 LYS A C 1
ATOM 2355 O O . LYS A 1 316 ? 17.645 -1.021 13.233 1.00 88.94 316 LYS A O 1
ATOM 2360 N N . VAL A 1 317 ? 17.620 -0.730 11.022 1.00 91.38 317 VAL A N 1
ATOM 2361 C CA . VAL A 1 317 ? 18.126 0.649 11.076 1.00 91.38 317 VAL A CA 1
ATOM 2362 C C . VAL A 1 317 ? 17.015 1.594 11.496 1.00 91.38 317 VAL A C 1
ATOM 2364 O O . VAL A 1 317 ? 17.232 2.432 12.367 1.00 91.38 317 VAL A O 1
ATOM 2367 N N . PHE A 1 318 ? 15.835 1.449 10.894 1.00 93.00 318 PHE A N 1
ATOM 2368 C CA . PHE A 1 318 ? 14.687 2.276 11.229 1.00 93.00 318 PHE A CA 1
ATOM 2369 C C . PHE A 1 318 ? 13.369 1.546 10.969 1.00 93.00 318 PHE A C 1
ATOM 2371 O O . PHE A 1 318 ? 13.101 1.126 9.842 1.00 93.00 318 PHE A O 1
ATOM 2378 N N . THR A 1 319 ? 12.523 1.478 11.991 1.00 94.75 319 THR A N 1
ATOM 2379 C CA . THR A 1 319 ? 11.109 1.093 11.908 1.00 94.75 319 THR A CA 1
ATOM 2380 C C . THR A 1 319 ? 10.342 1.934 12.923 1.00 94.75 319 THR A C 1
ATOM 2382 O O . THR A 1 319 ? 10.778 2.059 14.055 1.00 94.75 319 THR A O 1
ATOM 2385 N N . ASP A 1 320 ? 9.219 2.521 12.550 1.00 96.00 320 ASP A N 1
ATOM 2386 C CA . ASP A 1 320 ? 8.271 3.171 13.456 1.00 96.00 320 ASP A CA 1
ATOM 2387 C C . ASP A 1 320 ? 6.879 2.864 12.919 1.00 96.00 320 ASP A C 1
ATOM 2389 O O . ASP A 1 320 ? 6.428 3.495 11.964 1.00 96.00 320 ASP A O 1
ATOM 2393 N N . ILE A 1 321 ? 6.267 1.802 13.437 1.00 96.31 321 ILE A N 1
ATOM 2394 C CA . ILE A 1 321 ? 5.019 1.246 12.919 1.00 96.31 321 ILE A CA 1
ATOM 2395 C C . ILE A 1 321 ? 4.019 1.107 14.056 1.00 96.31 321 ILE A C 1
ATOM 2397 O O . ILE A 1 321 ? 4.284 0.446 15.062 1.00 96.31 321 ILE A O 1
ATOM 2401 N N . ALA A 1 322 ? 2.844 1.688 13.849 1.00 96.44 322 ALA A N 1
ATOM 2402 C CA . ALA A 1 322 ? 1.662 1.474 14.653 1.00 96.44 322 ALA A CA 1
ATOM 2403 C C . ALA A 1 322 ? 0.741 0.460 13.960 1.00 96.44 322 ALA A C 1
ATOM 2405 O O . ALA A 1 322 ? 0.400 0.611 12.784 1.00 96.44 322 ALA A O 1
ATOM 2406 N N . VAL A 1 323 ? 0.311 -0.564 14.694 1.00 95.19 323 VAL A N 1
ATOM 2407 C CA . VAL A 1 323 ? -0.701 -1.525 14.249 1.00 95.19 323 VAL A CA 1
ATOM 2408 C C . VAL A 1 323 ? -1.853 -1.521 15.239 1.00 95.19 323 VAL A C 1
ATOM 2410 O O . VAL A 1 323 ? -1.676 -1.783 16.425 1.00 95.19 323 VAL A O 1
ATOM 2413 N N . ILE A 1 324 ? -3.044 -1.218 14.744 1.00 94.62 324 ILE A N 1
ATOM 2414 C CA . ILE A 1 324 ? -4.245 -1.031 15.547 1.00 94.62 324 ILE A CA 1
ATOM 2415 C C . ILE A 1 324 ? -5.261 -2.088 15.142 1.00 94.62 324 ILE A C 1
ATOM 2417 O O . ILE A 1 324 ? -5.760 -2.078 14.018 1.00 94.62 324 ILE A O 1
ATOM 2421 N N . PHE A 1 325 ? -5.607 -2.965 16.076 1.00 93.75 325 PHE A N 1
ATOM 2422 C CA . PHE A 1 325 ? -6.679 -3.934 15.922 1.00 93.75 325 PHE A CA 1
ATOM 2423 C C . PHE A 1 325 ? -7.895 -3.534 16.746 1.00 93.75 325 PHE A C 1
ATOM 2425 O O . PHE A 1 325 ? -7.779 -3.116 17.903 1.00 93.75 325 PHE A O 1
ATOM 2432 N N . ARG A 1 326 ? -9.082 -3.702 16.172 1.00 92.88 326 ARG A N 1
ATOM 2433 C CA . ARG A 1 326 ? -10.353 -3.479 16.867 1.00 92.88 326 ARG A CA 1
ATOM 2434 C C . ARG A 1 326 ? -11.268 -4.671 16.686 1.00 92.88 326 ARG A C 1
ATOM 2436 O O . ARG A 1 326 ? -11.342 -5.203 15.580 1.00 92.88 326 ARG A O 1
ATOM 2443 N N . ASN A 1 327 ? -11.978 -5.024 17.753 1.00 91.81 327 ASN A N 1
ATOM 2444 C CA . ASN A 1 327 ? -13.007 -6.059 17.775 1.00 91.81 327 ASN A CA 1
ATOM 2445 C C . ASN A 1 327 ? -12.526 -7.430 17.260 1.00 91.81 327 ASN A C 1
ATOM 2447 O O . ASN A 1 327 ? -13.226 -8.107 16.512 1.00 91.81 327 ASN A O 1
ATOM 2451 N N . VAL A 1 328 ? -11.307 -7.836 17.625 1.00 91.75 328 VAL A N 1
ATOM 2452 C CA . VAL A 1 328 ? -10.766 -9.143 17.222 1.00 91.75 328 VAL A CA 1
ATOM 2453 C C . VAL A 1 328 ? -11.353 -10.237 18.121 1.00 91.75 328 VAL A C 1
ATOM 2455 O O . VAL A 1 328 ? -11.236 -10.124 19.347 1.00 91.75 328 VAL A O 1
ATOM 2458 N N . PRO A 1 329 ? -11.957 -11.308 17.572 1.00 90.69 329 PRO A N 1
ATOM 2459 C CA . PRO A 1 329 ? -12.485 -12.408 18.376 1.00 90.69 329 PRO A CA 1
ATOM 2460 C C . PRO A 1 329 ? -11.371 -13.158 19.118 1.00 90.69 329 PRO A C 1
ATOM 2462 O O . PRO A 1 329 ? -10.477 -13.742 18.505 1.00 90.69 329 PRO A O 1
ATOM 2465 N N . MET A 1 330 ? -11.438 -13.200 20.450 1.00 90.50 330 MET A N 1
ATOM 2466 C CA . MET A 1 330 ? -10.395 -13.824 21.278 1.00 90.50 330 MET A CA 1
ATOM 2467 C C . MET A 1 330 ? -10.387 -15.356 21.204 1.00 90.50 330 MET A C 1
ATOM 2469 O O . MET A 1 330 ? -9.362 -15.981 21.474 1.00 90.50 330 MET A O 1
ATOM 2473 N N . SER A 1 331 ? -11.503 -15.979 20.817 1.00 87.44 331 SER A N 1
ATOM 2474 C CA . SER A 1 331 ? -11.597 -17.434 20.634 1.00 87.44 331 SER A CA 1
ATOM 2475 C C . SER A 1 331 ? -10.553 -17.952 19.635 1.00 87.44 331 SER A C 1
ATOM 2477 O O . SER A 1 331 ? -9.944 -18.998 19.880 1.00 87.44 331 SER A O 1
ATOM 2479 N N . THR A 1 332 ? -10.269 -17.172 18.583 1.00 86.12 332 THR A N 1
ATOM 2480 C CA . THR A 1 332 ? -9.248 -17.462 17.559 1.00 86.12 332 THR A CA 1
ATOM 2481 C C . THR A 1 332 ? -7.822 -17.482 18.123 1.00 86.12 332 THR A C 1
ATOM 2483 O O . THR A 1 332 ? -6.959 -18.167 17.582 1.00 86.12 332 THR A O 1
ATOM 2486 N N . LEU A 1 333 ? -7.577 -16.814 19.257 1.00 87.81 333 LEU A N 1
ATOM 2487 C CA . LEU A 1 333 ? -6.270 -16.720 19.921 1.00 87.81 333 LEU A CA 1
ATOM 2488 C C . LEU A 1 333 ? -6.048 -17.802 20.989 1.00 87.81 333 LEU A C 1
ATOM 2490 O O . LEU A 1 333 ? -5.009 -17.823 21.656 1.00 87.81 333 LEU A O 1
ATOM 2494 N N . SER A 1 334 ? -6.987 -18.743 21.134 1.00 89.44 334 SER A N 1
ATOM 2495 C CA . SER A 1 334 ? -6.837 -19.907 22.016 1.00 89.44 334 SER A CA 1
ATOM 2496 C C . SER A 1 334 ? -5.515 -20.666 21.838 1.00 89.44 334 SER A C 1
ATOM 2498 O O . SER A 1 334 ? -4.978 -21.095 22.858 1.00 89.44 334 SER A O 1
ATOM 2500 N N . PRO A 1 335 ? -4.943 -20.822 20.624 1.00 89.12 335 PRO A N 1
ATOM 2501 C CA . PRO A 1 335 ? -3.616 -21.413 20.452 1.00 89.12 335 PRO A CA 1
ATOM 2502 C C . PRO A 1 335 ? -2.497 -20.767 21.278 1.00 89.12 335 PRO A C 1
ATOM 2504 O O . PRO A 1 335 ? -1.703 -21.471 21.910 1.00 89.12 335 PRO A O 1
ATOM 2507 N N . TYR A 1 336 ? -2.469 -19.434 21.349 1.00 86.44 336 TYR A N 1
ATOM 2508 C CA . TYR A 1 336 ? -1.495 -18.694 22.153 1.00 86.44 336 TYR A CA 1
ATOM 2509 C C . TYR A 1 336 ? -1.767 -18.874 23.650 1.00 86.44 336 TYR A C 1
ATOM 2511 O O . TYR A 1 336 ? -0.858 -19.204 24.414 1.00 86.44 336 TYR A O 1
ATOM 2519 N N . SER A 1 337 ? -3.026 -18.727 24.076 1.00 86.62 337 SER A N 1
ATOM 2520 C CA . SER A 1 337 ? -3.399 -18.893 25.487 1.00 86.62 337 SER A CA 1
ATOM 2521 C C . SER A 1 337 ? -3.140 -20.319 25.989 1.00 86.62 337 SER A C 1
ATOM 2523 O O . SER A 1 337 ? -2.597 -20.507 27.076 1.00 86.62 337 SER A O 1
ATOM 2525 N N . ALA A 1 338 ? -3.410 -21.339 25.173 1.00 86.56 338 ALA A N 1
ATOM 2526 C CA . ALA A 1 338 ? -3.123 -22.729 25.513 1.00 86.56 338 ALA A CA 1
ATOM 2527 C C . ALA A 1 338 ? -1.615 -22.973 25.674 1.00 86.56 338 ALA A C 1
ATOM 2529 O O . ALA A 1 338 ? -1.200 -23.639 26.621 1.00 86.56 338 ALA A O 1
ATOM 2530 N N . THR A 1 339 ? -0.799 -22.390 24.790 1.00 81.75 339 THR A N 1
ATOM 2531 C CA . THR A 1 339 ? 0.662 -22.543 24.804 1.00 81.75 339 THR A CA 1
ATOM 2532 C C . THR A 1 339 ? 1.291 -21.907 26.042 1.00 81.75 339 THR A C 1
ATOM 2534 O O . THR A 1 339 ? 2.037 -22.579 26.754 1.00 81.75 339 THR A O 1
ATOM 2537 N N . PHE A 1 340 ? 0.965 -20.642 26.327 1.00 80.56 340 PHE A N 1
ATOM 2538 C CA . PHE A 1 340 ? 1.651 -19.851 27.357 1.00 80.56 340 PHE A CA 1
ATOM 2539 C C . PHE A 1 340 ? 0.927 -19.826 28.712 1.00 80.56 340 PHE A C 1
ATOM 2541 O O . PHE A 1 340 ? 1.575 -19.787 29.759 1.00 80.56 340 PHE A O 1
ATOM 2548 N N . ALA A 1 341 ? -0.406 -19.881 28.707 1.00 83.00 341 ALA A N 1
ATOM 2549 C CA . ALA A 1 341 ? -1.251 -19.777 29.899 1.00 83.00 341 ALA A CA 1
ATOM 2550 C C . ALA A 1 341 ? -1.950 -21.105 30.273 1.00 83.00 341 ALA A C 1
ATOM 2552 O O . ALA A 1 341 ? -2.552 -21.209 31.340 1.00 83.00 341 ALA A O 1
ATOM 2553 N N . GLY A 1 342 ? -1.877 -22.141 29.427 1.00 86.00 342 GLY A N 1
ATOM 2554 C CA . GLY A 1 342 ? -2.431 -23.472 29.715 1.00 86.00 342 GLY A CA 1
ATOM 2555 C C . GLY A 1 342 ? -3.962 -23.529 29.753 1.00 86.00 342 GLY A C 1
ATOM 2556 O O . GLY A 1 342 ? -4.535 -24.441 30.354 1.00 86.00 342 GLY A O 1
ATOM 2557 N N . ARG A 1 343 ? -4.655 -22.556 29.152 1.00 88.12 343 ARG A N 1
ATOM 2558 C CA . ARG A 1 343 ? -6.125 -22.488 29.076 1.00 88.12 343 ARG A CA 1
ATOM 2559 C C . ARG A 1 343 ? -6.549 -22.085 27.668 1.00 88.12 343 ARG A C 1
ATOM 2561 O O . ARG A 1 343 ? -5.864 -21.311 27.014 1.00 88.12 343 ARG A O 1
ATOM 2568 N N . ARG A 1 344 ? -7.687 -22.597 27.198 1.00 91.44 344 ARG A N 1
ATOM 2569 C CA . ARG A 1 344 ? -8.358 -22.036 26.014 1.00 91.44 344 ARG A CA 1
ATOM 2570 C C . ARG A 1 344 ? -9.124 -20.773 26.387 1.00 91.44 344 ARG A C 1
ATOM 2572 O O . ARG A 1 344 ? -9.426 -20.549 27.559 1.00 91.44 344 ARG A O 1
ATOM 2579 N N . ILE A 1 345 ? -9.495 -19.998 25.378 1.00 92.19 345 ILE A N 1
ATOM 2580 C CA . ILE A 1 345 ? -10.398 -18.864 25.530 1.00 92.19 345 ILE A CA 1
ATOM 2581 C C . ILE A 1 345 ? -11.772 -19.294 25.017 1.00 92.19 345 ILE A C 1
ATOM 2583 O O . ILE A 1 345 ? -11.891 -19.778 23.895 1.00 92.19 345 ILE A O 1
ATOM 2587 N N . GLU A 1 346 ? -12.798 -19.163 25.854 1.00 92.25 346 GLU A N 1
ATOM 2588 C CA . GLU A 1 346 ? -14.175 -19.528 25.503 1.00 92.25 346 GLU A CA 1
ATOM 2589 C C . GLU A 1 346 ? -14.867 -18.390 24.750 1.00 92.25 346 GLU A C 1
ATOM 2591 O O . GLU A 1 346 ? -15.522 -18.627 23.739 1.00 92.25 346 GLU A O 1
ATOM 2596 N N . ALA A 1 347 ? -14.704 -17.152 25.226 1.00 92.00 347 ALA A N 1
ATOM 2597 C CA . ALA A 1 347 ? -15.360 -15.980 24.658 1.00 92.00 347 ALA A CA 1
ATOM 2598 C C . ALA A 1 347 ? -14.584 -14.684 24.941 1.00 92.00 347 ALA A C 1
ATOM 2600 O O . ALA A 1 347 ? -13.721 -14.630 25.822 1.00 92.00 347 ALA A O 1
ATOM 2601 N N . GLY A 1 348 ? -14.928 -13.639 24.190 1.00 91.75 348 GLY A N 1
ATOM 2602 C CA . GLY A 1 348 ? -14.440 -12.275 24.376 1.00 91.75 348 GLY A CA 1
ATOM 2603 C C . GLY A 1 348 ? -13.962 -11.630 23.080 1.00 91.75 348 GLY A C 1
ATOM 2604 O O . GLY A 1 348 ? -13.724 -12.303 22.073 1.00 91.75 348 GLY A O 1
ATOM 2605 N N . THR A 1 349 ? -13.798 -10.314 23.126 1.00 92.62 349 THR A N 1
ATOM 2606 C CA . THR A 1 349 ? -13.253 -9.491 22.039 1.00 92.62 349 THR A CA 1
ATOM 2607 C C . THR A 1 349 ? -12.029 -8.725 22.530 1.00 92.62 349 THR A C 1
ATOM 2609 O O . THR A 1 349 ? -11.907 -8.442 23.722 1.00 92.62 349 THR A O 1
ATOM 2612 N N . MET A 1 350 ? -11.102 -8.419 21.622 1.00 92.94 350 MET A N 1
ATOM 2613 C CA . MET A 1 350 ? -9.868 -7.696 21.925 1.00 92.94 350 MET A CA 1
ATOM 2614 C C . MET A 1 350 ? -9.679 -6.490 21.014 1.00 92.94 350 MET A C 1
ATOM 2616 O O . MET A 1 350 ? -9.791 -6.583 19.789 1.00 92.94 350 MET A O 1
ATOM 2620 N N . ASN A 1 351 ? -9.304 -5.375 21.634 1.00 93.12 351 ASN A N 1
ATOM 2621 C CA . ASN A 1 351 ? -8.676 -4.240 20.978 1.00 93.12 351 ASN A CA 1
ATOM 2622 C C . ASN A 1 351 ? -7.190 -4.241 21.342 1.00 93.12 351 ASN A C 1
ATOM 2624 O O . ASN A 1 351 ? -6.834 -4.420 22.508 1.00 93.12 351 ASN A O 1
ATOM 2628 N N . LEU A 1 352 ? -6.331 -4.056 20.346 1.00 92.12 352 LEU A N 1
ATOM 2629 C CA . LEU A 1 352 ? -4.884 -4.122 20.513 1.00 92.12 352 LEU A CA 1
ATOM 2630 C C . LEU A 1 352 ? -4.236 -2.948 19.782 1.00 92.12 352 LEU A C 1
ATOM 2632 O O . LEU A 1 352 ? -4.366 -2.845 18.566 1.00 92.12 352 LEU A O 1
ATOM 2636 N N . ASP A 1 353 ? -3.544 -2.087 20.520 1.00 93.69 353 ASP A N 1
ATOM 2637 C CA . ASP A 1 353 ? -2.698 -1.028 19.966 1.00 93.69 353 ASP A CA 1
ATOM 2638 C C . ASP A 1 353 ? -1.240 -1.437 20.140 1.00 93.69 353 ASP A C 1
ATOM 2640 O O . ASP A 1 353 ? -0.765 -1.586 21.268 1.00 93.69 353 ASP A O 1
ATOM 2644 N N . LEU A 1 354 ? -0.551 -1.634 19.022 1.00 93.19 354 LEU A N 1
ATOM 2645 C CA . LEU A 1 354 ? 0.866 -1.956 18.956 1.00 93.19 354 LEU A CA 1
ATOM 2646 C C . LEU A 1 354 ? 1.607 -0.751 18.396 1.00 93.19 354 LEU A C 1
ATOM 2648 O O . LEU A 1 354 ? 1.302 -0.316 17.292 1.00 93.19 354 LEU A O 1
ATOM 2652 N N . GLU A 1 355 ? 2.599 -0.242 19.109 1.00 94.50 355 GLU A N 1
ATOM 2653 C CA . GLU A 1 355 ? 3.520 0.775 18.604 1.00 94.50 355 GLU A CA 1
ATOM 2654 C C . GLU A 1 355 ? 4.937 0.225 18.712 1.00 94.50 355 GLU A C 1
ATOM 2656 O O . GLU A 1 355 ? 5.433 0.018 19.816 1.00 94.50 355 GLU A O 1
ATOM 2661 N N . TYR A 1 356 ? 5.589 -0.031 17.578 1.00 92.00 356 TYR A N 1
ATOM 2662 C CA . TYR A 1 356 ? 6.936 -0.592 17.535 1.00 92.00 356 TYR A CA 1
ATOM 2663 C C . TYR A 1 356 ? 7.902 0.351 16.837 1.00 92.00 356 TYR A C 1
ATOM 2665 O O . TYR A 1 356 ? 7.775 0.638 15.647 1.00 92.00 356 TYR A O 1
ATOM 2673 N N . LYS A 1 357 ? 8.910 0.773 17.596 1.00 95.06 357 LYS A N 1
ATOM 2674 C CA . LYS A 1 357 ? 10.001 1.632 17.159 1.00 95.06 357 LYS A CA 1
ATOM 2675 C C . LYS A 1 357 ? 11.309 0.870 17.226 1.00 95.06 357 LYS A C 1
ATOM 2677 O O . LYS A 1 357 ? 11.624 0.273 18.249 1.00 95.06 357 LYS A O 1
ATOM 2682 N N . VAL A 1 358 ? 12.065 0.904 16.143 1.00 93.81 358 VAL A N 1
ATOM 2683 C CA . VAL A 1 358 ? 13.431 0.411 16.044 1.00 93.81 358 VAL A CA 1
ATOM 2684 C C . VAL A 1 358 ? 14.293 1.556 15.535 1.00 93.81 358 VAL A C 1
ATOM 2686 O O . VAL A 1 358 ? 14.048 2.062 14.441 1.00 93.81 358 VAL A O 1
ATOM 2689 N N . ASP A 1 359 ? 15.299 1.954 16.309 1.00 93.31 359 ASP A N 1
ATOM 2690 C CA . ASP A 1 359 ? 16.383 2.840 15.864 1.00 93.31 359 ASP A CA 1
ATOM 2691 C C . ASP A 1 359 ? 17.702 2.107 16.094 1.00 93.31 359 ASP A C 1
ATOM 2693 O O . ASP A 1 359 ? 18.070 1.841 17.236 1.00 93.31 359 ASP A O 1
ATOM 2697 N N . ARG A 1 360 ? 18.400 1.750 15.009 1.00 92.81 360 ARG A N 1
ATOM 2698 C CA . ARG A 1 360 ? 19.709 1.069 15.054 1.00 92.81 360 ARG A CA 1
ATOM 2699 C C . ARG A 1 360 ? 19.726 -0.126 16.018 1.00 92.81 360 ARG A C 1
ATOM 2701 O O . ARG A 1 360 ? 20.521 -0.182 16.951 1.00 92.81 360 ARG A O 1
ATOM 2708 N N . SER A 1 361 ? 18.834 -1.076 15.758 1.00 91.62 361 SER A N 1
ATOM 2709 C CA . SER A 1 361 ? 18.615 -2.311 16.521 1.00 91.62 361 SER A CA 1
ATOM 2710 C C . SER A 1 361 ? 18.041 -2.136 17.929 1.00 91.62 361 SER A C 1
ATOM 2712 O O . SER A 1 361 ? 17.706 -3.142 18.548 1.00 91.62 361 SER A O 1
ATOM 2714 N N . GLU A 1 362 ? 17.846 -0.918 18.434 1.00 91.38 362 GLU A N 1
ATOM 2715 C CA . GLU A 1 362 ? 17.156 -0.703 19.708 1.00 91.38 362 GLU A CA 1
ATOM 2716 C C . GLU A 1 362 ? 15.643 -0.711 19.497 1.00 91.38 362 GLU A C 1
ATOM 2718 O O . GLU A 1 362 ? 15.093 0.177 18.847 1.00 91.38 362 GLU A O 1
ATOM 2723 N N . LEU A 1 363 ? 14.971 -1.725 20.045 1.00 88.88 363 LEU A N 1
ATOM 2724 C CA . LEU A 1 363 ? 13.525 -1.898 19.989 1.00 88.88 363 LEU A CA 1
ATOM 2725 C C . LEU A 1 363 ? 12.861 -1.248 21.205 1.00 88.88 363 LEU A C 1
ATOM 2727 O O . LEU A 1 363 ? 13.122 -1.613 22.353 1.00 88.88 363 LEU A O 1
ATOM 2731 N N . GLN A 1 364 ? 11.902 -0.370 20.938 1.00 91.00 364 GLN A N 1
ATOM 2732 C CA . GLN A 1 364 ? 10.904 0.104 21.883 1.00 91.00 364 GLN A CA 1
ATOM 2733 C C . GLN A 1 364 ? 9.512 -0.253 21.357 1.00 91.00 364 GLN A C 1
ATOM 2735 O O . GLN A 1 364 ? 9.066 0.267 20.341 1.00 91.00 364 GLN A O 1
ATOM 2740 N N . GLY A 1 365 ? 8.824 -1.134 22.069 1.00 88.69 365 GLY A N 1
ATOM 2741 C CA . GLY A 1 365 ? 7.444 -1.524 21.822 1.00 88.69 365 GLY A CA 1
ATOM 2742 C C . GLY A 1 365 ? 6.518 -1.037 22.932 1.00 88.69 365 GLY A C 1
ATOM 2743 O O . GLY A 1 365 ? 6.829 -1.192 24.114 1.00 88.69 365 GLY A O 1
ATOM 2744 N N . GLU A 1 366 ? 5.357 -0.506 22.578 1.00 87.75 366 GLU A N 1
ATOM 2745 C CA . GLU A 1 366 ? 4.238 -0.293 23.494 1.00 87.75 366 GLU A CA 1
ATOM 2746 C C . GLU A 1 366 ? 3.043 -1.112 23.020 1.00 87.75 366 GLU A C 1
ATOM 2748 O O . GLU A 1 366 ? 2.604 -0.979 21.882 1.00 87.75 366 GLU A O 1
ATOM 2753 N N . ASN A 1 367 ? 2.512 -1.962 23.899 1.00 85.19 367 ASN A N 1
ATOM 2754 C CA . ASN A 1 367 ? 1.360 -2.802 23.592 1.00 85.19 367 ASN A CA 1
ATOM 2755 C C . ASN A 1 367 ? 0.238 -2.463 24.568 1.00 85.19 367 ASN A C 1
ATOM 2757 O O . ASN A 1 367 ? 0.388 -2.692 25.770 1.00 85.19 367 ASN A O 1
ATOM 2761 N N . LYS A 1 368 ? -0.878 -1.922 24.083 1.00 89.12 368 LYS A N 1
ATOM 2762 C CA . LYS A 1 368 ? -2.081 -1.689 24.892 1.00 89.12 368 LYS A CA 1
ATOM 2763 C C . LYS A 1 368 ? -3.144 -2.683 24.464 1.00 89.12 368 LYS A C 1
ATOM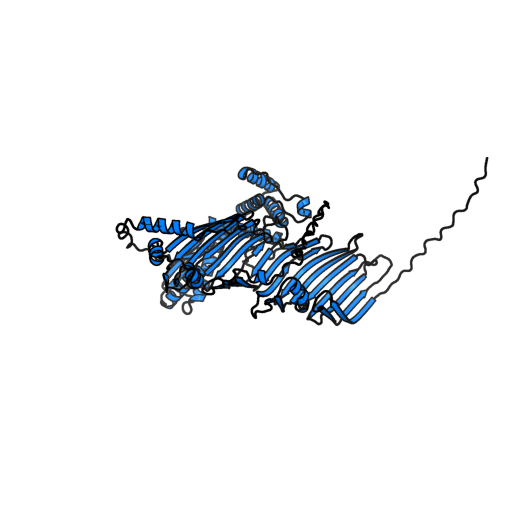 2765 O O . LYS A 1 368 ? -3.537 -2.719 23.303 1.00 89.12 368 LYS A O 1
ATOM 2770 N N . VAL A 1 369 ? -3.595 -3.487 25.412 1.00 89.62 369 VAL A N 1
ATOM 2771 C CA . VAL A 1 369 ? -4.579 -4.544 25.213 1.00 89.62 369 VAL A CA 1
ATOM 2772 C C . VAL A 1 369 ? -5.818 -4.191 26.016 1.00 89.62 369 VAL A C 1
ATOM 2774 O O . VAL A 1 369 ? -5.729 -3.961 27.222 1.00 89.62 369 VAL A O 1
ATOM 2777 N N . VAL A 1 370 ? -6.968 -4.172 25.355 1.00 91.62 370 VAL A N 1
ATOM 2778 C CA . VAL A 1 370 ? -8.274 -4.051 26.002 1.00 91.62 370 VAL A CA 1
ATOM 2779 C C . VAL A 1 370 ? -9.078 -5.287 25.651 1.00 91.62 370 VAL A C 1
ATOM 2781 O O . VAL A 1 370 ? -9.331 -5.543 24.474 1.00 91.62 370 VAL A O 1
ATOM 2784 N N . LEU A 1 371 ? -9.458 -6.061 26.661 1.00 91.50 371 LEU A N 1
ATOM 2785 C CA . LEU A 1 371 ? -10.327 -7.222 26.501 1.00 91.50 371 LEU A CA 1
ATOM 2786 C C . LEU A 1 371 ? -11.722 -6.885 27.005 1.00 91.50 371 LEU A C 1
ATOM 2788 O O . LEU A 1 371 ? -11.866 -6.252 28.048 1.00 91.50 371 LEU A O 1
ATOM 2792 N N . GLU A 1 372 ? -12.739 -7.369 26.307 1.00 90.38 372 GLU 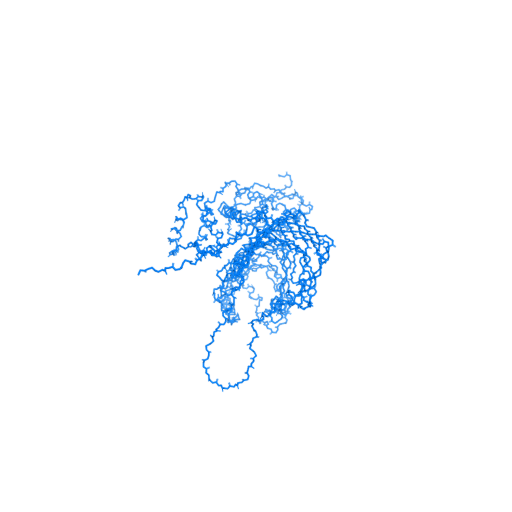A N 1
ATOM 2793 C CA . GLU A 1 372 ? -14.137 -7.181 26.686 1.00 90.38 372 GLU A CA 1
ATOM 2794 C C . GLU A 1 372 ? -14.845 -8.528 26.731 1.00 90.38 372 GLU A C 1
ATOM 2796 O O . GLU A 1 372 ? -14.667 -9.365 25.837 1.00 90.38 372 GLU A O 1
ATOM 2801 N N . ARG A 1 373 ? -15.673 -8.738 27.764 1.00 87.81 373 ARG A N 1
ATOM 2802 C CA . ARG A 1 373 ? -16.454 -9.980 27.943 1.00 87.81 373 ARG A CA 1
ATOM 2803 C C . ARG A 1 373 ? -15.568 -11.235 27.892 1.00 87.81 373 ARG A C 1
ATOM 2805 O O . ARG A 1 373 ? -15.959 -12.270 27.353 1.00 87.81 373 ARG A O 1
ATOM 2812 N N . PHE A 1 374 ? -14.344 -11.118 28.405 1.00 91.12 374 PHE A N 1
ATOM 2813 C CA . PHE A 1 374 ? -13.341 -12.171 28.335 1.00 91.12 374 PHE A CA 1
ATOM 2814 C C . PHE A 1 374 ? -13.690 -13.330 29.269 1.00 91.12 374 PHE A C 1
ATOM 2816 O O . PHE A 1 374 ? -13.906 -13.134 30.464 1.00 91.12 374 PHE A O 1
ATOM 2823 N N . LYS A 1 375 ? -13.707 -14.550 28.728 1.00 90.56 375 LYS A N 1
ATOM 2824 C CA . LYS A 1 375 ? -13.987 -15.769 29.488 1.00 90.56 375 LYS A CA 1
ATOM 2825 C C . LYS A 1 375 ? -12.993 -16.866 29.131 1.00 90.56 375 LYS A C 1
ATOM 2827 O O . LYS A 1 375 ? -12.837 -17.229 27.963 1.00 90.56 375 LYS A O 1
ATOM 2832 N N . LEU A 1 376 ? -12.342 -17.426 30.147 1.00 90.69 376 LEU A N 1
ATOM 2833 C CA . LEU A 1 376 ? -11.469 -18.585 29.979 1.00 90.69 376 LEU A CA 1
ATOM 2834 C C . LEU A 1 376 ? -12.270 -19.880 29.891 1.00 90.69 376 LEU A C 1
ATOM 2836 O O . LEU A 1 376 ? -13.189 -20.109 30.670 1.00 90.69 376 LEU A O 1
ATOM 2840 N N . GLY A 1 377 ? -11.837 -20.755 28.990 1.00 89.06 377 GLY A N 1
ATOM 2841 C CA . GLY A 1 377 ? -12.378 -22.095 28.811 1.00 89.06 377 GLY A CA 1
ATOM 2842 C C . GLY A 1 377 ? -11.571 -23.167 29.544 1.00 89.06 377 GLY A C 1
ATOM 2843 O O . GLY A 1 377 ? -10.923 -22.915 30.564 1.00 89.06 377 GLY A O 1
ATOM 2844 N N . ALA A 1 378 ? -11.602 -24.385 29.001 1.00 89.19 378 ALA A N 1
ATOM 2845 C CA . ALA A 1 378 ? -10.952 -25.561 29.577 1.00 89.19 378 ALA A CA 1
ATOM 2846 C C . ALA A 1 378 ? -9.416 -25.451 29.641 1.00 89.19 378 ALA A C 1
ATOM 2848 O O . ALA A 1 378 ? -8.777 -24.752 28.848 1.00 89.19 378 ALA A O 1
ATOM 2849 N N . ARG A 1 379 ? -8.823 -26.193 30.583 1.00 86.50 379 ARG A N 1
ATOM 2850 C CA . ARG A 1 379 ? -7.369 -26.350 30.724 1.00 86.50 379 ARG A CA 1
ATOM 2851 C C . ARG A 1 379 ? -6.791 -27.180 29.581 1.00 86.50 379 ARG A C 1
ATOM 2853 O O . ARG A 1 379 ? -7.435 -28.105 29.094 1.00 86.50 379 ARG A O 1
ATOM 2860 N N . VAL A 1 380 ? -5.579 -26.830 29.170 1.00 85.44 380 VAL A N 1
ATOM 2861 C CA . VAL A 1 380 ? -4.793 -27.547 28.165 1.00 85.44 380 VAL A CA 1
ATOM 2862 C C . VAL A 1 380 ? -3.440 -27.876 28.776 1.00 85.44 380 VAL A C 1
ATOM 2864 O O . VAL A 1 380 ? -2.808 -27.016 29.392 1.00 85.44 380 VAL A O 1
ATOM 2867 N N . GLU A 1 381 ? -3.005 -29.123 28.629 1.00 79.44 381 GLU A N 1
ATOM 2868 C CA . GLU A 1 381 ? -1.656 -29.518 29.017 1.00 79.44 381 GLU A CA 1
ATOM 2869 C C . GLU A 1 381 ? -0.648 -28.948 28.012 1.00 79.44 381 GLU A C 1
ATOM 2871 O O . GLU A 1 381 ? -0.721 -29.212 26.815 1.00 79.44 381 GLU A O 1
ATOM 2876 N N . SER A 1 382 ? 0.281 -28.133 28.507 1.00 76.44 382 SER A N 1
ATOM 2877 C CA . SER A 1 382 ? 1.394 -27.568 27.745 1.00 76.44 382 SER A CA 1
ATOM 2878 C C . SER A 1 382 ? 2.626 -27.583 28.643 1.00 76.44 382 SER A C 1
ATOM 2880 O O . SER A 1 382 ? 2.598 -27.037 29.748 1.00 76.44 382 SER A O 1
ATOM 2882 N N . ALA A 1 383 ? 3.706 -28.216 28.177 1.00 70.62 383 ALA A N 1
ATOM 2883 C CA . ALA A 1 383 ? 4.937 -28.406 28.948 1.00 70.62 383 ALA A CA 1
ATOM 2884 C C . ALA A 1 383 ? 5.629 -27.082 29.338 1.00 70.62 383 ALA A C 1
ATOM 2886 O O . ALA A 1 383 ? 6.405 -27.059 30.289 1.00 70.62 383 ALA A O 1
ATOM 2887 N N . GLY A 1 384 ? 5.326 -25.985 28.631 1.00 68.69 384 GLY A N 1
ATOM 2888 C CA . GLY A 1 384 ? 5.850 -24.640 28.896 1.00 68.69 384 GLY A CA 1
ATOM 2889 C C . GLY A 1 384 ? 4.832 -23.655 29.480 1.00 68.69 384 GLY A C 1
ATOM 2890 O O . GLY A 1 384 ? 5.179 -22.493 29.687 1.00 68.69 384 GLY A O 1
ATOM 2891 N N . ALA A 1 385 ? 3.588 -24.077 29.736 1.00 71.06 385 ALA A N 1
ATOM 2892 C CA . ALA A 1 385 ? 2.570 -23.177 30.269 1.00 71.06 385 ALA A CA 1
ATOM 2893 C C . ALA A 1 385 ? 2.859 -22.798 31.727 1.00 71.06 385 ALA A C 1
ATOM 2895 O O . ALA A 1 385 ? 3.135 -23.645 32.582 1.00 71.06 385 ALA A O 1
ATOM 2896 N N . MET A 1 386 ? 2.730 -21.509 32.033 1.00 71.69 386 MET A N 1
ATOM 2897 C CA . MET A 1 386 ? 2.898 -21.014 33.394 1.00 71.69 386 MET A CA 1
ATOM 2898 C C . MET A 1 386 ? 1.716 -21.450 34.279 1.00 71.69 386 MET A C 1
ATOM 2900 O O . MET A 1 386 ? 0.554 -21.386 33.877 1.00 71.69 386 MET A O 1
ATOM 2904 N N . LYS A 1 387 ? 1.989 -21.866 35.524 1.00 72.31 387 LYS A N 1
ATOM 2905 C CA . LYS A 1 387 ? 0.948 -22.184 36.521 1.00 72.31 387 LYS A CA 1
ATOM 2906 C C . LYS A 1 387 ? 0.410 -20.894 37.149 1.00 72.31 387 LYS A C 1
ATOM 2908 O O . LYS A 1 387 ? 0.789 -20.532 38.258 1.00 72.31 387 LYS A O 1
ATOM 2913 N N . LEU A 1 388 ? -0.449 -20.194 36.415 1.00 71.25 388 LEU A N 1
ATOM 2914 C CA . LEU A 1 388 ? -1.000 -18.894 36.806 1.00 71.25 388 LEU A CA 1
ATOM 2915 C C . LEU A 1 388 ? -2.421 -19.042 37.391 1.00 71.25 388 LEU A C 1
ATOM 2917 O O . LEU A 1 388 ? -3.215 -19.816 36.848 1.00 71.25 388 LEU A O 1
ATOM 2921 N N . PRO A 1 389 ? -2.796 -18.296 38.451 1.00 78.38 389 PRO A N 1
ATOM 2922 C CA . PRO A 1 389 ? -4.172 -18.234 38.948 1.00 78.38 389 PRO A CA 1
ATOM 2923 C C . PRO A 1 389 ? -5.012 -17.308 38.053 1.00 78.38 389 PRO A C 1
ATOM 2925 O O . PRO A 1 389 ? -5.419 -16.221 38.455 1.00 78.38 389 PRO A O 1
ATOM 2928 N N . LEU A 1 390 ? -5.219 -17.711 36.798 1.00 81.94 390 LEU A N 1
ATOM 2929 C CA . LEU A 1 390 ? -5.768 -16.832 35.762 1.00 81.94 390 LEU A CA 1
ATOM 2930 C C . LEU A 1 390 ? -7.186 -16.346 36.068 1.00 81.94 390 LEU A C 1
ATOM 2932 O O . LEU A 1 390 ? -7.486 -15.188 35.810 1.00 81.94 390 LEU A O 1
ATOM 2936 N N . ASP A 1 391 ? -8.031 -17.196 36.653 1.00 82.38 391 ASP A N 1
ATOM 2937 C CA . ASP A 1 391 ? -9.401 -16.815 37.012 1.00 82.38 391 ASP A CA 1
ATOM 2938 C C . ASP A 1 391 ? -9.404 -15.683 38.064 1.00 82.38 391 ASP A C 1
ATOM 2940 O O . ASP A 1 391 ? -10.192 -14.746 37.968 1.00 82.38 391 ASP A O 1
ATOM 2944 N N . LEU A 1 392 ? -8.453 -15.705 39.010 1.00 78.62 392 LEU A N 1
ATOM 2945 C CA . LEU A 1 392 ? -8.257 -14.623 39.981 1.00 78.62 392 LEU A CA 1
ATOM 2946 C C . LEU A 1 392 ? -7.700 -13.358 39.317 1.00 78.62 392 LEU A C 1
ATOM 2948 O O . LEU A 1 392 ? -8.162 -12.260 39.611 1.00 78.62 392 LEU A O 1
ATOM 2952 N N . ALA A 1 393 ? -6.718 -13.501 38.420 1.00 80.25 393 ALA A N 1
ATOM 2953 C CA . ALA A 1 393 ? -6.153 -12.366 37.692 1.00 80.25 393 ALA A CA 1
ATOM 2954 C C . ALA A 1 393 ? -7.228 -11.641 36.868 1.00 80.25 393 ALA A C 1
ATOM 2956 O O . ALA A 1 393 ? -7.306 -10.419 36.912 1.00 80.25 393 ALA A O 1
ATOM 2957 N N . ILE A 1 394 ? -8.095 -12.390 36.183 1.00 85.56 394 ILE A N 1
ATOM 2958 C CA . ILE A 1 394 ? -9.240 -11.842 35.448 1.00 85.56 394 ILE A CA 1
ATOM 2959 C C . ILE A 1 394 ? -10.190 -11.127 36.400 1.00 85.56 394 ILE A C 1
ATOM 2961 O O . ILE A 1 394 ? -10.521 -9.976 36.146 1.00 85.56 394 ILE A O 1
ATOM 2965 N N . ALA A 1 395 ? -10.583 -11.761 37.507 1.00 82.94 395 ALA A N 1
ATOM 2966 C CA . ALA A 1 395 ? -11.509 -11.159 38.466 1.00 82.94 395 ALA A CA 1
ATOM 2967 C C . ALA A 1 395 ? -10.988 -9.840 39.068 1.00 82.94 395 ALA A C 1
ATOM 2969 O O . ALA A 1 395 ? -11.783 -8.959 39.370 1.00 82.94 395 ALA A O 1
ATOM 2970 N N . ILE A 1 396 ? -9.668 -9.694 39.231 1.00 81.50 396 ILE A N 1
ATOM 2971 C CA . ILE A 1 396 ? -9.040 -8.469 39.752 1.00 81.50 396 ILE A CA 1
ATOM 2972 C C . ILE A 1 396 ? -8.888 -7.395 38.669 1.00 81.50 396 ILE A C 1
ATOM 2974 O O . ILE A 1 396 ? -9.037 -6.211 38.957 1.00 81.50 396 ILE A O 1
ATOM 2978 N N . LEU A 1 397 ? -8.528 -7.794 37.447 1.00 84.50 397 LEU A N 1
ATOM 2979 C CA . LEU A 1 397 ? -8.244 -6.864 36.352 1.00 84.50 397 LEU A CA 1
ATOM 2980 C C . LEU A 1 397 ? -9.500 -6.410 35.602 1.00 84.50 397 LEU A C 1
ATOM 2982 O O . LEU A 1 397 ? -9.421 -5.450 34.839 1.00 84.50 397 LEU A O 1
ATOM 2986 N N . THR A 1 398 ? -10.618 -7.112 35.787 1.00 85.75 398 THR A N 1
ATOM 2987 C CA . THR A 1 398 ? -11.907 -6.748 35.200 1.00 85.75 398 THR A CA 1
ATOM 2988 C C . THR A 1 398 ? -12.498 -5.576 35.974 1.00 85.75 398 THR A C 1
ATOM 2990 O O . THR A 1 398 ? -12.718 -5.673 37.181 1.00 85.75 398 THR A O 1
ATOM 2993 N N . ASP A 1 399 ? -12.739 -4.466 35.286 1.00 83.88 399 ASP A N 1
ATOM 2994 C CA . ASP A 1 399 ? -13.387 -3.286 35.854 1.00 83.88 399 ASP A CA 1
ATOM 2995 C C . ASP A 1 399 ? -14.921 -3.432 35.935 1.00 83.88 399 ASP A C 1
ATOM 2997 O O . ASP A 1 399 ? -15.497 -4.473 35.602 1.00 83.88 399 ASP A O 1
ATOM 3001 N N . SER A 1 400 ? -15.602 -2.383 36.408 1.00 81.75 400 SER A N 1
ATOM 3002 C CA . SER A 1 400 ? -17.067 -2.352 36.537 1.00 81.75 400 SER A CA 1
ATOM 3003 C C . SER A 1 400 ? -17.809 -2.516 35.211 1.00 81.75 400 SER A C 1
ATOM 3005 O O . SER A 1 400 ? -18.963 -2.938 35.220 1.00 81.75 400 SER A O 1
ATOM 3007 N N . ASP A 1 401 ? -17.152 -2.214 34.090 1.00 75.94 401 ASP A N 1
ATOM 3008 C CA . ASP A 1 401 ? -17.718 -2.313 32.745 1.00 75.94 401 ASP A CA 1
ATOM 3009 C C . ASP A 1 401 ? -17.430 -3.684 32.108 1.00 75.94 401 ASP A C 1
ATOM 3011 O O . ASP A 1 401 ? -17.778 -3.938 30.953 1.00 75.94 401 ASP A O 1
ATOM 3015 N N . GLY A 1 402 ? -16.796 -4.601 32.849 1.00 82.12 402 GLY A N 1
ATOM 3016 C CA . GLY A 1 402 ? -16.440 -5.924 32.348 1.00 82.12 402 GLY A CA 1
ATOM 3017 C C . GLY A 1 402 ? -15.232 -5.913 31.406 1.00 82.12 402 GLY A C 1
ATOM 3018 O O . GLY A 1 402 ? -15.091 -6.837 30.592 1.00 82.12 402 GLY A O 1
ATOM 3019 N N . ARG A 1 403 ? -14.379 -4.879 31.482 1.00 87.50 403 ARG A N 1
ATOM 3020 C CA . ARG A 1 403 ? -13.194 -4.709 30.635 1.00 87.50 403 ARG A CA 1
ATOM 3021 C C . ARG A 1 403 ? -11.903 -4.980 31.393 1.00 87.50 403 ARG A C 1
ATOM 3023 O O . ARG A 1 403 ? -11.776 -4.682 32.575 1.00 87.50 403 ARG A O 1
ATOM 3030 N N . ILE A 1 404 ? -10.914 -5.517 30.683 1.00 86.25 404 ILE A N 1
ATOM 3031 C CA . ILE A 1 404 ? -9.554 -5.730 31.192 1.00 86.25 404 ILE A CA 1
ATOM 3032 C C . ILE A 1 404 ? -8.601 -4.874 30.369 1.00 86.25 404 ILE A C 1
ATOM 3034 O O . ILE A 1 404 ? -8.430 -5.113 29.175 1.00 86.25 404 ILE A O 1
ATOM 3038 N N . ASN A 1 405 ? -7.960 -3.906 31.016 1.00 85.88 405 ASN A N 1
ATOM 3039 C CA . ASN A 1 405 ? -7.035 -2.972 30.381 1.00 85.88 405 ASN A CA 1
ATOM 3040 C C . ASN A 1 405 ? -5.597 -3.270 30.824 1.00 85.88 405 ASN A C 1
ATOM 3042 O O . ASN A 1 405 ? -5.265 -3.135 32.002 1.00 85.88 405 ASN A O 1
ATOM 3046 N N . VAL A 1 406 ? -4.730 -3.662 29.886 1.00 83.62 406 VAL A N 1
ATOM 3047 C CA . VAL A 1 406 ? -3.331 -4.018 30.166 1.00 83.62 406 VAL A CA 1
ATOM 3048 C C . VAL A 1 406 ? -2.404 -3.273 29.216 1.00 83.62 406 VAL A C 1
ATOM 3050 O O . VAL A 1 406 ? -2.575 -3.320 28.003 1.00 83.62 406 VAL A O 1
ATOM 3053 N N . ALA A 1 407 ? -1.383 -2.619 29.764 1.00 78.38 407 ALA A N 1
ATOM 3054 C CA . ALA A 1 407 ? -0.298 -2.034 28.987 1.00 78.38 407 ALA A CA 1
ATOM 3055 C C . ALA A 1 407 ? 1.000 -2.800 29.262 1.00 78.38 407 ALA A C 1
ATOM 3057 O O . ALA A 1 407 ? 1.425 -2.915 30.412 1.00 78.38 407 ALA A O 1
ATOM 3058 N N . VAL A 1 408 ? 1.626 -3.321 28.207 1.00 80.00 408 VAL A N 1
ATOM 3059 C CA . VAL A 1 408 ? 2.875 -4.085 28.280 1.00 80.00 408 VAL A CA 1
ATOM 3060 C C . VAL A 1 408 ? 3.932 -3.397 27.420 1.00 80.00 408 VAL A C 1
ATOM 3062 O O . VAL A 1 408 ? 3.913 -3.550 26.196 1.00 80.00 408 VAL A O 1
ATOM 3065 N N . PRO A 1 409 ? 4.864 -2.634 28.016 1.00 76.31 409 PRO A N 1
ATOM 3066 C CA . PRO A 1 409 ? 6.014 -2.136 27.280 1.00 76.31 409 PRO A CA 1
ATOM 3067 C C . PRO A 1 409 ? 6.994 -3.282 26.994 1.00 76.31 409 PRO A C 1
ATOM 3069 O O . PRO A 1 409 ? 7.203 -4.167 27.824 1.00 76.31 409 PRO A O 1
ATOM 3072 N N . VAL A 1 410 ? 7.629 -3.242 25.829 1.00 79.69 410 VAL A N 1
ATOM 3073 C CA . VAL A 1 410 ? 8.697 -4.156 25.415 1.00 79.69 410 VAL A CA 1
ATOM 3074 C C . VAL A 1 410 ? 9.912 -3.313 25.064 1.00 79.69 410 VAL A C 1
ATOM 3076 O O . VAL A 1 410 ? 9.808 -2.344 24.322 1.00 79.69 410 VAL A O 1
ATOM 3079 N N . ARG A 1 411 ? 11.075 -3.651 25.613 1.00 82.44 411 ARG A N 1
ATOM 3080 C CA . ARG A 1 411 ? 12.343 -2.999 25.274 1.00 82.44 411 ARG A CA 1
ATOM 3081 C C . ARG A 1 411 ? 13.423 -4.052 25.124 1.00 82.44 411 ARG A C 1
ATOM 3083 O O . ARG A 1 411 ? 13.387 -5.055 25.835 1.00 82.44 411 ARG A O 1
ATOM 3090 N N . GLY A 1 412 ? 14.361 -3.824 24.219 1.00 81.50 412 GLY A N 1
ATOM 3091 C CA . GLY A 1 412 ? 15.515 -4.696 24.050 1.00 81.50 412 GLY A CA 1
ATOM 3092 C C . GLY A 1 412 ? 16.266 -4.413 22.762 1.00 81.50 412 GLY A C 1
ATOM 3093 O O . GLY A 1 412 ? 15.809 -3.643 21.922 1.00 81.50 412 GLY A O 1
ATOM 3094 N N . ASN A 1 413 ? 17.403 -5.074 22.598 1.00 84.75 413 ASN A N 1
ATOM 3095 C CA . ASN A 1 413 ? 18.185 -4.996 21.379 1.00 84.75 413 ASN A CA 1
ATOM 3096 C C . ASN A 1 413 ? 17.798 -6.159 20.445 1.00 84.75 413 ASN A C 1
ATOM 3098 O O . ASN A 1 413 ? 17.758 -7.315 20.860 1.00 84.75 413 ASN A O 1
ATOM 3102 N N . VAL A 1 414 ? 17.494 -5.866 19.180 1.00 82.31 414 VAL A N 1
ATOM 3103 C CA . VAL A 1 414 ? 17.043 -6.857 18.185 1.00 82.31 414 VAL A CA 1
ATOM 3104 C C . VAL A 1 414 ? 18.159 -7.837 17.797 1.00 82.31 414 VAL A C 1
ATOM 3106 O O . VAL A 1 414 ? 17.869 -8.955 17.370 1.00 82.31 414 VAL A O 1
ATOM 3109 N N . ASP A 1 415 ? 19.428 -7.452 17.949 1.00 80.38 415 ASP A N 1
ATOM 3110 C CA . ASP A 1 415 ? 20.576 -8.327 17.683 1.00 80.38 415 ASP A CA 1
ATOM 3111 C C . ASP A 1 415 ? 20.878 -9.268 18.860 1.00 80.38 415 ASP A C 1
ATOM 3113 O O . ASP A 1 415 ? 21.393 -10.368 18.652 1.00 80.38 415 ASP A O 1
ATOM 3117 N N . HIS A 1 416 ? 20.475 -8.887 20.076 1.00 72.56 416 HIS A N 1
ATOM 3118 C CA . HIS A 1 416 ? 20.584 -9.697 21.291 1.00 72.56 416 HIS A CA 1
ATOM 3119 C C . HIS A 1 416 ? 19.205 -9.881 21.938 1.00 72.56 416 HIS A C 1
ATOM 3121 O O . HIS A 1 416 ? 18.883 -9.198 22.914 1.00 72.56 416 HIS A O 1
ATOM 3127 N N . PRO A 1 417 ? 18.373 -10.800 21.413 1.00 58.69 417 PRO A N 1
ATOM 3128 C CA . PRO A 1 417 ? 17.007 -11.015 21.879 1.00 58.69 417 PRO A CA 1
ATOM 3129 C C . PRO A 1 417 ? 16.959 -11.769 23.223 1.00 58.69 417 PRO A C 1
ATOM 3131 O O . PRO A 1 417 ? 16.288 -12.789 23.357 1.00 58.69 417 PRO A O 1
ATOM 3134 N N . GLU A 1 418 ? 17.649 -11.280 24.252 1.00 57.16 418 GLU A N 1
ATOM 3135 C CA . GLU A 1 418 ? 17.548 -11.757 25.636 1.00 57.16 418 GLU A CA 1
ATOM 3136 C C . GLU A 1 418 ? 16.318 -11.134 26.320 1.00 57.16 418 GLU A C 1
ATOM 3138 O O . GLU A 1 418 ? 16.389 -10.463 27.349 1.00 57.16 418 GLU A O 1
ATOM 3143 N N . PHE A 1 419 ? 15.143 -11.307 25.717 1.00 53.03 419 PHE A N 1
ATOM 3144 C CA . PHE A 1 419 ? 13.904 -10.780 26.275 1.00 53.03 419 PHE A CA 1
ATOM 3145 C C . PHE A 1 419 ? 13.453 -11.639 27.467 1.00 53.03 419 PHE A C 1
ATOM 3147 O O . PHE A 1 419 ? 12.860 -12.708 27.309 1.00 53.03 419 PHE A O 1
ATOM 3154 N N . SER A 1 420 ? 13.687 -11.169 28.692 1.00 46.34 420 SER A N 1
ATOM 3155 C CA . SER A 1 420 ? 13.178 -11.807 29.915 1.00 46.34 420 SER A CA 1
ATOM 3156 C C . SER A 1 420 ? 11.696 -11.472 30.169 1.00 46.34 420 SER A C 1
ATOM 3158 O O . SER A 1 420 ? 11.327 -10.874 31.178 1.00 46.34 420 SER A O 1
ATOM 3160 N N . TYR A 1 421 ? 10.799 -11.889 29.265 1.00 51.38 421 TYR A N 1
ATOM 3161 C CA . TYR A 1 421 ? 9.350 -11.643 29.388 1.00 51.38 421 TYR A CA 1
ATOM 3162 C C . TYR A 1 421 ? 8.747 -12.175 30.703 1.00 51.38 421 TYR A C 1
ATOM 3164 O O . TYR A 1 421 ? 7.800 -11.601 31.239 1.00 51.38 421 TYR A O 1
ATOM 3172 N N . GLY A 1 422 ? 9.301 -13.265 31.244 1.00 51.56 422 GLY A N 1
ATOM 3173 C CA . GLY A 1 422 ? 8.741 -13.962 32.403 1.00 51.56 422 GLY A CA 1
ATOM 3174 C C . GLY A 1 422 ? 8.872 -13.208 33.727 1.00 51.56 422 GLY A C 1
ATOM 3175 O O . GLY A 1 422 ? 7.933 -13.214 34.516 1.00 51.56 422 GLY A O 1
ATOM 3176 N N . HIS A 1 423 ? 9.999 -12.537 33.991 1.00 48.19 423 HIS A N 1
ATOM 3177 C CA . HIS A 1 423 ? 10.253 -11.980 35.326 1.00 48.19 423 HIS A CA 1
ATOM 3178 C C . HIS A 1 423 ? 9.546 -10.632 35.551 1.00 48.19 423 HIS A C 1
ATOM 3180 O O . HIS A 1 423 ? 9.009 -10.393 36.637 1.00 48.19 423 HIS A O 1
ATOM 3186 N N . VAL A 1 424 ? 9.494 -9.778 34.523 1.00 52.69 424 VAL A N 1
ATOM 3187 C CA . VAL A 1 424 ? 8.923 -8.422 34.605 1.00 52.69 424 VAL A CA 1
ATOM 3188 C C . VAL A 1 424 ? 7.390 -8.460 34.658 1.00 52.69 424 VAL A C 1
ATOM 3190 O O . VAL A 1 424 ? 6.783 -7.778 35.485 1.00 52.69 424 VAL A O 1
ATOM 3193 N N . LEU A 1 425 ? 6.751 -9.320 33.851 1.00 55.41 425 LEU A N 1
ATOM 3194 C CA . LEU A 1 425 ? 5.297 -9.527 33.896 1.00 55.41 425 LEU A CA 1
ATOM 3195 C C . LEU A 1 425 ? 4.853 -10.222 35.193 1.00 55.41 425 LEU A C 1
ATOM 3197 O O . LEU A 1 425 ? 3.821 -9.863 35.763 1.00 55.41 425 LEU A O 1
ATOM 3201 N N . TRP A 1 426 ? 5.650 -11.169 35.704 1.00 50.22 426 TRP A N 1
ATOM 3202 C CA . TRP A 1 426 ? 5.374 -11.842 36.976 1.00 50.22 426 TRP A CA 1
ATOM 3203 C C . TRP A 1 426 ? 5.451 -10.888 38.172 1.00 50.22 426 TRP A C 1
ATOM 3205 O O . TRP A 1 426 ? 4.570 -10.917 39.030 1.00 50.22 426 TRP A O 1
ATOM 3215 N N . GLN A 1 427 ? 6.441 -9.988 38.218 1.00 52.19 427 GLN A N 1
ATOM 3216 C CA . GLN A 1 427 ? 6.519 -8.978 39.280 1.00 52.19 427 GLN A CA 1
ATOM 3217 C C . GLN A 1 427 ? 5.329 -8.012 39.253 1.00 52.19 427 GLN A C 1
ATOM 3219 O O . GLN A 1 427 ? 4.790 -7.696 40.315 1.00 52.19 427 GLN A O 1
ATOM 3224 N N . ALA A 1 428 ? 4.873 -7.585 38.072 1.00 54.38 428 ALA A N 1
ATOM 3225 C CA . ALA A 1 428 ? 3.691 -6.733 37.950 1.00 54.38 428 ALA A CA 1
ATOM 3226 C C . ALA A 1 428 ? 2.418 -7.444 38.454 1.00 54.38 428 ALA A C 1
ATOM 3228 O O . ALA A 1 428 ? 1.679 -6.878 39.260 1.00 54.38 428 ALA A O 1
ATOM 3229 N N . LEU A 1 429 ? 2.203 -8.708 38.063 1.00 54.44 429 LEU A N 1
ATOM 3230 C CA . LEU A 1 429 ? 1.021 -9.483 38.458 1.00 54.44 429 LEU A CA 1
ATOM 3231 C C . LEU A 1 429 ? 1.011 -9.821 39.962 1.00 54.44 429 LEU A C 1
ATOM 3233 O O . LEU A 1 429 ? -0.007 -9.638 40.631 1.00 54.44 429 LEU A O 1
ATOM 3237 N N . VAL A 1 430 ? 2.146 -10.262 40.521 1.00 54.84 430 VAL A N 1
ATOM 3238 C CA . VAL A 1 430 ? 2.265 -10.586 41.956 1.00 54.84 430 VAL A CA 1
ATOM 3239 C C . VAL A 1 430 ? 2.065 -9.342 42.818 1.00 54.84 430 VAL A C 1
ATOM 3241 O O . VAL A 1 430 ? 1.392 -9.422 43.845 1.00 54.84 430 VAL A O 1
ATOM 3244 N N . THR A 1 431 ? 2.581 -8.182 42.403 1.00 51.44 431 THR A N 1
ATOM 3245 C CA . THR A 1 431 ? 2.441 -6.924 43.159 1.00 51.44 431 THR A CA 1
ATOM 3246 C C . THR A 1 431 ? 0.993 -6.430 43.199 1.00 51.44 431 THR A C 1
ATOM 3248 O O . THR A 1 431 ? 0.563 -5.877 44.210 1.00 51.44 431 THR A O 1
ATOM 3251 N N . VAL A 1 432 ? 0.217 -6.655 42.134 1.00 52.66 432 VAL A N 1
ATOM 3252 C CA . VAL A 1 432 ? -1.215 -6.316 42.104 1.00 52.66 432 VAL A CA 1
ATOM 3253 C C . VAL A 1 432 ? -2.025 -7.289 42.971 1.00 52.66 432 VAL A C 1
ATOM 3255 O O . VAL A 1 432 ? -2.798 -6.845 43.817 1.00 52.66 432 VAL A O 1
ATOM 3258 N N . ILE A 1 433 ? -1.795 -8.603 42.857 1.00 51.72 433 ILE A N 1
ATOM 3259 C CA . ILE A 1 433 ? -2.536 -9.616 43.634 1.00 51.72 433 ILE A CA 1
ATOM 3260 C C . ILE A 1 433 ? -2.231 -9.512 45.139 1.00 51.72 433 ILE A C 1
ATOM 3262 O O . ILE A 1 433 ? -3.148 -9.559 45.960 1.00 51.72 433 ILE A O 1
ATOM 3266 N N . THR A 1 434 ? -0.967 -9.312 45.526 1.00 49.56 434 THR A N 1
ATOM 3267 C CA . THR A 1 434 ? -0.583 -9.174 46.947 1.00 49.56 434 THR A CA 1
ATOM 3268 C C . THR A 1 434 ? -1.115 -7.894 47.592 1.00 49.56 434 THR A C 1
ATOM 3270 O O . THR A 1 434 ? -1.399 -7.903 48.788 1.00 49.56 434 THR A O 1
ATOM 3273 N N . LYS A 1 435 ? -1.320 -6.813 46.824 1.00 44.19 435 LYS A N 1
ATOM 3274 C CA . LYS A 1 435 ? -1.939 -5.574 47.328 1.00 44.19 435 LYS A CA 1
ATOM 3275 C C . LYS A 1 435 ? -3.464 -5.644 47.441 1.00 44.19 435 LYS A C 1
ATOM 3277 O O . LYS A 1 435 ? -4.027 -4.912 48.246 1.00 44.19 435 LYS A O 1
ATOM 3282 N N . VAL A 1 436 ? -4.126 -6.517 46.680 1.00 46.94 436 VAL A N 1
ATOM 3283 C CA . VAL A 1 436 ? -5.588 -6.714 46.745 1.00 46.94 436 VAL A CA 1
ATOM 3284 C C . VAL A 1 436 ? -5.980 -7.746 47.815 1.00 46.94 436 VAL A C 1
ATOM 3286 O O . VAL A 1 436 ? -7.042 -7.635 48.424 1.00 46.94 436 VAL A O 1
ATOM 3289 N N . ALA A 1 437 ? -5.094 -8.692 48.146 1.00 45.94 437 ALA A N 1
ATOM 3290 C CA . ALA A 1 437 ? -5.332 -9.716 49.170 1.00 45.94 437 ALA A CA 1
ATOM 3291 C C . ALA A 1 437 ? -5.459 -9.186 50.620 1.00 45.94 437 ALA A C 1
ATOM 3293 O O . ALA A 1 437 ? -5.805 -9.953 51.515 1.00 45.94 437 ALA A O 1
ATOM 3294 N N . THR A 1 438 ? -5.214 -7.895 50.878 1.00 46.75 438 THR A N 1
ATOM 3295 C CA . THR A 1 438 ? -5.261 -7.301 52.229 1.00 46.75 438 THR A CA 1
ATOM 3296 C C . THR A 1 438 ? -6.505 -6.453 52.522 1.00 46.75 438 THR A C 1
ATOM 3298 O O . THR A 1 438 ? -6.598 -5.885 53.610 1.00 46.75 438 THR A O 1
ATOM 3301 N N . ALA A 1 439 ? -7.502 -6.385 51.628 1.00 50.66 439 ALA A N 1
ATOM 3302 C CA . ALA A 1 439 ? -8.731 -5.621 51.890 1.00 50.66 439 ALA A CA 1
ATOM 3303 C C . ALA A 1 439 ? -10.000 -6.265 51.286 1.00 50.66 439 ALA A C 1
ATOM 3305 O O . ALA A 1 439 ? -10.491 -5.800 50.257 1.00 50.66 439 ALA A O 1
ATOM 3306 N N . PRO A 1 440 ? -10.601 -7.292 51.921 1.00 43.66 440 PRO A N 1
ATOM 3307 C CA . PRO A 1 440 ? -11.627 -8.093 51.254 1.00 43.66 440 PRO A CA 1
ATOM 3308 C C . PRO A 1 440 ? -13.056 -7.509 51.242 1.00 43.66 440 PRO A C 1
ATOM 3310 O O . PRO A 1 440 ? -13.922 -8.122 50.634 1.00 43.66 440 PRO A O 1
ATOM 3313 N N . PHE A 1 441 ? -13.367 -6.359 51.866 1.00 49.72 441 PHE A N 1
ATOM 3314 C CA . PHE A 1 441 ? -14.787 -5.986 52.088 1.00 49.72 441 PHE A CA 1
ATOM 3315 C C . PHE A 1 441 ? -15.196 -4.517 51.876 1.00 49.72 441 PHE A C 1
ATOM 3317 O O . PHE A 1 441 ? -16.311 -4.148 52.230 1.00 49.72 441 PHE A O 1
ATOM 3324 N N . ARG A 1 442 ? -14.367 -3.657 51.266 1.00 46.78 442 ARG A N 1
ATOM 3325 C CA . ARG A 1 442 ? -14.756 -2.247 51.010 1.00 46.78 442 ARG A CA 1
ATOM 3326 C C . ARG A 1 442 ? -15.300 -1.951 49.605 1.00 46.78 442 ARG A C 1
ATOM 3328 O O . ARG A 1 442 ? -15.882 -0.892 49.415 1.00 46.78 442 ARG A O 1
ATOM 3335 N N . ALA A 1 443 ? -15.174 -2.875 48.650 1.00 43.50 443 ALA A N 1
ATOM 3336 C CA . ALA A 1 443 ? -15.554 -2.646 47.247 1.00 43.50 443 ALA A CA 1
ATOM 3337 C C . ALA A 1 443 ? -16.968 -3.138 46.863 1.00 43.50 443 ALA A C 1
ATOM 3339 O O . ALA A 1 443 ? -17.492 -2.743 45.827 1.00 43.50 443 ALA A O 1
ATOM 3340 N N . LEU A 1 444 ? -17.624 -3.955 47.696 1.00 45.25 444 LEU A N 1
ATOM 3341 C CA . LEU A 1 444 ? -18.905 -4.598 47.348 1.00 45.25 444 LEU A CA 1
ATOM 3342 C C . LEU A 1 444 ? -20.132 -3.664 47.410 1.00 45.25 444 LEU A C 1
ATOM 3344 O O . LEU A 1 444 ? -21.209 -4.048 46.967 1.00 45.25 444 LEU A O 1
ATOM 3348 N N . GLY A 1 445 ? -19.983 -2.436 47.920 1.00 42.03 445 GLY A N 1
ATOM 3349 C CA . GLY A 1 445 ? -21.075 -1.457 48.035 1.00 42.03 445 GLY A CA 1
ATOM 3350 C C . GLY A 1 445 ? -21.272 -0.534 46.824 1.00 42.03 445 GLY A C 1
ATOM 3351 O O . GLY A 1 445 ? -22.292 0.141 46.755 1.00 42.03 445 GLY A O 1
ATOM 3352 N N . ALA A 1 446 ? -20.332 -0.498 45.871 1.00 42.16 446 ALA A N 1
ATOM 3353 C CA . ALA A 1 446 ? -20.376 0.396 44.702 1.00 42.16 446 ALA A CA 1
ATOM 3354 C C . ALA A 1 446 ? -20.735 -0.321 43.380 1.00 42.16 446 ALA A C 1
ATOM 3356 O O . ALA A 1 446 ? -20.840 0.318 42.339 1.00 42.16 446 ALA A O 1
ATOM 3357 N N . LEU A 1 447 ? -20.935 -1.643 43.420 1.00 43.94 447 LEU A N 1
ATOM 3358 C CA . LEU A 1 447 ? -21.037 -2.527 42.247 1.00 43.94 447 LEU A CA 1
ATOM 3359 C C . LEU A 1 447 ? -22.469 -2.766 41.725 1.00 43.94 447 LEU A C 1
ATOM 3361 O O . LEU A 1 447 ? -22.651 -3.541 40.793 1.00 43.94 447 LEU A O 1
ATOM 3365 N N . PHE A 1 448 ? -23.488 -2.107 42.289 1.00 41.31 448 PHE A N 1
ATOM 3366 C CA . PHE A 1 448 ? -24.899 -2.312 41.908 1.00 41.31 448 PHE A CA 1
ATOM 3367 C C . PHE A 1 448 ? -25.548 -1.126 41.163 1.00 41.31 448 PHE A C 1
ATOM 3369 O O . PHE A 1 448 ? -26.761 -1.116 40.967 1.00 41.31 448 PHE A O 1
ATOM 3376 N N . GLY A 1 449 ? -24.764 -0.138 40.717 1.00 37.22 449 GLY A N 1
ATOM 3377 C CA . GLY A 1 449 ? -2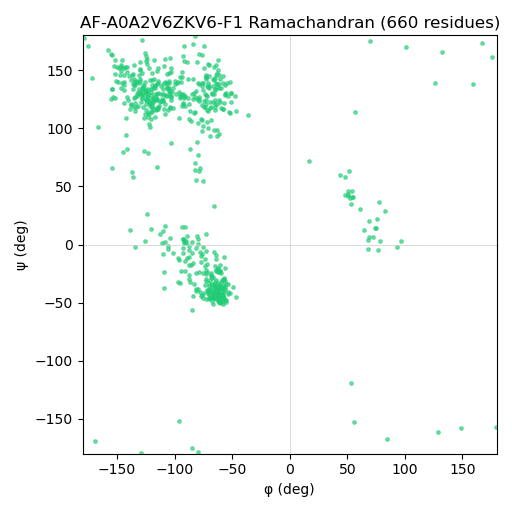5.232 0.976 39.881 1.00 37.22 449 GLY A CA 1
ATOM 3378 C C . GLY A 1 449 ? -24.824 0.782 38.423 1.00 37.22 449 GLY A C 1
ATOM 3379 O O . GLY A 1 449 ? -23.756 1.229 38.024 1.00 37.22 449 GLY A O 1
ATOM 3380 N N . GLY A 1 450 ? -25.646 0.070 37.652 1.00 36.06 450 GLY A N 1
ATOM 3381 C CA . GLY A 1 450 ? -25.369 -0.265 36.257 1.00 36.06 450 GLY A CA 1
ATOM 3382 C C . GLY A 1 450 ? -25.578 0.894 35.277 1.00 36.06 450 GLY A C 1
ATOM 3383 O O . GLY A 1 450 ? -26.603 1.569 35.303 1.00 36.06 450 GLY A O 1
ATOM 3384 N N . SER A 1 451 ? -24.632 1.042 34.352 1.00 38.53 451 SER A N 1
ATOM 3385 C CA . SER A 1 451 ? -24.802 1.714 33.058 1.00 38.53 451 SER A CA 1
ATOM 3386 C C . SER A 1 451 ? -23.783 1.145 32.067 1.00 38.53 451 SER A C 1
ATOM 3388 O O . SER A 1 451 ? -22.844 1.822 31.665 1.00 38.53 451 SER A O 1
ATOM 3390 N N . GLY A 1 452 ? -23.948 -0.137 31.735 1.00 38.47 452 GLY A N 1
ATOM 3391 C CA . GLY A 1 452 ? -23.104 -0.877 30.788 1.00 38.47 452 GLY A CA 1
ATOM 3392 C C . GLY A 1 452 ? -23.790 -1.181 29.452 1.00 38.47 452 GLY A C 1
ATOM 3393 O O . GLY A 1 452 ? -23.329 -2.041 28.707 1.00 38.47 452 GLY A O 1
ATOM 3394 N N . GLU A 1 453 ? -24.903 -0.513 29.135 1.00 37.62 453 GLU A N 1
ATOM 3395 C CA . GLU A 1 453 ? -25.399 -0.458 27.759 1.00 37.62 453 GLU A CA 1
ATOM 3396 C C . GLU A 1 453 ? -24.593 0.612 27.024 1.00 37.62 453 GLU A C 1
ATOM 3398 O O . GLU A 1 453 ? -24.945 1.791 26.999 1.00 37.62 453 GLU A O 1
ATOM 3403 N N . GLU A 1 454 ? -23.457 0.224 26.452 1.00 45.09 454 GLU A N 1
ATOM 3404 C CA . GLU A 1 454 ? -22.733 1.098 25.538 1.00 45.09 454 GLU A CA 1
ATOM 3405 C C . GLU A 1 454 ? -23.604 1.424 24.322 1.00 45.09 454 GLU A C 1
ATOM 3407 O O . GLU A 1 454 ? -23.679 0.661 23.360 1.00 45.09 454 GLU A O 1
ATOM 3412 N N . ARG A 1 455 ? -24.289 2.570 24.415 1.00 52.53 455 ARG A N 1
ATOM 3413 C CA . ARG A 1 455 ? -24.918 3.389 23.369 1.00 52.53 455 ARG A CA 1
ATOM 3414 C C . ARG A 1 455 ? -25.104 2.643 22.050 1.00 52.53 455 ARG A C 1
ATOM 3416 O O . ARG A 1 455 ? -24.446 2.965 21.059 1.00 52.53 455 ARG A O 1
ATOM 3423 N N . MET A 1 456 ? -26.038 1.688 21.999 1.00 55.44 456 MET A N 1
ATOM 3424 C CA . MET A 1 456 ? -26.520 1.120 20.727 1.00 55.44 456 MET A CA 1
ATOM 3425 C C . MET A 1 456 ? -27.084 2.202 19.786 1.00 55.44 456 MET A C 1
ATOM 3427 O O . MET A 1 456 ? -27.271 1.956 18.605 1.00 55.44 456 MET A O 1
ATOM 3431 N N . GLU A 1 457 ? -27.263 3.410 20.313 1.00 70.25 457 GLU A N 1
ATOM 3432 C CA . GLU A 1 457 ? -27.791 4.632 19.718 1.00 70.25 457 GLU A CA 1
ATOM 3433 C C . GLU A 1 457 ? -26.797 5.415 18.842 1.00 70.25 457 GLU A C 1
ATOM 3435 O O . GLU A 1 457 ? -27.114 6.523 18.421 1.00 70.25 457 GLU A O 1
ATOM 3440 N N . ALA A 1 458 ? -25.582 4.916 18.585 1.00 85.00 458 ALA A N 1
ATOM 3441 C CA . ALA A 1 458 ? -24.621 5.641 17.749 1.00 85.00 458 ALA A CA 1
ATOM 3442 C C . ALA A 1 458 ? -23.715 4.742 16.899 1.00 85.00 458 ALA A C 1
ATOM 3444 O O . ALA A 1 458 ? -23.402 3.627 17.295 1.00 85.00 458 ALA A O 1
ATOM 3445 N N . VAL A 1 459 ? -23.248 5.253 15.764 1.00 89.75 459 VAL A N 1
ATOM 3446 C CA . VAL A 1 459 ? -22.264 4.620 14.877 1.00 89.75 459 VAL A CA 1
ATOM 3447 C C . VAL A 1 459 ? -21.034 5.507 14.791 1.00 89.75 459 VAL A C 1
ATOM 3449 O O . VAL A 1 459 ? -21.141 6.675 14.412 1.00 89.75 459 VAL A O 1
ATOM 3452 N N . ALA A 1 460 ? -19.869 4.972 15.146 1.00 91.19 460 ALA A N 1
ATOM 3453 C CA . ALA A 1 460 ? -18.623 5.729 15.122 1.00 91.19 460 ALA A CA 1
ATOM 3454 C C . ALA A 1 460 ? -17.974 5.723 13.728 1.00 91.19 460 ALA A C 1
ATOM 3456 O O . ALA A 1 460 ? -17.741 4.674 13.130 1.00 91.19 460 ALA A O 1
ATOM 3457 N N . PHE A 1 461 ? -17.623 6.905 13.226 1.00 93.31 461 PHE A N 1
ATOM 3458 C CA . PHE A 1 461 ? -16.875 7.080 11.983 1.00 93.31 461 PHE A CA 1
ATOM 3459 C C . PHE A 1 461 ? -15.502 7.684 12.239 1.00 93.31 461 PHE A C 1
ATOM 3461 O O . PHE A 1 461 ? -15.305 8.466 13.164 1.00 93.31 461 PHE A O 1
ATOM 3468 N N . GLU A 1 462 ? -14.549 7.382 11.367 1.00 91.81 462 GLU A N 1
ATOM 3469 C CA . GLU A 1 462 ? -13.266 8.079 11.382 1.00 91.81 462 GLU A CA 1
ATOM 3470 C C . GLU A 1 462 ? -13.406 9.512 10.860 1.00 91.81 462 GLU A C 1
ATOM 3472 O O . GLU A 1 462 ? -14.168 9.737 9.909 1.00 91.81 462 GLU A O 1
ATOM 3477 N N . PRO A 1 463 ? -12.628 10.468 11.399 1.00 93.69 463 PRO A N 1
ATOM 3478 C CA . PRO A 1 463 ? -12.575 11.824 10.867 1.00 93.69 463 PRO A CA 1
ATOM 3479 C C . PRO A 1 463 ? -12.315 11.849 9.351 1.00 93.69 463 PRO A C 1
ATOM 3481 O O . PRO A 1 463 ? -11.408 11.185 8.848 1.00 93.69 463 PRO A O 1
ATOM 3484 N N . GLY A 1 464 ? -13.125 12.601 8.605 1.00 93.19 464 GLY A N 1
ATOM 3485 C CA . GLY A 1 464 ? -13.022 12.739 7.148 1.00 93.19 464 GLY A CA 1
ATOM 3486 C C . GLY A 1 464 ? -13.447 11.509 6.329 1.00 93.19 464 GLY A C 1
ATOM 3487 O O . GLY A 1 464 ? -13.240 11.495 5.111 1.00 93.19 464 GLY A O 1
ATOM 3488 N N . ARG A 1 465 ? -14.003 10.465 6.962 1.00 93.38 465 ARG A N 1
ATOM 3489 C CA . ARG A 1 465 ? -14.434 9.216 6.308 1.00 93.38 465 ARG A CA 1
ATOM 3490 C C . ARG A 1 465 ? -15.928 8.963 6.498 1.00 93.38 465 ARG A C 1
ATOM 3492 O O . ARG A 1 465 ? -16.505 9.273 7.537 1.00 93.38 465 ARG A O 1
ATOM 3499 N N . ASP A 1 466 ? -16.521 8.345 5.489 1.00 94.06 466 ASP A N 1
ATOM 3500 C CA . ASP A 1 466 ? -17.935 7.972 5.380 1.00 94.06 466 ASP A CA 1
ATOM 3501 C C . ASP A 1 466 ? -18.139 6.458 5.193 1.00 94.06 466 ASP A C 1
ATOM 3503 O O . ASP A 1 466 ? -19.233 6.000 4.875 1.00 94.06 466 ASP A O 1
ATOM 3507 N N . VAL A 1 467 ? -17.093 5.663 5.424 1.00 92.44 467 VAL A N 1
ATOM 3508 C CA . VAL A 1 467 ? -17.159 4.198 5.403 1.00 92.44 467 VAL A CA 1
ATOM 3509 C C . VAL A 1 467 ? -17.451 3.692 6.812 1.00 92.44 467 VAL A C 1
ATOM 3511 O O . VAL A 1 467 ? -16.742 4.057 7.748 1.00 92.44 467 VAL A O 1
ATOM 3514 N N . VAL A 1 468 ? -18.478 2.849 6.956 1.00 93.62 468 VAL A N 1
ATOM 3515 C CA . VAL A 1 468 ? -18.827 2.208 8.234 1.00 93.62 468 VAL A CA 1
ATOM 3516 C C . VAL A 1 468 ? -17.733 1.194 8.601 1.00 93.62 468 VAL A C 1
ATOM 3518 O O . VAL A 1 468 ? -17.545 0.229 7.851 1.00 93.62 468 VAL A O 1
ATOM 3521 N N . PRO A 1 469 ? -17.013 1.367 9.725 1.00 92.25 469 PRO A N 1
ATOM 3522 C CA . PRO A 1 469 ? -15.963 0.435 10.133 1.00 92.25 469 PRO A CA 1
ATOM 3523 C C . PRO A 1 469 ? -16.507 -0.981 10.401 1.00 92.25 469 PRO A C 1
ATOM 3525 O O . PRO A 1 469 ? -17.642 -1.105 10.868 1.00 92.25 469 PRO A O 1
ATOM 3528 N N . PRO A 1 470 ? -15.718 -2.059 10.193 1.00 92.75 470 PRO A N 1
ATOM 3529 C CA . PRO A 1 470 ? -16.180 -3.431 10.435 1.00 92.75 470 PRO A CA 1
ATOM 3530 C C . PRO A 1 470 ? -16.802 -3.679 11.826 1.00 92.75 470 PRO A C 1
ATOM 3532 O O . PRO A 1 470 ? -17.874 -4.287 11.864 1.00 92.75 470 PRO A O 1
ATOM 3535 N N . PRO A 1 471 ? -16.252 -3.150 12.944 1.00 90.12 471 PRO A N 1
ATOM 3536 C CA . PRO A 1 471 ? -16.875 -3.299 14.264 1.00 90.12 471 PRO A CA 1
ATOM 3537 C C . PRO A 1 471 ? -18.280 -2.685 14.355 1.00 90.12 471 PRO A C 1
ATOM 3539 O O . PRO A 1 471 ? -19.186 -3.258 14.957 1.00 90.12 471 PRO A O 1
ATOM 3542 N N . GLU A 1 472 ? -18.502 -1.544 13.701 1.00 91.06 472 GLU A N 1
ATOM 3543 C CA . GLU A 1 472 ? -19.808 -0.882 13.686 1.00 91.06 472 GLU A CA 1
ATOM 3544 C C . GLU A 1 472 ? -20.826 -1.628 12.811 1.00 91.06 472 GLU A C 1
ATOM 3546 O O . GLU A 1 472 ? -22.030 -1.571 13.066 1.00 91.06 472 GLU A O 1
ATOM 3551 N N . ARG A 1 473 ? -20.370 -2.396 11.810 1.00 91.56 473 ARG A N 1
ATOM 3552 C CA . ARG A 1 473 ? -21.260 -3.265 11.020 1.00 91.56 473 ARG A CA 1
ATOM 3553 C C . ARG A 1 473 ? -21.851 -4.390 11.872 1.00 91.56 473 ARG A C 1
ATOM 3555 O O . ARG A 1 473 ? -23.019 -4.724 11.682 1.00 91.56 473 ARG A O 1
ATOM 3562 N N . GLU A 1 474 ? -21.104 -4.928 12.841 1.00 88.75 474 GLU A N 1
ATOM 3563 C CA . GLU A 1 474 ? -21.637 -5.911 13.801 1.00 88.75 474 GLU A CA 1
ATOM 3564 C C . GLU A 1 474 ? -22.789 -5.318 14.618 1.00 88.75 474 GLU A C 1
ATOM 3566 O O . GLU A 1 474 ? -23.838 -5.939 14.803 1.00 88.75 474 GLU A O 1
ATOM 3571 N N . LYS A 1 475 ? -22.606 -4.081 15.081 1.00 86.69 475 LYS A N 1
ATOM 3572 C CA . LYS A 1 475 ? -23.618 -3.341 15.831 1.00 86.69 475 LYS A CA 1
ATOM 3573 C C . LYS A 1 475 ? -24.874 -3.114 14.994 1.00 86.69 475 LYS A C 1
ATOM 3575 O O . LYS A 1 475 ? -25.974 -3.421 15.450 1.00 86.69 475 LYS A O 1
ATOM 3580 N N . LEU A 1 476 ? -24.714 -2.652 13.755 1.00 89.75 476 LEU A N 1
ATOM 3581 C CA . LEU A 1 476 ? -25.829 -2.434 12.831 1.00 89.75 476 LEU A CA 1
ATOM 3582 C C . LEU A 1 476 ? -26.567 -3.728 12.480 1.00 89.75 476 LEU A C 1
ATOM 3584 O O . LEU A 1 476 ? -27.794 -3.708 12.419 1.00 89.75 476 LEU A O 1
ATOM 3588 N N . LYS A 1 477 ? -25.864 -4.860 12.352 1.00 88.19 477 LYS A N 1
ATOM 3589 C CA . LYS A 1 477 ? -26.491 -6.180 12.171 1.00 88.19 477 LYS A CA 1
ATOM 3590 C C . LYS A 1 477 ? -27.459 -6.500 13.314 1.00 88.19 477 LYS A C 1
ATOM 3592 O O . LYS A 1 477 ? -28.606 -6.860 13.060 1.00 88.19 477 LYS A O 1
ATOM 3597 N N . ARG A 1 478 ? -27.055 -6.270 14.570 1.00 85.94 478 ARG A N 1
ATOM 3598 C CA . ARG A 1 478 ? -27.931 -6.462 15.746 1.00 85.94 478 ARG A CA 1
ATOM 3599 C C . ARG A 1 478 ? -29.139 -5.522 15.728 1.00 85.94 478 ARG A C 1
ATOM 3601 O O . ARG A 1 478 ? -30.252 -5.954 16.025 1.00 85.94 478 ARG A O 1
ATOM 3608 N N . VAL A 1 479 ? -28.946 -4.254 15.351 1.00 86.50 479 VAL A N 1
ATOM 3609 C CA . VAL A 1 479 ? -30.055 -3.291 15.192 1.00 86.50 479 VAL A CA 1
ATOM 3610 C C . VAL A 1 479 ? -31.035 -3.774 14.117 1.00 86.50 479 VAL A C 1
ATOM 3612 O O . VAL A 1 479 ? -32.247 -3.773 14.341 1.00 86.50 479 VAL A O 1
ATOM 3615 N N . GLY A 1 480 ? -30.526 -4.262 12.984 1.00 85.38 480 GLY A N 1
ATOM 3616 C CA . GLY A 1 480 ? -31.321 -4.837 11.900 1.00 85.38 480 GLY A CA 1
ATOM 3617 C C . GLY A 1 480 ? -32.151 -6.046 12.339 1.00 85.38 480 GLY A C 1
ATOM 3618 O O . GLY A 1 480 ? -33.339 -6.129 12.024 1.00 85.38 480 GLY A O 1
ATOM 3619 N N . GLU A 1 481 ? -31.571 -6.949 13.131 1.00 84.62 481 GLU A N 1
ATOM 3620 C CA . GLU A 1 481 ? -32.278 -8.105 13.700 1.00 84.62 481 GLU A CA 1
ATOM 3621 C C . GLU A 1 481 ? -33.414 -7.694 14.651 1.00 84.62 481 GLU A C 1
ATOM 3623 O O . GLU A 1 481 ? -34.503 -8.280 14.621 1.00 84.62 481 GLU A O 1
ATOM 3628 N N . VAL A 1 482 ? -33.192 -6.675 15.489 1.00 84.88 482 VAL A N 1
ATOM 3629 C CA . VAL A 1 482 ? -34.224 -6.128 16.385 1.00 84.88 482 VAL A CA 1
ATOM 3630 C C . VAL A 1 482 ? -35.355 -5.490 15.580 1.00 84.88 482 VAL A C 1
ATOM 3632 O O . VAL A 1 482 ? -36.525 -5.772 15.853 1.00 84.88 482 VAL A O 1
ATOM 3635 N N . LEU A 1 483 ? -35.026 -4.697 14.555 1.00 83.38 483 LEU A N 1
ATOM 3636 C CA . LEU A 1 483 ? -36.007 -4.122 13.634 1.00 83.38 483 LEU A CA 1
ATOM 3637 C C . LEU A 1 483 ? -36.837 -5.209 12.945 1.00 83.38 483 LEU A C 1
ATOM 3639 O O . LEU A 1 483 ? -38.061 -5.091 12.871 1.00 83.38 483 LEU A O 1
ATOM 3643 N N . GLY A 1 484 ? -36.205 -6.295 12.492 1.00 84.00 484 GLY A N 1
ATOM 3644 C CA . GLY A 1 484 ? -36.885 -7.451 11.901 1.00 84.00 484 GLY A CA 1
ATOM 3645 C C . GLY A 1 484 ? -37.930 -8.076 12.828 1.00 84.00 484 GLY A C 1
ATOM 3646 O O . GLY A 1 484 ? -39.032 -8.394 12.388 1.00 84.00 484 GLY A O 1
ATOM 3647 N N . LYS A 1 485 ? -37.629 -8.179 14.128 1.00 85.12 485 LYS A N 1
ATOM 3648 C CA . LYS A 1 485 ? -38.549 -8.715 15.150 1.00 85.12 485 LYS A CA 1
ATOM 3649 C C . LYS A 1 485 ? -39.646 -7.730 15.575 1.00 85.12 485 LYS A C 1
ATOM 3651 O O . LYS A 1 485 ? -40.604 -8.137 16.230 1.00 85.12 485 LYS A O 1
ATOM 3656 N N . ARG A 1 486 ? -39.504 -6.441 15.258 1.00 86.25 486 ARG A N 1
ATOM 3657 C CA . ARG A 1 486 ? -40.396 -5.356 15.695 1.00 86.25 486 ARG A CA 1
ATOM 3658 C C . ARG A 1 486 ? -40.883 -4.552 14.480 1.00 86.25 486 ARG A C 1
ATOM 3660 O O . ARG A 1 486 ? -40.325 -3.490 14.194 1.00 86.25 486 ARG A O 1
ATOM 3667 N N . PRO A 1 487 ? -41.901 -5.030 13.739 1.00 86.38 487 PRO A N 1
ATOM 3668 C CA . PRO A 1 487 ? -42.363 -4.395 12.497 1.00 86.38 487 PRO A CA 1
ATOM 3669 C C . PRO A 1 487 ? -42.860 -2.951 12.676 1.00 86.38 487 PRO A C 1
ATOM 3671 O O . PRO A 1 487 ? -42.830 -2.175 11.729 1.00 86.38 487 PRO A O 1
ATOM 3674 N N . GLN A 1 488 ? -43.272 -2.577 13.888 1.00 87.31 488 GLN A N 1
ATOM 3675 C CA . GLN A 1 488 ? -43.739 -1.237 14.243 1.00 87.31 488 GLN A CA 1
ATOM 3676 C C . GLN A 1 488 ? -42.623 -0.197 14.435 1.00 87.31 488 GLN A C 1
ATOM 3678 O O . GLN A 1 488 ? -42.937 0.981 14.586 1.00 87.31 488 GLN A O 1
ATOM 3683 N N . LEU A 1 489 ? -41.347 -0.604 14.468 1.00 87.12 489 LEU A N 1
ATOM 3684 C CA . LEU A 1 489 ? -40.213 0.306 14.667 1.00 87.12 489 LEU A CA 1
ATOM 3685 C C . LEU A 1 489 ? -39.592 0.741 13.332 1.00 87.12 489 LEU A C 1
ATOM 3687 O O . LEU A 1 489 ? -39.480 -0.066 12.403 1.00 87.12 489 LEU A O 1
ATOM 3691 N N . LYS A 1 490 ? -39.140 1.995 13.272 1.00 90.38 490 LYS A N 1
ATOM 3692 C CA . LYS A 1 490 ? -38.240 2.546 12.247 1.00 90.38 490 LYS A CA 1
ATOM 3693 C C . LYS A 1 490 ? -36.992 3.144 12.901 1.00 90.38 490 LYS A C 1
ATOM 3695 O O . LYS A 1 490 ? -37.016 3.447 14.094 1.00 90.38 490 LYS A O 1
ATOM 3700 N N . VAL A 1 491 ? -35.917 3.302 12.133 1.00 90.38 491 VAL A N 1
ATOM 3701 C CA . VAL A 1 491 ? -34.685 3.976 12.577 1.00 90.38 491 VAL A CA 1
ATOM 3702 C C . VAL A 1 491 ? -34.394 5.171 11.679 1.00 90.38 491 VAL A C 1
ATOM 3704 O O . VAL A 1 491 ? -34.311 5.022 10.462 1.00 90.38 491 VAL A O 1
ATOM 3707 N N . THR A 1 492 ? -34.170 6.331 12.282 1.00 92.12 492 THR A N 1
ATOM 3708 C CA . THR A 1 492 ? -33.657 7.520 11.598 1.00 92.12 492 THR A CA 1
ATOM 3709 C C . THR A 1 492 ? -32.186 7.687 11.946 1.00 92.12 492 THR A C 1
ATOM 3711 O O . THR A 1 492 ? -31.808 7.684 13.117 1.00 92.12 492 THR A O 1
ATOM 3714 N N . VAL A 1 493 ? -31.328 7.803 10.935 1.00 93.88 493 VAL A N 1
ATOM 3715 C CA . VAL A 1 493 ? -29.890 7.994 11.135 1.00 93.88 493 VAL A CA 1
ATOM 3716 C C . VAL A 1 493 ? -29.520 9.452 10.941 1.00 93.88 493 VAL A C 1
ATOM 3718 O O . VAL A 1 493 ? -29.595 9.975 9.829 1.00 93.88 493 VAL A O 1
ATOM 3721 N N . HIS A 1 494 ? -29.022 10.071 12.002 1.00 94.06 494 HIS A N 1
ATOM 3722 C CA . HIS A 1 494 ? -28.468 11.415 11.968 1.00 94.06 494 HIS A CA 1
ATOM 3723 C C . HIS A 1 494 ? -26.954 11.333 11.826 1.00 94.06 494 HIS A C 1
ATOM 3725 O O . HIS A 1 494 ? -26.233 10.915 12.736 1.00 94.06 494 HIS A O 1
ATOM 3731 N N . GLY A 1 495 ? -26.469 11.705 10.645 1.00 93.94 495 GLY A N 1
ATOM 3732 C CA . GLY A 1 495 ? -25.044 11.747 10.363 1.00 93.94 495 GLY A CA 1
ATOM 3733 C C . GLY A 1 495 ? -24.317 12.729 11.276 1.00 93.94 495 GLY A C 1
ATOM 3734 O O . GLY A 1 495 ? -24.667 13.906 11.317 1.00 93.94 495 GLY A O 1
ATOM 3735 N N . GLY A 1 496 ? -23.297 12.254 11.984 1.00 93.31 496 GLY A N 1
ATOM 3736 C CA . GLY A 1 496 ? -22.494 13.073 12.885 1.00 93.31 496 GLY A CA 1
ATOM 3737 C C . GLY A 1 496 ? -21.322 13.748 12.181 1.00 93.31 496 GLY A C 1
ATOM 3738 O O . GLY A 1 496 ? -20.664 13.126 11.338 1.00 93.31 496 GLY A O 1
ATOM 3739 N N . TYR A 1 497 ? -21.014 14.987 12.559 1.00 94.38 497 TYR A N 1
ATOM 3740 C CA . TYR A 1 497 ? -19.777 15.669 12.172 1.00 94.38 497 TYR A CA 1
ATOM 3741 C C . TYR A 1 497 ? -19.098 16.397 13.333 1.00 94.38 497 TYR A C 1
ATOM 3743 O O . TYR A 1 497 ? -19.753 16.846 14.271 1.00 94.38 497 TYR A O 1
ATOM 3751 N N . ASP A 1 498 ? -17.784 16.584 13.227 1.00 94.00 498 ASP A N 1
ATOM 3752 C CA . ASP A 1 498 ? -17.023 17.505 14.074 1.00 94.00 498 ASP A CA 1
ATOM 3753 C C . ASP A 1 498 ? -16.254 18.501 13.200 1.00 94.00 498 ASP A C 1
ATOM 3755 O O . ASP A 1 498 ? -15.352 18.125 12.453 1.00 94.00 498 ASP A O 1
ATOM 3759 N N . ALA A 1 499 ? -16.591 19.790 13.295 1.00 92.19 499 ALA A N 1
ATOM 3760 C CA . ALA A 1 499 ? -16.029 20.825 12.422 1.00 92.19 499 ALA A CA 1
ATOM 3761 C C . ALA A 1 499 ? -14.494 20.913 12.473 1.00 92.19 499 ALA A C 1
ATOM 3763 O O . ALA A 1 499 ? -13.860 21.295 11.487 1.00 92.19 499 ALA A O 1
ATOM 3764 N N . LYS A 1 500 ? -13.883 20.551 13.606 1.00 91.75 500 LYS A N 1
ATOM 3765 C CA . LYS A 1 500 ? -12.436 20.619 13.785 1.00 91.75 500 LYS A CA 1
ATOM 3766 C C . LYS A 1 500 ? -11.758 19.363 13.247 1.00 91.75 500 LYS A C 1
ATOM 3768 O O . LYS A 1 500 ? -10.887 19.481 12.389 1.00 91.75 500 LYS A O 1
ATOM 3773 N N . LEU A 1 501 ? -12.154 18.189 13.734 1.00 93.31 501 LEU A N 1
ATOM 3774 C CA . LEU A 1 501 ? -11.543 16.905 13.391 1.00 93.31 501 LEU A CA 1
ATOM 3775 C C . LEU A 1 501 ? -11.846 16.507 11.944 1.00 93.31 501 LEU A C 1
ATOM 3777 O O . LEU A 1 501 ? -10.920 16.153 11.213 1.00 93.31 501 LEU A O 1
ATOM 3781 N N . ASP A 1 502 ? -13.103 16.619 11.498 1.00 94.62 502 ASP A N 1
ATOM 3782 C CA . ASP A 1 502 ? -13.440 16.384 10.090 1.00 94.62 502 ASP A CA 1
ATOM 3783 C C . ASP A 1 502 ? -12.819 17.449 9.200 1.00 94.62 502 ASP A C 1
ATOM 3785 O O . ASP A 1 502 ? -12.277 17.124 8.146 1.00 94.62 502 ASP A O 1
ATOM 3789 N N . GLY A 1 503 ? -12.833 18.712 9.634 1.00 94.81 503 GLY A N 1
ATOM 3790 C CA . GLY A 1 503 ? -12.246 19.794 8.856 1.00 94.81 503 GLY A CA 1
ATOM 3791 C C . GLY A 1 503 ? -10.748 19.600 8.613 1.00 94.81 503 GLY A C 1
ATOM 3792 O O . GLY A 1 503 ? -10.271 19.774 7.493 1.00 94.81 503 GLY A O 1
ATOM 3793 N N . GLU A 1 504 ? -9.995 19.202 9.639 1.00 94.75 504 GLU A N 1
ATOM 3794 C CA . GLU A 1 504 ? -8.571 18.878 9.516 1.00 94.75 504 GLU A CA 1
ATOM 3795 C C . GLU A 1 504 ? -8.341 17.659 8.611 1.00 94.75 504 GLU A C 1
ATOM 3797 O O . GLU A 1 504 ? -7.499 17.712 7.711 1.00 94.75 504 GLU A O 1
ATOM 3802 N N . ALA A 1 505 ? -9.121 16.589 8.789 1.00 94.38 505 ALA A N 1
ATOM 3803 C CA . ALA A 1 505 ? -8.999 15.371 7.993 1.00 94.38 505 ALA A CA 1
ATOM 3804 C C . ALA A 1 505 ? -9.329 15.593 6.505 1.00 94.38 505 ALA A C 1
ATOM 3806 O O . ALA A 1 505 ? -8.613 15.089 5.633 1.00 94.38 505 ALA A O 1
ATOM 3807 N N . LEU A 1 506 ? -10.368 16.378 6.202 1.00 95.62 506 LEU A N 1
ATOM 3808 C CA . LEU A 1 506 ? -10.755 16.748 4.838 1.00 95.62 506 LEU A CA 1
ATOM 3809 C C . LEU A 1 506 ? -9.695 17.637 4.181 1.00 95.62 506 LEU A C 1
ATOM 3811 O O . LEU A 1 506 ? -9.251 17.341 3.073 1.00 95.62 506 LEU A O 1
ATOM 3815 N N . ARG A 1 507 ? -9.187 18.657 4.886 1.00 96.38 507 ARG A N 1
ATOM 3816 C CA . ARG A 1 507 ? -8.070 19.479 4.391 1.00 96.38 507 ARG A CA 1
ATOM 3817 C C . ARG A 1 507 ? -6.831 18.636 4.100 1.00 96.38 507 ARG A C 1
ATOM 3819 O O . ARG A 1 507 ? -6.235 18.765 3.031 1.00 96.38 507 ARG A O 1
ATOM 3826 N N . ALA A 1 508 ? -6.465 17.728 5.005 1.00 96.31 508 ALA A N 1
ATOM 3827 C CA . ALA A 1 508 ? -5.341 16.818 4.805 1.00 96.31 508 ALA A CA 1
ATOM 3828 C C . ALA A 1 508 ? -5.560 15.895 3.598 1.00 96.31 508 ALA A C 1
ATOM 3830 O O . ALA A 1 508 ? -4.632 15.634 2.832 1.00 96.31 508 ALA A O 1
ATOM 3831 N N . ARG A 1 509 ? -6.790 15.414 3.388 1.00 95.12 509 ARG A N 1
ATOM 3832 C CA . ARG A 1 509 ? -7.162 14.655 2.192 1.00 95.12 509 ARG A CA 1
ATOM 3833 C C . ARG A 1 509 ? -6.990 15.492 0.921 1.00 95.12 509 ARG A C 1
ATOM 3835 O O . ARG A 1 509 ? -6.282 15.035 0.030 1.00 95.12 509 ARG A O 1
ATOM 3842 N N . HIS A 1 510 ? -7.505 16.721 0.872 1.00 94.81 510 HIS A N 1
ATOM 3843 C CA . HIS A 1 510 ? -7.346 17.617 -0.282 1.00 94.81 510 HIS A CA 1
ATOM 3844 C C . HIS A 1 510 ? -5.880 17.897 -0.623 1.00 94.81 510 HIS A C 1
ATOM 3846 O O . HIS A 1 510 ? -5.499 17.888 -1.793 1.00 94.81 510 HIS A O 1
ATOM 3852 N N . VAL A 1 511 ? -5.026 18.124 0.383 1.00 97.00 511 VAL A N 1
ATOM 3853 C CA . VAL A 1 511 ? -3.583 18.306 0.151 1.00 97.00 511 VAL A CA 1
ATOM 3854 C C . VAL A 1 511 ? -2.963 17.049 -0.451 1.00 97.00 511 VAL A C 1
ATOM 3856 O O . VAL A 1 511 ? -2.186 17.154 -1.398 1.00 97.00 511 VAL A O 1
ATOM 3859 N N . ARG A 1 512 ? -3.311 15.858 0.049 1.00 96.12 512 ARG A N 1
ATOM 3860 C CA . ARG A 1 512 ? -2.782 14.595 -0.489 1.00 96.12 512 ARG A CA 1
ATOM 3861 C C . ARG A 1 512 ? -3.317 14.271 -1.883 1.00 96.12 512 ARG A C 1
ATOM 3863 O O . ARG A 1 512 ? -2.574 13.704 -2.677 1.00 96.12 512 ARG A O 1
ATOM 3870 N N . GLU A 1 513 ? -4.556 14.639 -2.196 1.00 95.12 513 GLU A N 1
ATOM 3871 C CA . GLU A 1 513 ? -5.135 14.523 -3.541 1.00 95.12 513 GLU A CA 1
ATOM 3872 C C . GLU A 1 513 ? -4.431 15.464 -4.528 1.00 95.12 513 GLU A C 1
ATOM 3874 O O . GLU A 1 513 ? -4.036 15.036 -5.613 1.00 95.12 513 GLU A O 1
ATOM 3879 N N . ASP A 1 514 ? -4.187 16.721 -4.141 1.00 95.31 514 ASP A N 1
ATOM 3880 C CA . ASP A 1 514 ? -3.435 17.665 -4.973 1.00 95.31 514 ASP A CA 1
ATOM 3881 C C . ASP A 1 514 ? -1.986 17.205 -5.192 1.00 95.31 514 ASP A C 1
ATOM 3883 O O . ASP A 1 514 ? -1.489 17.205 -6.320 1.00 95.31 514 ASP A O 1
ATOM 3887 N N . LEU A 1 515 ? -1.334 16.722 -4.132 1.00 95.75 515 LEU A N 1
ATOM 3888 C CA . LEU A 1 515 ? 0.002 16.140 -4.211 1.00 95.75 515 LEU A CA 1
ATOM 3889 C C . LEU A 1 515 ? 0.032 14.913 -5.135 1.00 95.75 515 LEU A C 1
ATOM 3891 O O . LEU A 1 515 ? 0.909 14.819 -5.989 1.00 95.75 515 LEU A O 1
ATOM 3895 N N . ALA A 1 516 ? -0.927 13.992 -5.004 1.00 93.62 516 ALA A N 1
ATOM 3896 C CA . ALA A 1 516 ? -1.019 12.807 -5.854 1.00 93.62 516 ALA A CA 1
ATOM 3897 C C . ALA A 1 516 ? -1.125 13.187 -7.341 1.00 93.62 516 ALA A C 1
ATOM 3899 O O . ALA A 1 516 ? -0.355 12.670 -8.151 1.00 93.62 516 ALA A O 1
ATOM 3900 N N . ARG A 1 517 ? -1.979 14.161 -7.691 1.00 92.25 517 ARG A N 1
ATOM 3901 C CA . ARG A 1 517 ? -2.098 14.662 -9.073 1.00 92.25 517 ARG A CA 1
ATOM 3902 C C . ARG A 1 517 ? -0.779 15.222 -9.605 1.00 92.25 517 ARG A C 1
ATOM 3904 O O . ARG A 1 517 ? -0.396 14.917 -10.730 1.00 92.25 517 ARG A O 1
ATOM 3911 N N . ARG A 1 518 ? -0.051 16.002 -8.797 1.00 92.94 518 ARG A N 1
ATOM 3912 C CA . ARG A 1 518 ? 1.262 16.570 -9.174 1.00 92.94 518 ARG A CA 1
ATOM 3913 C C . ARG A 1 518 ? 2.345 15.513 -9.353 1.00 92.94 518 ARG A C 1
ATOM 3915 O O . ARG A 1 518 ? 3.277 15.722 -10.124 1.00 92.94 518 ARG A O 1
ATOM 3922 N N . LEU A 1 519 ? 2.223 14.390 -8.651 1.00 91.31 519 LEU A N 1
ATOM 3923 C CA . LEU A 1 519 ? 3.110 13.238 -8.787 1.00 91.31 519 LEU A CA 1
ATOM 3924 C C . LEU A 1 519 ? 2.703 12.297 -9.934 1.00 91.31 519 LEU A C 1
ATOM 3926 O O . LEU A 1 519 ? 3.355 11.275 -10.118 1.00 91.31 519 LEU A O 1
ATOM 3930 N N . GLY A 1 520 ? 1.658 12.625 -10.705 1.00 88.06 520 GLY A N 1
ATOM 3931 C CA . GLY A 1 520 ? 1.175 11.787 -11.807 1.00 88.06 520 GLY A CA 1
ATOM 3932 C C . GLY A 1 520 ? 0.400 10.545 -11.355 1.00 88.06 520 GLY A C 1
ATOM 3933 O O . GLY A 1 520 ? 0.173 9.645 -12.157 1.00 88.06 520 GLY A O 1
ATOM 3934 N N . VAL A 1 521 ? -0.015 10.485 -10.087 1.00 87.69 521 VAL A N 1
ATOM 3935 C CA . VAL A 1 521 ? -0.824 9.388 -9.544 1.00 87.69 521 VAL A CA 1
ATOM 3936 C C . VAL A 1 521 ? -2.277 9.591 -9.962 1.00 87.69 521 VAL A C 1
ATOM 3938 O O . VAL A 1 521 ? -2.892 10.611 -9.641 1.00 87.69 521 VAL A O 1
ATOM 3941 N N . THR A 1 522 ? -2.849 8.592 -10.629 1.00 85.75 522 THR A N 1
ATOM 3942 C CA . THR A 1 522 ? -4.274 8.582 -10.988 1.00 85.75 522 THR A CA 1
ATOM 3943 C C . THR A 1 522 ? -5.070 7.967 -9.846 1.00 85.75 522 THR A C 1
ATOM 3945 O O . THR A 1 522 ? -4.748 6.859 -9.433 1.00 85.75 522 THR A O 1
ATOM 3948 N N . LEU A 1 523 ? -6.094 8.656 -9.331 1.00 90.00 523 LEU A N 1
ATOM 3949 C CA . LEU A 1 523 ? -6.943 8.170 -8.235 1.00 90.00 523 LEU A CA 1
ATOM 3950 C C . LEU A 1 523 ? -8.336 7.765 -8.741 1.00 90.00 523 LEU A C 1
ATOM 3952 O O . LEU A 1 523 ? -8.932 8.479 -9.549 1.00 90.00 523 LEU A O 1
ATOM 3956 N N . LYS A 1 524 ? -8.876 6.648 -8.241 1.00 89.62 524 LYS A N 1
ATOM 3957 C CA . LYS A 1 524 ? -10.289 6.273 -8.431 1.00 89.62 524 LYS A CA 1
ATOM 3958 C C . LYS A 1 524 ? -11.194 7.216 -7.611 1.00 89.62 524 LYS A C 1
ATOM 3960 O O . LYS A 1 524 ? -10.754 7.741 -6.585 1.00 89.62 524 LYS A O 1
ATOM 3965 N N . PRO A 1 525 ? -12.467 7.425 -7.999 1.00 85.69 525 PRO A N 1
ATOM 3966 C CA . PRO A 1 525 ? -13.404 8.208 -7.194 1.00 85.69 525 PRO A CA 1
ATOM 3967 C C . PRO A 1 525 ? -13.481 7.692 -5.750 1.00 85.69 525 PRO A C 1
ATOM 3969 O O . PRO A 1 525 ? -13.669 6.500 -5.525 1.00 85.69 525 PRO A O 1
ATOM 3972 N N . GLY A 1 526 ? -13.311 8.585 -4.773 1.00 84.00 526 GLY A N 1
ATOM 3973 C CA . GLY A 1 526 ? -13.360 8.241 -3.347 1.00 84.00 526 GLY A CA 1
ATOM 3974 C C . GLY A 1 526 ? -12.115 7.534 -2.786 1.00 84.00 526 GLY A C 1
ATOM 3975 O O . GLY A 1 526 ? -12.037 7.363 -1.568 1.00 84.00 526 GLY A O 1
ATOM 3976 N N . GLU A 1 527 ? -11.125 7.193 -3.615 1.00 89.31 527 GLU A N 1
ATOM 3977 C CA . GLU A 1 527 ? -9.898 6.503 -3.199 1.00 89.31 527 GLU A CA 1
ATOM 3978 C C . GLU A 1 527 ? -9.048 7.357 -2.246 1.00 89.31 527 GLU A C 1
ATOM 3980 O O . GLU A 1 527 ? -8.900 8.565 -2.432 1.00 89.31 527 GLU A O 1
ATOM 3985 N N . ASP A 1 528 ? -8.475 6.732 -1.211 1.00 90.38 528 ASP A N 1
ATOM 3986 C CA . ASP A 1 528 ? -7.497 7.408 -0.354 1.00 90.38 528 ASP A CA 1
ATOM 3987 C C . ASP A 1 528 ? -6.171 7.564 -1.136 1.00 90.38 528 ASP A C 1
ATOM 3989 O O . ASP A 1 528 ? -5.594 6.560 -1.583 1.00 90.38 528 ASP A O 1
ATOM 3993 N N . PRO A 1 529 ? -5.626 8.791 -1.277 1.00 91.50 529 PRO A N 1
ATOM 3994 C CA . PRO A 1 529 ? -4.312 8.994 -1.876 1.00 91.50 529 PRO A CA 1
ATOM 3995 C C . PRO A 1 529 ? -3.189 8.208 -1.190 1.00 91.50 529 PRO A C 1
ATOM 3997 O O . PRO A 1 529 ? -2.157 7.987 -1.812 1.00 91.50 529 PRO A O 1
ATOM 4000 N N . GLY A 1 530 ? -3.364 7.764 0.055 1.00 92.69 530 GLY A N 1
ATOM 4001 C CA . GLY A 1 530 ? -2.352 7.041 0.819 1.00 92.69 530 GLY A CA 1
ATOM 4002 C C . GLY A 1 530 ? -1.370 7.977 1.535 1.00 92.69 530 GLY A C 1
ATOM 4003 O O . GLY A 1 530 ? -1.635 9.181 1.660 1.00 92.69 530 GLY A O 1
ATOM 4004 N N . PRO A 1 531 ? -0.251 7.440 2.047 1.00 95.06 531 PRO A N 1
ATOM 4005 C CA . PRO A 1 531 ? 0.716 8.216 2.807 1.00 95.06 531 PRO A CA 1
ATOM 4006 C C . PRO A 1 531 ? 1.590 9.101 1.903 1.00 95.06 531 PRO A C 1
ATOM 4008 O O . PRO A 1 531 ? 1.682 8.904 0.682 1.00 95.06 531 PRO A O 1
ATOM 4011 N N . VAL A 1 532 ? 2.239 10.088 2.524 1.00 95.06 532 VAL A N 1
ATOM 4012 C CA . VAL A 1 532 ? 3.180 11.014 1.879 1.00 95.06 532 VAL A CA 1
ATOM 4013 C C . VAL A 1 532 ? 4.609 10.504 2.076 1.00 95.06 532 VAL A C 1
ATOM 4015 O O . VAL A 1 532 ? 5.025 10.243 3.201 1.00 95.06 532 VAL A O 1
ATOM 4018 N N . ALA A 1 533 ? 5.372 10.376 0.988 1.00 93.12 533 ALA A N 1
ATOM 4019 C CA . ALA A 1 533 ? 6.782 9.991 1.035 1.00 93.12 533 ALA A CA 1
ATOM 4020 C C . ALA A 1 533 ? 7.670 11.229 1.246 1.00 93.12 533 ALA A C 1
ATOM 4022 O O . ALA A 1 533 ? 8.194 11.797 0.293 1.00 93.12 533 ALA A O 1
ATOM 4023 N N . PHE A 1 534 ? 7.826 11.674 2.493 1.00 93.06 534 PHE A N 1
ATOM 4024 C CA . PHE A 1 534 ? 8.566 12.906 2.816 1.00 93.06 534 PHE A CA 1
ATOM 4025 C C . PHE A 1 534 ? 10.055 12.887 2.439 1.00 93.06 534 PHE A C 1
ATOM 4027 O O . PHE A 1 534 ? 10.647 13.949 2.257 1.00 93.06 534 PHE A O 1
ATOM 4034 N N . ASP A 1 535 ? 10.640 11.703 2.268 1.00 89.19 535 ASP A N 1
ATOM 4035 C CA . ASP A 1 535 ? 12.050 11.523 1.899 1.00 89.19 535 ASP A CA 1
ATOM 4036 C C . ASP A 1 535 ? 12.246 11.535 0.367 1.00 89.19 535 ASP A C 1
ATOM 4038 O O . ASP A 1 535 ? 13.368 11.601 -0.137 1.00 89.19 535 ASP A O 1
ATOM 4042 N N . ASP A 1 536 ? 11.150 11.474 -0.400 1.00 88.88 536 ASP A N 1
ATOM 4043 C CA . ASP A 1 536 ? 11.186 11.427 -1.857 1.00 88.88 536 ASP A CA 1
ATOM 4044 C C . ASP A 1 536 ? 11.345 12.825 -2.468 1.00 88.88 536 ASP A C 1
ATOM 4046 O O . ASP A 1 536 ? 10.551 13.736 -2.230 1.00 88.88 536 ASP A O 1
ATOM 4050 N N . VAL A 1 537 ? 12.338 12.992 -3.344 1.00 88.25 537 VAL A N 1
ATOM 4051 C CA . VAL A 1 537 ? 12.671 14.300 -3.928 1.00 88.25 537 VAL A CA 1
ATOM 4052 C C . VAL A 1 537 ? 11.542 14.908 -4.767 1.00 88.25 537 VAL A C 1
ATOM 4054 O O . VAL A 1 537 ? 11.390 16.132 -4.799 1.00 88.25 537 VAL A O 1
ATOM 4057 N N . LYS A 1 538 ? 10.735 14.089 -5.457 1.00 90.31 538 LYS A N 1
ATOM 4058 C CA . LYS A 1 538 ? 9.610 14.596 -6.262 1.00 90.31 538 LYS A CA 1
ATOM 4059 C C . LYS A 1 538 ? 8.512 15.110 -5.342 1.00 90.31 538 LYS A C 1
ATOM 4061 O O . LYS A 1 538 ? 7.987 16.196 -5.577 1.00 90.31 538 LYS A O 1
ATOM 4066 N N . THR A 1 539 ? 8.245 14.382 -4.262 1.00 93.56 539 THR A N 1
ATOM 4067 C CA . THR A 1 539 ? 7.324 14.795 -3.198 1.00 93.56 539 THR A CA 1
ATOM 4068 C C . THR A 1 539 ? 7.777 16.097 -2.542 1.00 93.56 539 THR A C 1
ATOM 4070 O O . THR A 1 539 ? 7.005 17.049 -2.475 1.00 93.56 539 THR A O 1
ATOM 4073 N N . GLN A 1 540 ? 9.046 16.189 -2.146 1.00 93.94 540 GLN A N 1
ATOM 4074 C CA . GLN A 1 540 ? 9.636 17.390 -1.551 1.00 93.94 540 GLN A CA 1
ATOM 4075 C C . GLN A 1 540 ? 9.485 18.623 -2.456 1.00 93.94 540 GLN A C 1
ATOM 4077 O O . GLN A 1 540 ? 9.005 19.672 -2.023 1.00 93.94 540 GLN A O 1
ATOM 4082 N N . ARG A 1 541 ? 9.815 18.486 -3.748 1.00 93.00 541 ARG A N 1
ATOM 4083 C CA . ARG A 1 541 ? 9.642 19.558 -4.743 1.00 93.00 541 ARG A CA 1
ATOM 4084 C C . ARG A 1 541 ? 8.178 19.942 -4.950 1.00 93.00 541 ARG A C 1
ATOM 4086 O O . ARG A 1 541 ? 7.884 21.127 -5.094 1.00 93.00 541 ARG A O 1
ATOM 4093 N N . ALA A 1 542 ? 7.272 18.966 -4.959 1.00 95.06 542 ALA A N 1
ATOM 4094 C CA . ALA A 1 542 ? 5.843 19.217 -5.096 1.00 95.06 542 ALA A CA 1
ATOM 4095 C C . ALA A 1 542 ? 5.282 19.981 -3.885 1.00 95.06 542 ALA A C 1
ATOM 4097 O O . ALA A 1 542 ? 4.547 20.946 -4.080 1.00 95.06 542 ALA A O 1
ATOM 4098 N N . LEU A 1 543 ? 5.684 19.631 -2.658 1.00 95.88 543 LEU A N 1
ATOM 4099 C CA . LEU A 1 543 ? 5.292 20.356 -1.442 1.00 95.88 543 LEU A CA 1
ATOM 4100 C C . LEU A 1 543 ? 5.786 21.811 -1.460 1.00 95.88 543 LEU A C 1
ATOM 4102 O O . LEU A 1 543 ? 5.023 22.726 -1.157 1.00 95.88 543 LEU A O 1
ATOM 4106 N N . GLU A 1 544 ? 7.035 22.049 -1.872 1.00 94.12 544 GLU A N 1
ATOM 4107 C CA . GLU A 1 544 ? 7.554 23.414 -2.031 1.00 94.12 544 GLU A CA 1
ATOM 4108 C C . GLU A 1 544 ? 6.784 24.215 -3.089 1.00 94.12 544 GLU A C 1
ATOM 4110 O O . GLU A 1 544 ? 6.497 25.393 -2.881 1.00 94.12 544 GLU A O 1
ATOM 4115 N N . ALA A 1 545 ? 6.448 23.598 -4.227 1.00 94.19 545 ALA A N 1
ATOM 4116 C CA . ALA A 1 545 ? 5.655 24.244 -5.271 1.00 94.19 545 ALA A CA 1
ATOM 4117 C C . ALA A 1 545 ? 4.251 24.609 -4.762 1.00 94.19 545 ALA A C 1
ATOM 4119 O O . ALA A 1 545 ? 3.826 25.753 -4.908 1.00 94.19 545 ALA A O 1
ATOM 4120 N N . MET A 1 546 ? 3.581 23.678 -4.075 1.00 94.75 546 MET A N 1
ATOM 4121 C CA . MET A 1 546 ? 2.272 23.913 -3.457 1.00 94.75 546 MET A CA 1
ATOM 4122 C C . MET A 1 546 ? 2.313 25.059 -2.438 1.00 94.75 546 MET A C 1
ATOM 4124 O O . MET A 1 546 ? 1.374 25.851 -2.370 1.00 94.75 546 MET A O 1
ATOM 4128 N N . LEU A 1 547 ? 3.396 25.181 -1.660 1.00 93.75 547 LEU A N 1
ATOM 4129 C CA . LEU A 1 547 ? 3.561 26.290 -0.716 1.00 93.75 547 LEU A CA 1
ATOM 4130 C C . LEU A 1 547 ? 3.684 27.635 -1.431 1.00 93.75 547 LEU A C 1
ATOM 4132 O O . LEU A 1 547 ? 3.003 28.577 -1.033 1.00 93.75 547 LEU A O 1
ATOM 4136 N N . ARG A 1 548 ? 4.502 27.735 -2.489 1.00 92.44 548 ARG A N 1
ATOM 4137 C CA . ARG A 1 548 ? 4.648 28.984 -3.267 1.00 92.44 548 ARG A CA 1
ATOM 4138 C C . ARG A 1 548 ? 3.321 29.427 -3.874 1.00 92.44 548 ARG A C 1
ATOM 4140 O O . ARG A 1 548 ? 2.967 30.599 -3.799 1.00 92.44 548 ARG A O 1
ATOM 4147 N N . GLU A 1 549 ? 2.565 28.480 -4.417 1.00 90.81 549 GLU A N 1
ATOM 4148 C CA . GLU A 1 549 ? 1.270 28.758 -5.039 1.00 90.81 549 GLU A CA 1
ATOM 4149 C C . GLU A 1 549 ? 0.219 29.244 -4.029 1.00 90.81 549 GLU A C 1
ATOM 4151 O O . GLU A 1 549 ? -0.559 30.142 -4.344 1.00 90.81 549 GLU A O 1
ATOM 4156 N N . ARG A 1 550 ? 0.204 28.699 -2.804 1.00 87.56 550 ARG A N 1
ATOM 4157 C CA . ARG A 1 550 ? -0.773 29.089 -1.769 1.00 87.56 550 ARG A CA 1
ATOM 4158 C C . ARG A 1 550 ? -0.339 30.288 -0.924 1.00 87.56 550 ARG A C 1
ATOM 4160 O O . ARG A 1 550 ? -1.191 31.010 -0.416 1.00 87.56 550 ARG A O 1
ATOM 4167 N N . GLY A 1 551 ? 0.964 30.479 -0.725 1.00 74.94 551 GLY A N 1
ATOM 4168 C CA . GLY A 1 551 ? 1.528 31.438 0.231 1.00 74.94 551 GLY A CA 1
ATOM 4169 C C . GLY A 1 551 ? 2.285 32.620 -0.383 1.00 74.94 551 GLY A C 1
ATOM 4170 O O . GLY A 1 551 ? 2.895 33.372 0.373 1.00 74.94 551 GLY A O 1
ATOM 4171 N N . ARG A 1 552 ? 2.239 32.809 -1.714 1.00 77.31 552 ARG A N 1
ATOM 4172 C CA . ARG A 1 552 ? 3.051 33.781 -2.487 1.00 77.31 552 ARG A CA 1
ATOM 4173 C C . ARG A 1 552 ? 4.542 33.398 -2.541 1.00 77.31 552 ARG A C 1
ATOM 4175 O O . ARG A 1 552 ? 4.982 32.445 -1.903 1.00 77.31 552 ARG A O 1
ATOM 4182 N N . ASP A 1 553 ? 5.346 34.151 -3.294 1.00 77.75 553 ASP A N 1
ATOM 4183 C CA . ASP A 1 553 ? 6.729 33.771 -3.645 1.00 77.75 553 ASP A CA 1
ATOM 4184 C C . ASP A 1 553 ? 7.659 33.491 -2.447 1.00 77.75 553 ASP A C 1
ATOM 4186 O O . ASP A 1 553 ? 8.547 32.645 -2.547 1.00 77.75 553 ASP A O 1
ATOM 4190 N N . LYS A 1 554 ? 7.437 34.145 -1.295 1.00 85.31 554 LYS A N 1
ATOM 4191 C CA . LYS A 1 554 ? 8.245 33.981 -0.067 1.00 85.31 554 LYS A CA 1
ATOM 4192 C C . LYS A 1 554 ? 7.749 32.882 0.884 1.00 85.31 554 LYS A C 1
ATOM 4194 O O . LYS A 1 554 ? 8.360 32.666 1.928 1.00 85.31 554 LYS A O 1
ATOM 4199 N N . ALA A 1 555 ? 6.685 32.156 0.535 1.00 89.06 555 ALA A N 1
ATOM 4200 C CA . ALA A 1 555 ? 6.055 31.171 1.422 1.00 89.06 555 ALA A CA 1
ATOM 4201 C C . ALA A 1 555 ? 7.011 30.090 1.931 1.00 89.06 555 ALA A C 1
ATOM 4203 O O . ALA A 1 555 ? 6.915 29.665 3.080 1.00 89.06 555 ALA A O 1
ATOM 4204 N N . VAL A 1 556 ? 7.922 29.630 1.070 1.00 89.31 556 VAL A N 1
ATOM 4205 C CA . VAL A 1 556 ? 8.886 28.577 1.418 1.00 89.31 556 VAL A CA 1
ATOM 4206 C C . VAL A 1 556 ? 9.913 29.102 2.417 1.00 89.31 556 VAL A C 1
ATOM 4208 O O . VAL A 1 556 ? 10.214 28.412 3.385 1.00 89.31 556 VAL A O 1
ATOM 4211 N N . ASP A 1 557 ? 10.403 30.329 2.234 1.00 90.50 557 ASP A N 1
ATOM 4212 C CA . ASP A 1 557 ? 11.373 30.943 3.146 1.00 90.50 557 ASP A CA 1
ATOM 4213 C C . ASP A 1 557 ? 10.746 31.228 4.515 1.00 90.50 557 ASP A C 1
ATOM 4215 O O . ASP A 1 557 ? 11.348 30.958 5.553 1.00 90.50 557 ASP A O 1
ATOM 4219 N N . GLU A 1 558 ? 9.495 31.691 4.533 1.00 90.44 558 GLU A N 1
ATOM 4220 C CA . GLU A 1 558 ? 8.736 31.878 5.770 1.00 90.44 558 GLU A CA 1
ATOM 4221 C C . GLU A 1 558 ? 8.452 30.551 6.483 1.00 90.44 558 GLU A C 1
ATOM 4223 O O . GLU A 1 558 ? 8.573 30.472 7.707 1.00 90.44 558 GLU A O 1
ATOM 4228 N N . ALA A 1 559 ? 8.100 29.499 5.738 1.00 90.56 559 ALA A N 1
ATOM 4229 C CA . ALA A 1 559 ? 7.888 28.163 6.288 1.00 90.56 559 ALA A CA 1
ATOM 4230 C C . ALA A 1 559 ? 9.182 27.591 6.889 1.00 90.56 559 ALA A C 1
ATOM 4232 O O . ALA A 1 559 ? 9.153 27.042 7.992 1.00 90.56 559 ALA A O 1
ATOM 4233 N N . MET A 1 560 ? 10.326 27.779 6.218 1.00 92.25 560 MET A N 1
ATOM 4234 C CA . MET A 1 560 ? 11.640 27.415 6.760 1.00 92.25 560 MET A CA 1
ATOM 4235 C C . MET A 1 560 ? 11.936 28.185 8.045 1.00 92.25 560 MET A C 1
ATOM 4237 O O . MET A 1 560 ? 12.225 27.562 9.059 1.00 92.25 560 MET A O 1
ATOM 4241 N N . ALA A 1 561 ? 11.780 29.511 8.058 1.00 91.88 561 ALA A N 1
ATOM 4242 C CA . ALA A 1 561 ? 12.034 30.315 9.254 1.00 91.88 561 ALA A CA 1
ATOM 4243 C C . ALA A 1 561 ? 11.145 29.898 10.444 1.00 91.88 561 ALA A C 1
ATOM 4245 O O . ALA A 1 561 ? 11.597 29.868 11.591 1.00 91.88 561 ALA A O 1
ATOM 4246 N N . ARG A 1 562 ? 9.880 29.528 10.190 1.00 91.00 562 ARG A N 1
ATOM 4247 C CA . ARG A 1 562 ? 8.977 28.967 11.213 1.00 91.00 562 ARG A CA 1
ATOM 4248 C C . ARG A 1 562 ? 9.458 27.607 11.718 1.00 91.00 562 ARG A C 1
ATOM 4250 O O . ARG A 1 562 ? 9.414 27.358 12.926 1.00 91.00 562 ARG A O 1
ATOM 4257 N N . TYR A 1 563 ? 9.921 26.737 10.824 1.00 92.50 563 TYR A N 1
ATOM 4258 C CA . TYR A 1 563 ? 10.499 25.448 11.195 1.00 92.50 563 TYR A CA 1
ATOM 4259 C C . TYR A 1 563 ? 11.774 25.618 12.027 1.00 92.50 563 TYR A C 1
ATOM 4261 O O . TYR A 1 563 ? 11.877 25.019 13.093 1.00 92.50 563 TYR A O 1
ATOM 4269 N N . GLU A 1 564 ? 12.706 26.476 11.618 1.00 93.31 564 GLU A N 1
ATOM 4270 C CA . GLU A 1 564 ? 13.949 26.723 12.359 1.00 93.31 564 GLU A CA 1
ATOM 4271 C C . GLU A 1 564 ? 13.664 27.287 13.754 1.00 93.31 564 GLU A C 1
ATOM 4273 O O . GLU A 1 564 ? 14.219 26.822 14.750 1.00 93.31 564 GLU A O 1
ATOM 4278 N N . LYS A 1 565 ? 12.715 28.227 13.853 1.00 92.62 565 LYS A N 1
ATOM 4279 C CA . LYS A 1 565 ? 12.286 28.807 15.132 1.00 92.62 565 LYS A CA 1
ATOM 4280 C C . LYS A 1 565 ? 11.634 27.783 16.067 1.00 92.62 565 LYS A C 1
ATOM 4282 O O . LYS A 1 565 ? 11.803 27.886 17.278 1.00 92.62 565 LYS A O 1
ATOM 4287 N N . SER A 1 566 ? 10.859 26.838 15.532 1.00 90.81 566 SER A N 1
ATOM 4288 C CA . SER A 1 566 ? 10.133 25.843 16.339 1.00 90.81 566 SER A CA 1
ATOM 4289 C C . SER A 1 566 ? 10.960 24.600 16.670 1.00 90.81 566 SER A C 1
ATOM 4291 O O . SER A 1 566 ? 10.775 24.020 17.736 1.00 90.81 566 SER A O 1
ATOM 4293 N N . SER A 1 567 ? 11.871 24.194 15.785 1.00 89.38 567 SER A N 1
ATOM 4294 C CA . SER A 1 567 ? 12.696 22.992 15.945 1.00 89.38 567 SER A CA 1
ATOM 4295 C C . SER A 1 567 ? 14.066 23.262 16.572 1.00 89.38 567 SER A C 1
ATOM 4297 O O . SER A 1 567 ? 14.684 22.336 17.094 1.00 89.38 567 SER A O 1
ATOM 4299 N N . GLY A 1 568 ? 14.569 24.500 16.490 1.00 88.50 568 GLY A N 1
ATOM 4300 C CA . GLY A 1 568 ? 15.944 24.850 16.857 1.00 88.50 568 GLY A CA 1
ATOM 4301 C C . GLY A 1 568 ? 17.008 24.278 15.910 1.00 88.50 568 GLY A C 1
ATOM 4302 O O . GLY A 1 568 ? 18.199 24.398 16.192 1.00 88.50 568 GLY A O 1
ATOM 4303 N N . LYS A 1 569 ? 16.603 23.645 14.801 1.00 88.31 569 LYS A N 1
ATOM 4304 C CA . LYS A 1 569 ? 17.489 23.077 13.779 1.00 88.31 569 LYS A CA 1
ATOM 4305 C C . LYS A 1 569 ? 17.487 23.963 12.544 1.00 88.31 569 LYS A C 1
ATOM 4307 O O . LYS A 1 569 ? 16.469 24.559 12.215 1.00 88.31 569 LYS A O 1
ATOM 4312 N N . LYS A 1 570 ? 18.621 24.024 11.849 1.00 88.69 570 LYS A N 1
ATOM 4313 C CA . LYS A 1 570 ? 18.718 24.709 10.557 1.00 88.69 570 LYS A CA 1
ATOM 4314 C C . LYS A 1 570 ? 17.974 23.900 9.493 1.00 88.69 570 LYS A C 1
ATOM 4316 O O . LYS A 1 570 ? 18.140 22.685 9.447 1.00 88.69 570 LYS A O 1
ATOM 4321 N N . ALA A 1 571 ? 17.181 24.566 8.660 1.00 88.25 571 ALA A N 1
ATOM 4322 C CA . ALA A 1 571 ? 16.415 23.917 7.605 1.00 88.25 571 ALA A CA 1
ATOM 4323 C C . ALA A 1 571 ? 17.341 23.474 6.466 1.00 88.25 571 ALA A C 1
ATOM 4325 O O . ALA A 1 571 ? 18.096 24.284 5.917 1.00 88.25 571 ALA A O 1
ATOM 4326 N N . GLU A 1 572 ? 17.245 22.209 6.059 1.00 86.88 572 GLU A N 1
ATOM 4327 C CA . GLU A 1 572 ? 17.995 21.692 4.912 1.00 86.88 572 GLU A CA 1
ATOM 4328 C C . GLU A 1 572 ? 17.056 21.267 3.781 1.00 86.88 572 GLU A C 1
ATOM 4330 O O . GLU A 1 572 ? 16.254 20.341 3.902 1.00 86.88 572 GLU A O 1
ATOM 4335 N N . ARG A 1 573 ? 17.165 21.938 2.631 1.00 88.25 573 ARG A N 1
ATOM 4336 C CA . ARG A 1 573 ? 16.404 21.604 1.418 1.00 88.25 573 ARG A CA 1
ATOM 4337 C C . ARG A 1 573 ? 17.168 20.634 0.529 1.00 88.25 573 ARG A C 1
ATOM 4339 O O . ARG A 1 573 ? 18.397 20.580 0.554 1.00 88.25 573 ARG A O 1
ATOM 4346 N N . ALA A 1 574 ? 16.432 19.924 -0.325 1.00 80.50 574 ALA A N 1
ATOM 4347 C CA . ALA A 1 574 ? 17.036 19.064 -1.334 1.00 80.50 574 ALA A CA 1
ATOM 4348 C C . ALA A 1 574 ? 17.961 19.890 -2.241 1.00 80.50 574 ALA A C 1
ATOM 4350 O O . ALA A 1 574 ? 17.516 20.798 -2.950 1.00 80.50 574 ALA A O 1
ATOM 4351 N N . SER A 1 575 ? 19.258 19.584 -2.220 1.00 80.69 575 SER A N 1
ATOM 4352 C CA . SER A 1 575 ? 20.229 20.283 -3.059 1.00 80.69 575 SER A CA 1
ATOM 4353 C C . SER A 1 575 ? 20.050 19.907 -4.534 1.00 80.69 575 SER A C 1
ATOM 4355 O O . SER A 1 575 ? 19.559 18.826 -4.874 1.00 80.69 575 SER A O 1
ATOM 4357 N N . ALA A 1 576 ? 20.484 20.787 -5.442 1.00 77.50 576 ALA A N 1
ATOM 4358 C CA . ALA A 1 576 ? 20.442 20.507 -6.879 1.00 77.50 576 ALA A CA 1
ATOM 4359 C C . ALA A 1 576 ? 21.237 19.238 -7.247 1.00 77.50 576 ALA A C 1
ATOM 4361 O O . ALA A 1 576 ? 20.810 18.477 -8.112 1.00 77.50 576 ALA A O 1
ATOM 4362 N N . VAL A 1 577 ? 22.347 18.983 -6.544 1.00 76.50 577 VAL A N 1
ATOM 4363 C CA . VAL A 1 577 ? 23.198 17.799 -6.735 1.00 76.50 577 VAL A CA 1
ATOM 4364 C C . VAL A 1 577 ? 22.483 16.520 -6.295 1.00 76.50 577 VAL A C 1
ATOM 4366 O O . VAL A 1 577 ? 22.472 15.545 -7.043 1.00 76.50 577 VAL A O 1
ATOM 4369 N N . LEU A 1 578 ? 21.825 16.522 -5.129 1.00 74.56 578 LEU A N 1
ATOM 4370 C CA . LEU A 1 578 ? 21.058 15.361 -4.654 1.00 74.56 578 LEU A CA 1
ATOM 4371 C C . LEU A 1 578 ? 19.898 15.031 -5.596 1.00 74.56 578 LEU A C 1
ATOM 4373 O O . LEU A 1 578 ? 19.658 13.868 -5.925 1.00 74.56 578 LEU A O 1
ATOM 4377 N N . ALA A 1 579 ? 19.234 16.056 -6.123 1.00 73.50 579 ALA A N 1
ATOM 4378 C CA . ALA A 1 579 ? 18.126 15.845 -7.034 1.00 73.50 579 ALA A CA 1
ATOM 4379 C C . ALA A 1 579 ? 18.540 15.251 -8.393 1.00 73.50 579 ALA A C 1
ATOM 4381 O O . ALA A 1 579 ? 17.738 14.541 -8.999 1.00 73.50 579 ALA A O 1
ATOM 4382 N N . LEU A 1 580 ? 19.777 15.477 -8.863 1.00 70.19 580 LEU A N 1
ATOM 4383 C CA . LEU A 1 580 ? 20.312 14.810 -10.063 1.00 70.19 580 LEU A CA 1
ATOM 4384 C C . LEU A 1 580 ? 20.414 13.289 -9.870 1.00 70.19 580 LEU A C 1
ATOM 4386 O O . LEU A 1 580 ? 20.131 12.513 -10.785 1.00 70.19 580 LEU A O 1
ATOM 4390 N N . VAL A 1 581 ? 20.744 12.847 -8.655 1.00 67.75 581 VAL A N 1
ATOM 4391 C CA . VAL A 1 581 ? 20.795 11.421 -8.301 1.00 67.75 581 VAL A CA 1
ATOM 4392 C C . VAL A 1 581 ? 19.456 10.877 -7.786 1.00 67.75 581 VAL A C 1
ATOM 4394 O O . VAL A 1 581 ? 19.382 9.725 -7.379 1.00 67.75 581 VAL A O 1
ATOM 4397 N N . GLY A 1 582 ? 18.378 11.667 -7.856 1.00 70.94 582 GLY A N 1
ATOM 4398 C CA . GLY A 1 582 ? 17.038 11.251 -7.427 1.00 70.94 582 GLY A CA 1
ATOM 4399 C C . GLY A 1 582 ? 16.847 11.190 -5.907 1.00 70.94 582 GLY A C 1
ATOM 4400 O O . GLY A 1 582 ? 15.860 10.617 -5.453 1.00 70.94 582 GLY A O 1
ATOM 4401 N N . ARG A 1 583 ? 17.762 11.779 -5.127 1.00 77.31 583 ARG A N 1
ATOM 4402 C CA . ARG A 1 583 ? 17.713 11.810 -3.660 1.00 77.31 583 ARG A CA 1
ATOM 4403 C C . ARG A 1 583 ? 17.111 13.113 -3.141 1.00 77.31 583 ARG A C 1
ATOM 4405 O O . ARG A 1 583 ? 17.374 14.187 -3.687 1.00 77.31 583 ARG A O 1
ATOM 4412 N N . GLY A 1 584 ? 16.291 13.003 -2.098 1.00 80.31 584 GLY A N 1
ATOM 4413 C CA . GLY A 1 584 ? 15.733 14.140 -1.369 1.00 80.31 584 GLY A CA 1
ATOM 4414 C C . GLY A 1 584 ? 16.705 14.707 -0.333 1.00 80.31 584 GLY A C 1
ATOM 4415 O O . GLY A 1 584 ? 17.816 14.207 -0.157 1.00 80.31 584 GLY A O 1
ATOM 4416 N N . SER A 1 585 ? 16.277 15.758 0.364 1.00 85.19 585 SER A N 1
ATOM 4417 C CA . SER A 1 585 ? 16.907 16.178 1.617 1.00 85.19 585 SER A CA 1
ATOM 4418 C C . SER A 1 585 ? 16.766 15.093 2.680 1.00 85.19 585 SER A C 1
ATOM 4420 O O . SER A 1 585 ? 15.728 14.432 2.740 1.00 85.19 585 SER A O 1
ATOM 4422 N N . GLY A 1 586 ? 17.765 14.983 3.559 1.00 82.00 586 GLY A N 1
ATOM 4423 C CA . GLY A 1 586 ? 17.666 14.186 4.783 1.00 82.00 586 GLY A CA 1
ATOM 4424 C C . GLY A 1 586 ? 16.782 14.824 5.864 1.00 82.00 586 GLY A C 1
ATOM 4425 O O . GLY A 1 586 ? 16.408 14.146 6.821 1.00 82.00 586 GLY A O 1
ATOM 4426 N N . ASP A 1 587 ? 16.411 16.102 5.725 1.00 87.75 587 ASP A N 1
ATOM 4427 C CA . ASP A 1 587 ? 15.566 16.816 6.690 1.00 87.75 587 ASP A CA 1
ATOM 4428 C C . ASP A 1 587 ? 14.074 16.523 6.470 1.00 87.75 587 ASP A C 1
ATOM 4430 O O . ASP A 1 587 ? 13.287 17.357 6.019 1.00 87.75 587 ASP A O 1
ATOM 4434 N N . ARG A 1 588 ? 13.673 15.289 6.784 1.00 90.25 588 ARG A N 1
ATOM 4435 C CA . ARG A 1 588 ? 12.279 14.831 6.706 1.00 90.25 588 ARG A CA 1
ATOM 4436 C C . ARG A 1 588 ? 11.317 15.735 7.488 1.00 90.25 588 ARG A C 1
ATOM 4438 O O . ARG A 1 588 ? 10.223 16.039 7.012 1.00 90.25 588 ARG A O 1
ATOM 4445 N N . ALA A 1 589 ? 11.728 16.175 8.678 1.00 91.81 589 ALA A N 1
ATOM 4446 C CA . ALA A 1 589 ? 10.891 16.948 9.593 1.00 91.81 589 ALA A CA 1
ATOM 4447 C C . ALA A 1 589 ? 10.513 18.329 9.026 1.00 91.81 589 ALA A C 1
ATOM 4449 O O . ALA A 1 589 ? 9.396 18.801 9.261 1.00 91.81 589 ALA A O 1
ATOM 4450 N N . LEU A 1 590 ? 11.392 18.945 8.225 1.00 94.06 590 LEU A N 1
ATOM 4451 C CA . LEU A 1 590 ? 11.070 20.155 7.466 1.00 94.06 590 LEU A CA 1
ATOM 4452 C C . LEU A 1 590 ? 9.894 19.924 6.505 1.00 94.06 590 LEU A C 1
ATOM 4454 O O . LEU A 1 590 ? 8.942 20.705 6.480 1.00 94.06 590 LEU A O 1
ATOM 4458 N N . TYR A 1 591 ? 9.920 18.834 5.735 1.00 94.88 591 TYR A N 1
ATOM 4459 C CA . TYR A 1 591 ? 8.869 18.538 4.756 1.00 94.88 591 TYR A CA 1
ATOM 4460 C C . TYR A 1 591 ? 7.554 18.080 5.407 1.00 94.88 591 TYR A C 1
ATOM 4462 O O . TYR A 1 591 ? 6.476 18.390 4.895 1.00 94.88 591 TYR A O 1
ATOM 4470 N N . GLU A 1 592 ? 7.611 17.437 6.575 1.00 94.69 592 GLU A N 1
ATOM 4471 C CA . GLU A 1 592 ? 6.431 17.203 7.420 1.00 94.69 592 GLU A CA 1
ATOM 4472 C C . GLU A 1 592 ? 5.818 18.523 7.922 1.00 94.69 592 GLU A C 1
ATOM 4474 O O . GLU A 1 592 ? 4.592 18.674 7.963 1.00 94.69 592 GLU A O 1
ATOM 4479 N N . ALA A 1 593 ? 6.644 19.515 8.277 1.00 94.56 593 ALA A N 1
ATOM 4480 C CA . ALA A 1 593 ? 6.174 20.852 8.644 1.00 94.56 593 ALA A CA 1
ATOM 4481 C C . ALA A 1 593 ? 5.536 21.587 7.452 1.00 94.56 593 ALA A C 1
ATOM 4483 O O . ALA A 1 593 ? 4.454 22.157 7.602 1.00 94.56 593 ALA A O 1
ATOM 4484 N N . PHE A 1 594 ? 6.136 21.506 6.260 1.00 95.56 594 PHE A N 1
ATOM 4485 C CA . PHE A 1 594 ? 5.557 22.060 5.030 1.00 95.56 594 PHE A CA 1
ATOM 4486 C C . PHE A 1 594 ? 4.182 21.469 4.728 1.00 95.56 594 PHE A C 1
ATOM 4488 O O . PHE A 1 594 ? 3.240 22.203 4.430 1.00 95.56 594 PHE A O 1
ATOM 4495 N N . TYR A 1 595 ? 4.041 20.149 4.846 1.00 96.75 595 TYR A N 1
ATOM 4496 C CA . TYR A 1 595 ? 2.759 19.483 4.651 1.00 96.75 595 TYR A CA 1
ATOM 4497 C C . TYR A 1 595 ? 1.707 19.927 5.674 1.00 96.75 595 TYR A C 1
ATOM 4499 O O . TYR A 1 595 ? 0.592 20.254 5.276 1.00 96.75 595 TYR A O 1
ATOM 4507 N N . ARG A 1 596 ? 2.051 20.015 6.967 1.00 95.50 596 ARG A N 1
ATOM 4508 C CA . ARG A 1 596 ? 1.125 20.521 7.999 1.00 95.50 596 ARG A CA 1
ATOM 4509 C C . ARG A 1 596 ? 0.656 21.943 7.705 1.00 95.50 596 ARG A C 1
ATOM 4511 O O . ARG A 1 596 ? -0.542 22.201 7.740 1.00 95.50 596 ARG A O 1
ATOM 4518 N N . GLN A 1 597 ? 1.567 22.832 7.317 1.00 94.50 597 GLN A N 1
ATOM 4519 C CA . GLN A 1 597 ? 1.207 24.193 6.924 1.00 94.50 597 GLN A CA 1
ATOM 4520 C C . GLN A 1 597 ? 0.277 24.210 5.698 1.00 94.50 597 GLN A C 1
ATOM 4522 O O . GLN A 1 597 ? -0.692 24.966 5.661 1.00 94.50 597 GLN A O 1
ATOM 4527 N N . LEU A 1 598 ? 0.517 23.351 4.702 1.00 95.81 598 LEU A N 1
ATOM 4528 C CA . LEU A 1 598 ? -0.388 23.208 3.558 1.00 95.81 598 LEU A CA 1
ATOM 4529 C C . LEU A 1 598 ? -1.783 22.729 3.973 1.00 95.81 598 LEU A C 1
ATOM 4531 O O . LEU A 1 598 ? -2.760 23.185 3.379 1.00 95.81 598 LEU A O 1
ATOM 4535 N N . VAL A 1 599 ? -1.879 21.828 4.957 1.00 96.25 599 VAL A N 1
ATOM 4536 C CA . VAL A 1 599 ? -3.155 21.358 5.522 1.00 96.25 599 VAL A CA 1
ATOM 4537 C C . VAL A 1 599 ? -3.882 22.498 6.231 1.00 96.25 599 VAL A C 1
ATOM 4539 O O . VAL A 1 599 ? -5.073 22.681 6.008 1.00 96.25 599 VAL A O 1
ATOM 4542 N N . GLU A 1 600 ? -3.183 23.300 7.033 1.00 93.12 600 GLU A N 1
ATOM 4543 C CA . GLU A 1 600 ? -3.760 24.466 7.718 1.00 93.12 600 GLU A CA 1
ATOM 4544 C C . GLU A 1 600 ? -4.284 25.522 6.735 1.00 93.12 600 GLU A C 1
ATOM 4546 O O . GLU A 1 600 ? -5.338 26.111 6.958 1.00 93.12 600 GLU A O 1
ATOM 4551 N N . MET A 1 601 ? -3.573 25.732 5.624 1.00 91.88 601 MET A N 1
ATOM 4552 C CA . MET A 1 601 ? -3.929 26.703 4.585 1.00 91.88 601 MET A CA 1
ATOM 4553 C C . MET A 1 601 ? -4.924 26.167 3.546 1.00 91.88 601 MET A C 1
ATOM 4555 O O . MET A 1 601 ? -5.326 26.913 2.651 1.00 91.88 601 MET A O 1
ATOM 4559 N N . ALA A 1 602 ? -5.262 24.875 3.572 1.00 93.06 602 ALA A N 1
ATOM 4560 C CA . ALA A 1 602 ? -6.124 24.291 2.553 1.00 93.06 602 ALA A CA 1
ATOM 4561 C C . ALA A 1 602 ? -7.549 24.861 2.670 1.00 93.06 602 ALA A C 1
ATOM 4563 O O . ALA A 1 602 ? -8.116 24.846 3.765 1.00 93.06 602 ALA A O 1
ATOM 4564 N N . PRO A 1 603 ? -8.152 25.335 1.565 1.00 91.06 603 PRO A N 1
ATOM 4565 C CA . PRO A 1 603 ? -9.538 25.770 1.595 1.00 91.06 603 PRO A CA 1
ATOM 4566 C C . PRO A 1 603 ? -10.452 24.577 1.897 1.00 91.06 603 PRO A C 1
ATOM 4568 O O . PRO A 1 603 ? -10.202 23.455 1.447 1.00 91.06 603 PRO A O 1
ATOM 4571 N N . LEU A 1 604 ? -11.504 24.843 2.663 1.00 93.62 604 LEU A N 1
ATOM 4572 C CA . LEU A 1 604 ? -12.573 23.900 2.964 1.00 93.62 604 LEU A CA 1
ATOM 4573 C C . LEU A 1 604 ? -13.878 24.690 3.020 1.00 93.62 604 LEU A C 1
ATOM 4575 O O . LEU A 1 604 ? -13.966 25.644 3.796 1.00 93.62 604 LEU A O 1
ATOM 4579 N N . ALA A 1 605 ? -14.863 24.336 2.197 1.00 92.25 605 ALA A N 1
ATOM 4580 C CA . ALA A 1 605 ? -16.162 24.995 2.273 1.00 92.25 605 ALA A CA 1
ATOM 4581 C C . ALA A 1 605 ? -16.916 24.535 3.531 1.00 92.25 605 ALA A C 1
ATOM 4583 O O . ALA A 1 605 ? -16.845 23.367 3.917 1.00 92.25 605 ALA A O 1
ATOM 4584 N N . GLU A 1 606 ? -17.670 25.438 4.166 1.00 81.31 606 GLU A N 1
ATOM 4585 C CA . GLU A 1 606 ? -18.403 25.136 5.408 1.00 81.31 606 GLU A CA 1
ATOM 4586 C C . GLU A 1 606 ? -19.395 23.971 5.241 1.00 81.31 606 GLU A C 1
ATOM 4588 O O . GLU A 1 606 ? -19.603 23.190 6.168 1.00 81.31 606 GLU A O 1
ATOM 4593 N N . SER A 1 607 ? -19.949 23.799 4.036 1.00 92.56 607 SER A N 1
ATOM 4594 C CA . SER A 1 607 ? -20.876 22.714 3.705 1.00 92.56 607 SER A CA 1
ATOM 4595 C C . SER A 1 607 ? -20.215 21.341 3.573 1.00 92.56 607 SER A C 1
ATOM 4597 O O . SER A 1 607 ? -20.903 20.330 3.619 1.00 92.56 607 SER A O 1
ATOM 4599 N N . GLU A 1 608 ? -18.896 21.247 3.385 1.00 94.81 608 GLU A N 1
ATOM 4600 C CA . GLU A 1 608 ? -18.255 19.946 3.140 1.00 94.81 608 GLU A CA 1
ATOM 4601 C C . GLU A 1 608 ? -18.341 19.008 4.342 1.00 94.81 608 GLU A C 1
ATOM 4603 O O . GLU A 1 608 ? -18.488 17.794 4.186 1.00 94.81 608 GLU A O 1
ATOM 4608 N N . VAL A 1 609 ? -18.280 19.576 5.546 1.00 94.44 609 VAL A N 1
ATOM 4609 C CA . VAL A 1 609 ? -18.368 18.824 6.796 1.00 94.44 609 VAL A CA 1
ATOM 4610 C C . VAL A 1 609 ? -19.798 18.312 7.022 1.00 94.44 609 VAL A C 1
ATOM 4612 O O . VAL A 1 609 ? -19.988 17.165 7.428 1.00 94.44 609 VAL A O 1
ATOM 4615 N N . THR A 1 610 ? -20.816 19.115 6.701 1.00 94.56 610 THR A N 1
ATOM 4616 C CA . THR A 1 610 ? -22.222 18.694 6.809 1.00 94.56 610 THR A CA 1
ATOM 4617 C C . THR A 1 610 ? -22.609 17.703 5.709 1.00 94.56 610 THR A C 1
ATOM 4619 O O . THR A 1 610 ? -23.327 16.741 5.981 1.00 94.56 610 THR A O 1
ATOM 4622 N N . GLU A 1 611 ? -22.066 17.847 4.497 1.00 95.88 611 GLU A N 1
ATOM 4623 C CA . GLU A 1 611 ? -22.200 16.850 3.426 1.00 95.88 611 GLU A CA 1
ATOM 4624 C C . GLU A 1 611 ? -21.502 15.528 3.780 1.00 95.88 611 GLU A C 1
ATOM 4626 O O . GLU A 1 611 ? -22.014 14.454 3.463 1.00 95.88 611 GLU A O 1
ATOM 4631 N N . LEU A 1 612 ? -20.356 15.566 4.472 1.00 95.88 612 LEU A N 1
ATOM 4632 C CA . LEU A 1 612 ? -19.723 14.357 5.006 1.00 95.88 612 LEU A CA 1
ATOM 4633 C C . LEU A 1 612 ? -20.636 13.649 6.012 1.00 95.88 612 LEU A C 1
ATOM 4635 O O . LEU A 1 612 ? -20.825 12.437 5.909 1.00 95.88 612 LEU A O 1
ATOM 4639 N N . ALA A 1 613 ? -21.234 14.386 6.949 1.00 95.75 613 ALA A N 1
ATOM 4640 C CA . ALA A 1 613 ? -22.214 13.819 7.869 1.00 95.75 613 ALA A CA 1
ATOM 4641 C C . ALA A 1 613 ? -23.403 13.199 7.126 1.00 95.75 613 ALA A C 1
ATOM 4643 O O . ALA A 1 613 ? -23.766 12.058 7.405 1.00 95.75 613 ALA A O 1
ATOM 4644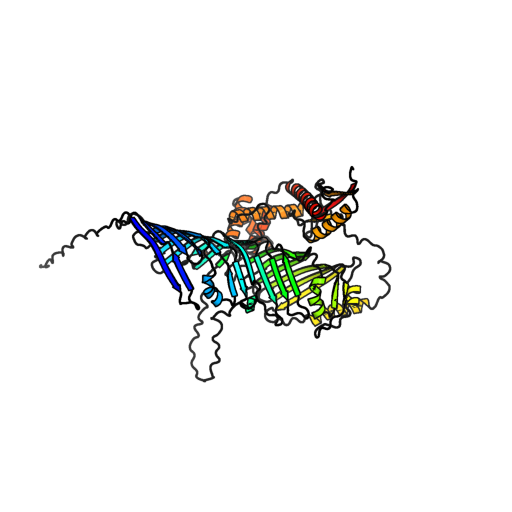 N N . LYS A 1 614 ? -23.964 13.880 6.123 1.00 96.50 614 LYS A N 1
ATOM 4645 C CA . LYS A 1 614 ? -25.036 13.311 5.295 1.00 96.50 614 LYS A CA 1
ATOM 4646 C C . LYS A 1 614 ? -24.621 11.972 4.671 1.00 96.50 614 LYS A C 1
ATOM 4648 O O . LYS A 1 614 ? -25.342 10.984 4.816 1.00 96.50 614 LYS A O 1
ATOM 4653 N N . ARG A 1 615 ? -23.424 11.896 4.074 1.00 96.56 615 ARG A N 1
ATOM 4654 C CA . ARG A 1 615 ? -22.885 10.644 3.512 1.00 96.56 615 ARG A CA 1
ATOM 4655 C C . ARG A 1 615 ? -22.687 9.547 4.561 1.00 96.56 615 ARG A C 1
ATOM 4657 O O . ARG A 1 615 ? -22.934 8.384 4.252 1.00 96.56 615 ARG A O 1
ATOM 4664 N N . ARG A 1 616 ? -22.305 9.885 5.800 1.00 96.44 616 ARG A N 1
ATOM 4665 C CA . ARG A 1 616 ? -22.252 8.929 6.929 1.00 96.44 616 ARG A CA 1
ATOM 4666 C C . ARG A 1 616 ? -23.632 8.379 7.281 1.00 96.44 616 ARG A C 1
ATOM 4668 O O . ARG A 1 616 ? -23.771 7.171 7.484 1.00 96.44 616 ARG A O 1
ATOM 4675 N N . GLY A 1 617 ? -24.652 9.237 7.310 1.00 95.50 617 GLY A N 1
ATOM 4676 C CA . GLY A 1 617 ? -26.044 8.825 7.502 1.00 95.50 617 GLY A CA 1
ATOM 4677 C C . GLY A 1 617 ? -26.492 7.844 6.417 1.00 95.50 617 GLY A C 1
ATOM 4678 O O . GLY A 1 617 ? -26.944 6.741 6.718 1.00 95.50 617 GLY A O 1
ATOM 4679 N N . GLU A 1 618 ? -26.252 8.188 5.151 1.00 95.88 618 GLU A N 1
ATOM 4680 C CA . GLU A 1 618 ? -26.542 7.315 4.008 1.00 95.88 618 GLU A CA 1
ATOM 4681 C C . GLU A 1 618 ? -25.772 5.986 4.068 1.00 95.88 618 GLU A C 1
ATOM 4683 O O . GLU A 1 618 ? -26.344 4.927 3.812 1.00 95.88 618 GLU A O 1
ATOM 4688 N N . ALA A 1 619 ? -24.483 6.010 4.421 1.00 95.31 619 ALA A N 1
ATOM 4689 C CA . ALA A 1 619 ? -23.660 4.809 4.549 1.00 95.31 619 ALA A CA 1
ATOM 4690 C C . ALA A 1 619 ? -24.155 3.879 5.662 1.00 95.31 619 ALA A C 1
ATOM 4692 O O . ALA A 1 619 ? -24.200 2.663 5.476 1.00 95.31 619 ALA A O 1
ATOM 4693 N N . THR A 1 620 ? -24.581 4.451 6.786 1.00 94.69 620 THR A N 1
ATOM 4694 C CA . THR A 1 620 ? -25.166 3.708 7.905 1.00 94.69 620 THR A CA 1
ATOM 4695 C C . THR A 1 620 ? -26.493 3.067 7.514 1.00 94.69 620 THR A C 1
ATOM 4697 O O . THR A 1 620 ? -26.692 1.883 7.770 1.00 94.69 620 THR A O 1
ATOM 4700 N N . VAL A 1 621 ? -27.384 3.811 6.845 1.00 93.56 621 VAL A N 1
ATOM 4701 C CA . VAL A 1 621 ? -28.665 3.280 6.348 1.00 93.56 621 VAL A CA 1
ATOM 4702 C C . VAL A 1 621 ? -28.435 2.154 5.341 1.00 93.56 621 VAL A C 1
ATOM 4704 O O . VAL A 1 621 ? -29.092 1.117 5.431 1.00 93.56 621 VAL A O 1
ATOM 4707 N N . ARG A 1 622 ? -27.475 2.308 4.417 1.00 93.06 622 ARG A N 1
ATOM 4708 C CA . ARG A 1 622 ? -27.086 1.234 3.487 1.00 93.06 622 ARG A CA 1
ATOM 4709 C C . ARG A 1 622 ? -26.631 -0.019 4.238 1.00 93.06 622 ARG A C 1
ATOM 4711 O O . ARG A 1 622 ? -27.187 -1.087 4.001 1.00 93.06 622 ARG A O 1
ATOM 4718 N N . ALA A 1 623 ? -25.700 0.116 5.183 1.00 91.62 623 ALA A N 1
ATOM 4719 C CA . ALA A 1 623 ? -25.201 -1.009 5.976 1.00 91.62 623 ALA A CA 1
ATOM 4720 C C . ALA A 1 623 ? -26.303 -1.676 6.824 1.00 91.62 623 ALA A C 1
ATOM 4722 O O . ALA A 1 623 ? -26.349 -2.900 6.944 1.00 91.62 623 ALA A O 1
ATOM 4723 N N . LEU A 1 624 ? -27.232 -0.891 7.378 1.00 89.06 624 LEU A N 1
ATOM 4724 C CA . LEU A 1 624 ? -28.374 -1.416 8.121 1.00 89.06 624 LEU A CA 1
ATOM 4725 C C . LEU A 1 624 ? -29.313 -2.209 7.200 1.00 89.06 624 LEU A C 1
ATOM 4727 O O . LEU A 1 624 ? -29.697 -3.328 7.535 1.00 89.06 624 LEU A O 1
ATOM 4731 N N . ASN A 1 625 ? -29.628 -1.688 6.012 1.00 87.62 625 ASN A N 1
ATOM 4732 C CA . ASN A 1 625 ? -30.477 -2.360 5.023 1.00 87.62 625 ASN A CA 1
ATOM 4733 C C . ASN A 1 625 ? -29.869 -3.678 4.509 1.00 87.62 625 ASN A C 1
ATOM 4735 O O . ASN A 1 625 ? -30.597 -4.657 4.364 1.00 87.62 625 ASN A O 1
ATOM 4739 N N . GLU A 1 626 ? -28.548 -3.745 4.312 1.00 84.88 626 GLU A N 1
ATOM 4740 C CA . GLU A 1 626 ? -27.841 -4.984 3.933 1.00 84.88 626 GLU A CA 1
ATOM 4741 C C . GLU A 1 626 ? -28.034 -6.117 4.956 1.00 84.88 626 GLU A C 1
ATOM 4743 O O . GLU A 1 626 ? -28.036 -7.292 4.596 1.00 84.88 626 GLU A O 1
ATOM 4748 N N . SER A 1 627 ? -28.209 -5.768 6.232 1.00 72.94 627 SER A N 1
ATOM 4749 C CA . SER A 1 627 ? -28.258 -6.724 7.345 1.00 72.94 627 SER A CA 1
ATOM 4750 C C . SER A 1 627 ? -29.667 -7.057 7.852 1.00 72.94 627 SER A C 1
ATOM 4752 O O . SER A 1 627 ? -29.821 -7.944 8.688 1.00 72.94 627 SER A O 1
ATOM 4754 N N . SER A 1 628 ? -30.705 -6.363 7.373 1.00 69.75 628 SER A N 1
ATOM 4755 C CA . SER A 1 628 ? -32.012 -6.310 8.050 1.00 69.75 628 SER A CA 1
ATOM 4756 C C . SER A 1 628 ? -33.156 -7.037 7.326 1.00 69.75 628 SER A C 1
ATOM 4758 O O . SER A 1 628 ? -34.275 -7.098 7.839 1.00 69.75 628 SER A O 1
ATOM 4760 N N . GLY A 1 629 ? -32.887 -7.673 6.179 1.00 76.31 629 GLY A N 1
ATOM 4761 C CA . GLY A 1 629 ? -33.829 -8.573 5.499 1.00 76.31 629 GLY A CA 1
ATOM 4762 C C . GLY A 1 629 ? -35.203 -7.932 5.254 1.00 76.31 629 GLY A C 1
ATOM 4763 O O . GLY A 1 629 ? -35.301 -6.906 4.590 1.00 76.31 629 GLY A O 1
ATOM 4764 N N . ALA A 1 630 ? -36.271 -8.504 5.826 1.00 62.94 630 ALA A N 1
ATOM 4765 C CA . ALA A 1 630 ? -37.646 -7.986 5.720 1.00 62.94 630 ALA A CA 1
ATOM 4766 C C . ALA A 1 630 ? -37.867 -6.599 6.370 1.00 62.94 630 ALA A C 1
ATOM 4768 O O . ALA A 1 630 ? -38.935 -6.010 6.220 1.00 62.94 630 ALA A O 1
ATOM 4769 N N . ALA A 1 631 ? -36.891 -6.076 7.118 1.00 69.81 631 ALA A N 1
ATOM 4770 C CA . ALA A 1 631 ? -36.907 -4.719 7.660 1.00 69.81 631 ALA A CA 1
ATOM 4771 C C . ALA A 1 631 ? -36.216 -3.681 6.761 1.00 69.81 631 ALA A C 1
ATOM 4773 O O . ALA A 1 631 ? -36.246 -2.494 7.096 1.00 69.81 631 ALA A O 1
ATOM 4774 N N . ALA A 1 632 ? -35.632 -4.103 5.633 1.00 75.06 632 ALA A N 1
ATOM 4775 C CA . ALA A 1 632 ? -35.014 -3.201 4.671 1.00 75.06 632 ALA A CA 1
ATOM 4776 C C . ALA A 1 632 ? -36.017 -2.127 4.214 1.00 75.06 632 ALA A C 1
ATOM 4778 O O . ALA A 1 632 ? -37.156 -2.430 3.857 1.00 75.06 632 ALA A O 1
ATOM 4779 N N . GLY A 1 633 ? -35.600 -0.862 4.261 1.00 79.62 633 GLY A N 1
ATOM 4780 C CA . GLY A 1 633 ? -36.452 0.287 3.930 1.00 79.62 633 GLY A CA 1
ATOM 4781 C C . GLY A 1 633 ? -37.175 0.931 5.119 1.00 79.62 633 GLY A C 1
ATOM 4782 O O . GLY A 1 633 ? -37.822 1.956 4.933 1.00 79.62 633 GLY A O 1
ATOM 4783 N N . ARG A 1 634 ? -37.030 0.403 6.345 1.00 86.69 634 ARG A N 1
ATOM 4784 C CA . ARG A 1 634 ? -37.464 1.076 7.594 1.00 86.69 634 ARG A CA 1
ATOM 4785 C C . ARG A 1 634 ? -36.352 1.890 8.265 1.00 86.69 634 ARG A C 1
ATOM 4787 O O . ARG A 1 634 ? -36.463 2.247 9.438 1.00 86.69 634 ARG A O 1
ATOM 4794 N N . ALA A 1 635 ? -35.282 2.152 7.524 1.00 89.19 635 ALA A N 1
ATOM 4795 C CA . ALA A 1 635 ? -34.178 3.006 7.919 1.00 89.19 635 ALA A CA 1
ATOM 4796 C C . ALA A 1 635 ? -34.126 4.225 6.992 1.00 89.19 635 ALA A C 1
ATOM 4798 O O . ALA A 1 635 ? -34.048 4.059 5.773 1.00 89.19 635 ALA A O 1
ATOM 4799 N N . GLU A 1 636 ? -34.161 5.428 7.559 1.00 92.62 636 GLU A N 1
ATOM 4800 C CA . GLU A 1 636 ? -34.136 6.690 6.813 1.00 92.62 636 GLU A CA 1
ATOM 4801 C C . GLU A 1 636 ? -32.989 7.599 7.267 1.00 92.62 636 GLU A C 1
ATOM 4803 O O . GLU A 1 636 ? -32.465 7.467 8.373 1.00 92.62 636 GLU A O 1
ATOM 4808 N N . VAL A 1 637 ? -32.553 8.500 6.385 1.00 94.81 637 VAL A N 1
ATOM 4809 C CA . VAL A 1 637 ? -31.487 9.466 6.687 1.00 94.81 637 VAL A CA 1
ATOM 4810 C C . VAL A 1 637 ? -32.130 10.739 7.228 1.00 94.81 637 VAL A C 1
ATOM 4812 O O . VAL A 1 637 ? -32.918 11.378 6.533 1.00 94.81 637 V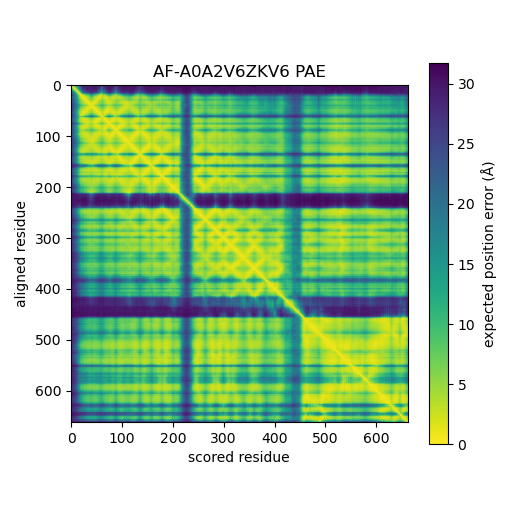AL A O 1
ATOM 4815 N N . GLY A 1 638 ? -31.792 11.097 8.464 1.00 93.12 638 GLY A N 1
ATOM 4816 C CA . GLY A 1 638 ? -32.189 12.345 9.107 1.00 93.12 638 GLY A CA 1
ATOM 4817 C C . GLY A 1 638 ? -31.255 13.511 8.770 1.00 93.12 638 GLY A C 1
ATOM 4818 O O . GLY A 1 638 ? -30.317 13.391 7.977 1.00 93.12 638 GLY A O 1
ATOM 4819 N N . ALA A 1 639 ? -31.500 14.663 9.395 1.00 93.88 639 ALA A N 1
ATOM 4820 C CA . ALA A 1 639 ? -30.631 15.828 9.248 1.00 93.88 639 ALA A CA 1
ATOM 4821 C C . ALA A 1 639 ? -29.232 15.569 9.858 1.00 93.88 639 ALA A C 1
ATOM 4823 O O . ALA A 1 639 ? -29.149 14.946 10.920 1.00 93.88 639 ALA A O 1
ATOM 4824 N N . PRO A 1 640 ? -28.144 16.054 9.222 1.00 93.88 640 PRO A N 1
ATOM 4825 C CA . PRO A 1 640 ? -26.804 16.081 9.806 1.00 93.88 640 PRO A CA 1
ATOM 4826 C C . PRO A 1 640 ? -26.747 16.856 11.122 1.00 93.88 640 PRO A C 1
ATOM 4828 O O . PRO A 1 640 ? -27.394 17.893 11.261 1.00 93.88 640 PRO A O 1
ATOM 4831 N N . GLU A 1 641 ? -25.908 16.412 12.053 1.00 93.00 641 GLU A N 1
ATOM 4832 C CA . GLU A 1 641 ? -25.786 17.024 13.375 1.00 93.00 641 GLU A CA 1
ATOM 4833 C C . GLU A 1 641 ? -24.343 17.036 13.880 1.00 93.00 641 GLU A C 1
ATOM 4835 O O . GLU A 1 641 ? -23.527 16.172 13.552 1.00 93.00 641 GLU A O 1
ATOM 4840 N N . ALA A 1 642 ? -24.036 18.013 14.732 1.00 89.69 642 ALA A N 1
ATOM 4841 C CA . ALA A 1 642 ? -22.755 18.063 15.415 1.00 89.69 642 ALA A CA 1
ATOM 4842 C C . ALA A 1 642 ? -22.639 16.904 16.420 1.00 89.69 642 ALA A C 1
ATOM 4844 O O . ALA A 1 642 ? -23.519 16.692 17.258 1.00 89.69 642 ALA A O 1
ATOM 4845 N N . ALA A 1 643 ? -21.536 16.161 16.355 1.00 83.44 643 ALA A N 1
ATOM 4846 C CA . ALA A 1 643 ? -21.284 15.035 17.239 1.00 83.44 643 ALA A CA 1
ATOM 4847 C C . ALA A 1 643 ? -20.896 15.522 18.647 1.00 83.44 643 ALA A C 1
ATOM 4849 O O . ALA A 1 643 ? -19.873 16.178 18.842 1.00 83.44 643 ALA A O 1
ATOM 4850 N N . GLY A 1 644 ? -21.695 15.167 19.656 1.00 65.44 644 GLY A N 1
ATOM 4851 C CA . GLY A 1 644 ? -21.350 15.402 21.059 1.00 65.44 644 GLY A CA 1
ATOM 4852 C C . GLY A 1 644 ? -20.263 14.432 21.530 1.00 65.44 644 GLY A C 1
ATOM 4853 O O . GLY A 1 644 ? -20.482 13.223 21.537 1.00 65.44 644 GLY A O 1
ATOM 4854 N N . GLY A 1 645 ? -19.103 14.953 21.946 1.00 63.75 645 GLY A N 1
ATOM 4855 C CA . GLY A 1 645 ? -18.019 14.147 22.527 1.00 63.75 645 GLY A CA 1
ATOM 4856 C C . GLY A 1 645 ? -17.100 13.455 21.515 1.00 63.75 645 GLY A C 1
ATOM 4857 O O . GLY A 1 645 ? -16.555 12.401 21.833 1.00 63.75 645 GLY A O 1
ATOM 4858 N N . ALA A 1 646 ? -16.932 14.026 20.317 1.00 62.94 646 ALA A N 1
ATOM 4859 C CA . ALA A 1 646 ? -15.972 13.532 19.335 1.00 62.94 646 ALA A CA 1
ATOM 4860 C C . ALA A 1 646 ? -14.537 13.552 19.890 1.00 62.94 646 ALA A C 1
ATOM 4862 O O . ALA A 1 646 ? -14.083 14.538 20.476 1.00 62.94 646 ALA A O 1
ATOM 4863 N N . ASP A 1 647 ? -13.808 12.464 19.669 1.00 66.44 647 ASP A N 1
ATOM 4864 C CA . ASP A 1 647 ? -12.385 12.371 19.959 1.00 66.44 647 ASP A CA 1
ATOM 4865 C C . ASP A 1 647 ? -11.629 11.851 18.728 1.00 66.44 647 ASP A C 1
ATOM 4867 O O . ASP A 1 647 ? -12.195 11.588 17.666 1.00 66.44 647 ASP A O 1
ATOM 4871 N N . ARG A 1 648 ? -10.308 11.698 18.845 1.00 60.00 648 ARG A N 1
ATOM 4872 C CA . ARG A 1 648 ? -9.497 11.148 17.747 1.00 60.00 648 ARG A CA 1
ATOM 4873 C C . ARG A 1 648 ? -9.841 9.690 17.402 1.00 60.00 648 ARG A C 1
ATOM 4875 O O . ARG A 1 648 ? -9.354 9.204 16.386 1.00 60.00 648 ARG A O 1
ATOM 4882 N N . LYS A 1 649 ? -10.615 8.986 18.235 1.00 62.94 649 LYS A N 1
ATOM 4883 C CA . LYS A 1 649 ? -10.991 7.581 18.045 1.00 62.94 649 LYS A CA 1
ATOM 4884 C C . LYS A 1 649 ? -12.294 7.434 17.259 1.00 62.94 649 LYS A C 1
ATOM 4886 O O . LYS A 1 649 ? -12.465 6.394 16.628 1.00 62.94 649 LYS A O 1
ATOM 4891 N N . GLY A 1 650 ? -13.162 8.448 17.229 1.00 81.81 650 GLY A N 1
ATOM 4892 C CA . GLY A 1 650 ? -14.325 8.442 16.344 1.00 81.81 650 GLY A CA 1
ATOM 4893 C C . GLY A 1 650 ? -15.281 9.625 16.495 1.00 81.81 650 GLY A C 1
ATOM 4894 O O . GLY A 1 650 ? -15.313 10.325 17.505 1.00 81.81 650 GLY A O 1
ATOM 4895 N N . ILE A 1 651 ? -16.093 9.816 15.456 1.00 88.88 651 ILE A N 1
ATOM 4896 C CA . ILE A 1 651 ? -17.168 10.804 15.359 1.00 88.88 651 ILE A CA 1
ATOM 4897 C C . ILE A 1 651 ? -18.495 10.053 15.279 1.00 88.88 651 ILE A C 1
ATOM 4899 O O . ILE A 1 651 ? -18.742 9.294 14.340 1.00 88.88 651 ILE A O 1
ATOM 4903 N N . SER A 1 652 ? -19.338 10.251 16.286 1.00 89.56 652 SER A N 1
ATOM 4904 C CA . SER A 1 652 ? -20.588 9.511 16.463 1.00 89.56 652 SER A CA 1
ATOM 4905 C C . SER A 1 652 ? -21.712 10.055 15.581 1.00 89.56 652 SER A C 1
ATOM 4907 O O . SER A 1 652 ? -22.060 11.227 15.689 1.00 89.56 652 SER A O 1
ATOM 4909 N N . SER A 1 653 ? -22.325 9.191 14.773 1.00 91.00 653 SER A N 1
ATOM 4910 C CA . SER A 1 653 ? -23.621 9.422 14.113 1.00 91.00 653 SER A CA 1
ATOM 4911 C C . SER A 1 653 ? -24.734 8.794 14.945 1.00 91.00 653 SER A C 1
ATOM 4913 O O . SER A 1 653 ? -24.590 7.642 15.342 1.00 91.00 653 SER A O 1
ATOM 4915 N N . ARG A 1 654 ? -25.823 9.511 15.234 1.00 91.12 654 ARG A N 1
ATOM 4916 C CA . ARG A 1 654 ? -26.891 9.021 16.122 1.00 91.12 654 ARG A CA 1
ATOM 4917 C C . ARG A 1 654 ? -27.891 8.144 15.367 1.00 91.12 654 ARG A C 1
ATOM 4919 O O . ARG A 1 654 ? -28.246 8.435 14.228 1.00 91.12 654 ARG A O 1
ATOM 4926 N N . LEU A 1 655 ? -28.372 7.100 16.031 1.00 88.12 655 LEU A N 1
ATOM 4927 C CA . LEU A 1 655 ? -29.515 6.288 15.634 1.00 88.12 655 LEU A CA 1
ATOM 4928 C C . LEU A 1 655 ? -30.706 6.670 16.515 1.00 88.12 655 LEU A C 1
ATOM 4930 O O . LEU A 1 655 ? -30.661 6.490 17.730 1.00 88.12 655 LEU A O 1
ATOM 4934 N N . GLU A 1 656 ? -31.765 7.185 15.906 1.00 88.06 656 GLU A N 1
ATOM 4935 C CA . GLU A 1 656 ? -33.021 7.515 16.574 1.00 88.06 656 GLU A CA 1
ATOM 4936 C C . GLU A 1 656 ? -34.076 6.452 16.254 1.00 88.06 656 GLU A C 1
ATOM 4938 O O . GLU A 1 656 ? -34.251 6.065 15.099 1.00 88.06 656 GLU A O 1
ATOM 4943 N N . LEU A 1 657 ? -34.771 5.954 17.277 1.00 86.00 657 LEU A N 1
ATOM 4944 C CA . LEU A 1 657 ? -35.852 4.981 17.123 1.00 86.00 657 LEU A CA 1
ATOM 4945 C C . LEU A 1 657 ? -37.202 5.698 17.062 1.00 86.00 657 LEU A C 1
ATOM 4947 O O . LEU A 1 657 ? -37.549 6.449 17.968 1.00 86.00 657 LEU A O 1
ATOM 4951 N N . GLY A 1 658 ? -37.988 5.397 16.029 1.00 84.25 658 GLY A N 1
ATOM 4952 C CA . GLY A 1 658 ? -39.339 5.924 15.836 1.00 84.25 658 GLY A CA 1
ATOM 4953 C C . GLY A 1 658 ? -40.371 4.828 15.572 1.00 84.25 658 GLY A C 1
ATOM 4954 O O . GLY A 1 658 ? -40.035 3.648 15.430 1.00 84.25 658 GLY A O 1
ATOM 4955 N N . ALA A 1 659 ? -41.642 5.218 15.476 1.00 82.81 659 ALA A N 1
ATOM 4956 C CA . ALA A 1 659 ? -42.726 4.328 15.069 1.00 82.81 659 ALA A CA 1
ATOM 4957 C C . ALA A 1 659 ? -42.980 4.428 13.556 1.00 82.81 659 ALA A C 1
ATOM 4959 O O . ALA A 1 659 ? -42.806 5.477 12.937 1.00 82.81 659 ALA A O 1
ATOM 4960 N N . VAL A 1 660 ? -43.406 3.338 12.923 1.00 80.44 660 VAL A N 1
ATOM 4961 C CA . VAL A 1 660 ? -43.832 3.390 11.517 1.00 80.44 660 VAL A CA 1
ATOM 4962 C C . VAL A 1 660 ? -45.113 4.231 11.415 1.00 80.44 660 VAL A C 1
ATOM 4964 O O . VAL A 1 660 ? -46.110 3.910 12.056 1.00 80.44 660 VAL A O 1
ATOM 4967 N N . GLY A 1 661 ? -45.085 5.297 10.606 1.00 68.38 661 GLY A N 1
ATOM 4968 C CA . GLY A 1 661 ? -46.218 6.214 10.401 1.00 68.38 661 GLY A CA 1
ATOM 4969 C C . GLY A 1 661 ? -46.208 7.492 11.252 1.00 68.38 661 GLY A C 1
ATOM 4970 O O . GLY A 1 661 ? -47.161 8.261 11.147 1.00 68.38 661 GLY A O 1
ATOM 4971 N N . SER A 1 662 ? -45.164 7.716 12.064 1.00 56.94 662 SER A N 1
ATOM 4972 C CA . SER A 1 662 ? -44.918 8.969 12.805 1.00 56.94 662 SER A CA 1
ATOM 4973 C C . SER A 1 662 ? -44.009 9.941 12.068 1.00 56.94 662 SER A C 1
ATOM 4975 O O . SER A 1 662 ? -42.998 9.452 11.493 1.00 56.94 662 SER A O 1
#

Mean predicted aligned error: 11.3 Å

pLDDT: mean 84.07, std 16.79, range [29.72, 98.56]

Secondary structure (DSSP, 8-state):
------PPP--PPPPPPPP--EEEEEEEEEEEEEEEETTSSSPEEEEEEEEEEEEEEEE-SSSS-EEEEEEEEETTS-EEEEEEEE-TTSSEEEEEEEEEEEESGGGHHHHTTTBSEEEEEEEEEEEEEEEEEE-SSSEEEEEEEEEEEEEEEEEESS-SSEEEEEEEEEEEEEEEETTTTEEEEEEEEEES-EEEEEE-TTS-BHHHHHBPPPTTS-----PPP------------PPPPP--EEEEEEEEEEEEEEEEE-SSSS-EEEEEEEEEEEEEEEES-TT--EEEEEEEEETTTEEEEEEEEE-TT-TTTEEEEEEEEEEEEGGGGHHHHHHHHSEEEEEEEEEEEEEEEEETTEEEEEEEEEEEEEEEEEE---TT-----HHHHHHHHB-TTSEEEEEEEEEEESSS----HHHHHHHHHHHHHHHHTT--SSSTTSTT-------TTEEEE-TT--SPPHHHHHHHHHHHHHHHH-TTEEEEEE-EE-TTHHHHHHHHHHHHHHHHHHTT----TT-------TTBHHHHHHHHHHHHHHH-TTHHHHHHHHHHHHHSS---PPPHHHHHTTB--S-HHHHHHHHHHHHHT----HHHHHHHHHHHHHHHHHHHHHH-GGGTT-EEE---EEPTT-BTTBEEEEEEEEETT-